Protein AF-0000000079972048 (afdb_homodimer)

InterPro domains:
  IPR002347 Short-chain dehydrogenase/reductase SDR [PF00106] (7-215)
  IPR036291 NAD(P)-binding domain superfamily [SSF51735] (1-260)

Secondary structure (DSSP, 8-state):
----TT-EEEEETTTSHHHHHHHHHHHHTT-EEEEEES-HHHHHHHHHHHHHH-SSTT--EEEEE--TT-HHHHHHHHHHSSS--SEEEE-----SS--B-TTTS-HHHHHHHHIIIIIHHHHHHHHHHHHHHHHHHTPPPPSSPEEEEEEEE--GGGS---TTBTTHHHHHHHHHHHHHHHHHHHHHH-SSSEEEEEEEEE----B-HHHHHHHHHS-HHHHHHHT--S-HHHHHHHS-BHHHHHHHHHHHHHTT-SEEE-SSHHHHHHHHTB-TTSPPSTTSHHHHHHHHHIIIIIHHHHHHHHHHHHHHHHHHHHHHHHHHHHHH-/----TT-EEEEETTTSHHHHHHHHHHHHTT-EEEEEES-HHHHHHHHHHHHHH-SSTT--EEEEE--TT-HHHHHHHHHHSSS--SEEEE-----SS--B-TTTS-HHHHHHHHIIIIIHHHHHHHHHHHHHHHHHHTPPPPSSPEEEEEEEE--GGGS---TTBTTHHHHHHHHHHHHHHHHHHHHHH-SSSEEEEEEEEE----B-HHHHHHHHHS-HHHHHHHT--S-HHHHHHHS-BHHHHHHHHHHHHHTT-SEEE-SSHHHHHHHHTB-TTSPPSTTSHHHHHHHHHIIIIIHHHHHHHHHHHHHHHHHHHHHHHHHHHHHH-

Structure (mmCIF, N/CA/C/O backbone):
data_AF-0000000079972048-model_v1
#
loop_
_entity.id
_entity.type
_entity.pdbx_description
1 polymer 'NAD(P)-binding protein'
#
loop_
_atom_site.group_PDB
_atom_site.id
_atom_site.type_symbol
_atom_site.label_atom_id
_atom_site.label_alt_id
_atom_site.label_comp_id
_atom_site.label_asym_id
_atom_site.label_entity_id
_atom_site.label_seq_id
_atom_site.pdbx_PDB_ins_code
_atom_site.Cartn_x
_atom_site.Cartn_y
_atom_site.Cartn_z
_atom_site.occupancy
_atom_site.B_iso_or_equiv
_atom_site.auth_seq_id
_atom_site.auth_comp_id
_atom_site.auth_asym_id
_atom_site.auth_atom_id
_atom_site.pdbx_PDB_model_num
ATOM 1 N N . MET A 1 1 ? -8.195 22.984 24.609 1 54.69 1 MET A N 1
ATOM 2 C CA . MET A 1 1 ? -8.078 22.984 23.156 1 54.69 1 MET A CA 1
ATOM 3 C C . MET A 1 1 ? -6.855 23.766 22.703 1 54.69 1 MET A C 1
ATOM 5 O O . MET A 1 1 ? -6.461 24.734 23.344 1 54.69 1 MET A O 1
ATOM 9 N N . LYS A 1 2 ? -6.113 23.078 21.766 1 75.62 2 LYS A N 1
ATOM 10 C CA . LYS A 1 2 ? -4.891 23.766 21.344 1 75.62 2 LYS A CA 1
ATOM 11 C C . LYS A 1 2 ? -5.215 25.078 20.656 1 75.62 2 LYS A C 1
ATOM 13 O O . LYS A 1 2 ? -6.223 25.188 19.953 1 75.62 2 LYS A O 1
ATOM 18 N N . ASP A 1 3 ? -4.629 26.156 21.078 1 89.06 3 ASP A N 1
ATOM 19 C CA . ASP A 1 3 ? -4.777 27.469 20.438 1 89.06 3 ASP A CA 1
ATOM 20 C C . ASP A 1 3 ? -4.016 27.516 19.125 1 89.06 3 ASP A C 1
ATOM 22 O O . ASP A 1 3 ? -2.787 27.453 19.094 1 89.06 3 ASP A O 1
ATOM 26 N N . LEU A 1 4 ? -4.805 27.641 18.031 1 95.62 4 LEU A N 1
ATOM 27 C CA . LEU A 1 4 ? -4.211 27.641 16.703 1 95.62 4 LEU A CA 1
ATOM 28 C C . LEU A 1 4 ? -4.316 29.031 16.062 1 95.62 4 LEU A C 1
ATOM 30 O O . LEU A 1 4 ? -4.352 29.156 14.844 1 95.62 4 LEU A O 1
ATOM 34 N N . SER A 1 5 ? -4.379 30 16.953 1 94.75 5 SER A N 1
ATOM 35 C CA . SER A 1 5 ? -4.426 31.375 16.438 1 94.75 5 SER A CA 1
ATOM 36 C C . SER A 1 5 ? -3.23 31.656 15.539 1 94.75 5 SER A C 1
ATOM 38 O O . SER A 1 5 ? -2.096 31.328 15.875 1 94.75 5 SER A O 1
ATOM 40 N N . ASP A 1 6 ? -3.492 32.25 14.352 1 93.12 6 ASP A N 1
ATOM 41 C CA . ASP A 1 6 ? -2.529 32.688 13.359 1 93.12 6 ASP A CA 1
ATOM 42 C C . ASP A 1 6 ? -1.915 31.516 12.609 1 93.12 6 ASP A C 1
ATOM 44 O O . ASP A 1 6 ? -0.981 31.688 11.82 1 93.12 6 ASP A O 1
ATOM 48 N N . LYS A 1 7 ? -2.35 30.312 12.953 1 97.44 7 LYS A N 1
ATOM 49 C CA . LYS A 1 7 ? -1.93 29.172 12.156 1 97.44 7 LYS A CA 1
ATOM 50 C C . LYS A 1 7 ? -2.82 29 10.93 1 97.44 7 LYS A C 1
ATOM 52 O O . LYS A 1 7 ? -4.008 29.312 10.969 1 97.44 7 LYS A O 1
ATOM 57 N N . THR A 1 8 ? -2.197 28.562 9.883 1 98.56 8 THR A N 1
ATOM 58 C CA . THR A 1 8 ? -2.922 28.266 8.656 1 98.56 8 THR A CA 1
ATOM 59 C C . THR A 1 8 ? -2.977 26.75 8.414 1 98.56 8 THR A C 1
ATOM 61 O O . THR A 1 8 ? -1.947 26.078 8.453 1 98.56 8 THR A O 1
ATOM 64 N N . VAL A 1 9 ? -4.195 26.234 8.148 1 98.81 9 VAL A N 1
ATOM 65 C CA . VAL A 1 9 ? -4.387 24.812 7.957 1 98.81 9 VAL A CA 1
ATOM 66 C C . VAL A 1 9 ? -5.008 24.547 6.586 1 98.81 9 VAL A C 1
ATOM 68 O O . VAL A 1 9 ? -6.004 25.172 6.219 1 98.81 9 VAL A O 1
ATOM 71 N N . TYR A 1 10 ? -4.367 23.703 5.801 1 98.94 10 TYR A N 1
ATOM 72 C CA . TYR A 1 10 ? -4.957 23.141 4.594 1 98.94 10 TYR A CA 1
ATOM 73 C C . TYR A 1 10 ? -5.668 21.828 4.898 1 98.94 10 TYR A C 1
ATOM 75 O O . TYR A 1 10 ? -5.133 20.969 5.613 1 98.94 10 TYR A O 1
ATOM 83 N N . VAL A 1 11 ? -6.871 21.656 4.418 1 98.94 11 VAL A N 1
ATOM 84 C CA . VAL A 1 11 ? -7.598 20.406 4.57 1 98.94 11 VAL A CA 1
ATOM 85 C C . VAL A 1 11 ? -7.988 19.859 3.197 1 98.94 11 VAL A C 1
ATOM 87 O O . VAL A 1 11 ? -8.898 20.391 2.551 1 98.94 11 VAL A O 1
ATOM 90 N N . ILE A 1 12 ? -7.297 18.828 2.771 1 98.88 12 ILE A N 1
ATOM 91 C CA . ILE A 1 12 ? -7.621 18.125 1.534 1 98.88 12 ILE A CA 1
ATOM 92 C C . ILE A 1 12 ? -8.82 17.203 1.762 1 98.88 12 ILE A C 1
ATOM 94 O O . ILE A 1 12 ? -8.805 16.359 2.664 1 98.88 12 ILE A O 1
ATOM 98 N N . GLY A 1 13 ? -9.781 17.312 0.894 1 98 13 GLY A N 1
ATOM 99 C CA . GLY A 1 13 ? -11.031 16.625 1.154 1 98 13 GLY A CA 1
ATOM 100 C C . GLY A 1 13 ? -11.914 17.328 2.16 1 98 13 GLY A C 1
ATOM 101 O O . GLY A 1 13 ? -12.594 16.688 2.967 1 98 13 GLY A O 1
ATOM 102 N N . GLY A 1 14 ? -11.852 18.625 2.166 1 98.06 14 GLY A N 1
ATOM 103 C CA . GLY A 1 14 ? -12.484 19.422 3.203 1 98.06 14 GLY A CA 1
ATOM 104 C C . GLY A 1 14 ? -13.992 19.516 3.053 1 98.06 14 GLY A C 1
ATOM 105 O O . GLY A 1 14 ? -14.695 19.938 3.979 1 98.06 14 GLY A O 1
ATOM 106 N N . SER A 1 15 ? -14.531 19.125 1.896 1 96.69 15 SER A N 1
ATOM 107 C CA . SER A 1 15 ? -15.969 19.188 1.688 1 96.69 15 SER A CA 1
ATOM 108 C C . SER A 1 15 ? -16.641 17.891 2.107 1 96.69 15 SER A C 1
ATOM 110 O O . SER A 1 15 ? -17.875 17.828 2.221 1 96.69 15 SER A O 1
ATOM 112 N N . GLY A 1 16 ? -15.859 16.812 2.281 1 95.25 16 GLY A N 1
ATOM 113 C CA . GLY A 1 16 ? -16.422 15.57 2.793 1 95.25 16 GLY A CA 1
ATOM 114 C C . GLY A 1 16 ? -16.812 15.656 4.254 1 95.25 16 GLY A C 1
ATOM 115 O O . GLY A 1 16 ? -16.422 16.578 4.961 1 95.25 16 GLY A O 1
ATOM 116 N N . ASP A 1 17 ? -17.516 14.672 4.777 1 95.38 17 ASP A N 1
ATOM 117 C CA . ASP A 1 17 ? -18.094 14.719 6.121 1 95.38 17 ASP A CA 1
ATOM 118 C C . ASP A 1 17 ? -17 14.867 7.176 1 95.38 17 ASP A C 1
ATOM 120 O O . ASP A 1 17 ? -17.062 15.75 8.031 1 95.38 17 ASP A O 1
ATOM 124 N N . LEU A 1 18 ? -16 14.016 7.145 1 97.31 18 LEU A N 1
ATOM 125 C CA . LEU A 1 18 ? -14.938 14.086 8.141 1 97.31 18 LEU A CA 1
ATOM 126 C C . LEU A 1 18 ? -14.094 15.344 7.953 1 97.31 18 LEU A C 1
ATOM 128 O O . LEU A 1 18 ? -13.727 15.992 8.93 1 97.31 18 LEU A O 1
ATOM 132 N N . GLY A 1 19 ? -13.758 15.664 6.691 1 98.31 19 GLY A N 1
ATOM 133 C CA . GLY A 1 19 ? -12.969 16.859 6.406 1 98.31 19 GLY A CA 1
ATOM 134 C C . GLY A 1 19 ? -13.625 18.141 6.883 1 98.31 19 GLY A C 1
ATOM 135 O O . GLY A 1 19 ? -12.961 19.016 7.418 1 98.31 19 GLY A O 1
ATOM 136 N N . LYS A 1 20 ? -14.875 18.188 6.648 1 98.44 20 LYS A N 1
ATOM 137 C CA . LYS A 1 20 ? -15.641 19.344 7.082 1 98.44 20 LYS A CA 1
ATOM 138 C C . LYS A 1 20 ? -15.625 19.484 8.602 1 98.44 20 LYS A C 1
ATOM 140 O O . LYS A 1 20 ? -15.414 20.562 9.133 1 98.44 20 LYS A O 1
ATOM 145 N N . GLU A 1 21 ? -15.852 18.375 9.305 1 98.56 21 GLU A N 1
ATOM 146 C CA . GLU A 1 21 ? -15.867 18.406 10.766 1 98.56 21 GLU A CA 1
ATOM 147 C C . GLU A 1 21 ? -14.5 18.781 11.328 1 98.56 21 GLU A C 1
ATOM 149 O O . GLU A 1 21 ? -14.406 19.531 12.289 1 98.56 21 GLU A O 1
ATOM 154 N N . ILE A 1 22 ? -13.461 18.266 10.75 1 98.62 22 ILE A N 1
ATOM 155 C CA . ILE A 1 22 ? -12.109 18.625 11.156 1 98.62 22 ILE A CA 1
ATOM 156 C C . ILE A 1 22 ? -11.891 20.125 10.945 1 98.62 22 ILE A C 1
ATOM 158 O O . ILE A 1 22 ? -11.383 20.812 11.836 1 98.62 22 ILE A O 1
ATOM 162 N N . SER A 1 23 ? -12.32 20.594 9.805 1 98.81 23 SER A N 1
ATOM 163 C CA . SER A 1 23 ? -12.141 22 9.461 1 98.81 23 SER A CA 1
ATOM 164 C C . SER A 1 23 ? -12.883 22.906 10.438 1 98.81 23 SER A C 1
ATOM 166 O O . SER A 1 23 ? -12.359 23.938 10.852 1 98.81 23 SER A O 1
ATOM 168 N N . LYS A 1 24 ? -14.102 22.531 10.766 1 98.69 24 LYS A N 1
ATOM 169 C CA . LYS A 1 24 ? -14.883 23.297 11.727 1 98.69 24 LYS A CA 1
ATOM 170 C C . LYS A 1 24 ? -14.172 23.375 13.07 1 98.69 24 LYS A C 1
ATOM 172 O O . LYS A 1 24 ? -14.109 24.453 13.688 1 98.69 24 LYS A O 1
ATOM 177 N N . LEU A 1 25 ? -13.672 22.266 13.531 1 98.19 25 LEU A N 1
ATOM 178 C CA . LEU A 1 25 ? -13 22.219 14.828 1 98.19 25 LEU A CA 1
ATOM 179 C C . LEU A 1 25 ? -11.727 23.047 14.82 1 98.19 25 LEU A C 1
ATOM 181 O O . LEU A 1 25 ? -11.422 23.734 15.797 1 98.19 25 LEU A O 1
ATOM 185 N N . LEU A 1 26 ? -11 23.016 13.719 1 98.38 26 LEU A N 1
ATOM 186 C CA . LEU A 1 26 ? -9.766 23.781 13.594 1 98.38 26 LEU A CA 1
ATOM 187 C C . LEU A 1 26 ? -10.062 25.281 13.539 1 98.38 26 LEU A C 1
ATOM 189 O O . LEU A 1 26 ? -9.344 26.078 14.141 1 98.38 26 LEU A O 1
ATOM 193 N N . ALA A 1 27 ? -11.086 25.672 12.82 1 98.31 27 ALA A N 1
ATOM 194 C CA . ALA A 1 27 ? -11.516 27.062 12.773 1 98.31 27 ALA A CA 1
ATOM 195 C C . ALA A 1 27 ? -11.93 27.547 14.164 1 98.31 27 ALA A C 1
ATOM 197 O O . ALA A 1 27 ? -11.609 28.672 14.555 1 98.31 27 ALA A O 1
ATOM 198 N N . ALA A 1 28 ? -12.617 26.688 14.859 1 97.88 28 ALA A N 1
ATOM 199 C CA . ALA A 1 28 ? -13.055 27.016 16.203 1 97.88 28 ALA A CA 1
ATOM 200 C C . ALA A 1 28 ? -11.867 27.219 17.141 1 97.88 28 ALA A C 1
ATOM 202 O O . ALA A 1 28 ? -11.984 27.891 18.172 1 97.88 28 ALA A O 1
ATOM 203 N N . GLN A 1 29 ? -10.781 26.656 16.781 1 97.5 29 GLN A N 1
ATOM 204 C CA . GLN A 1 29 ? -9.562 26.797 17.578 1 97.5 29 GLN A CA 1
ATOM 205 C C . GLN A 1 29 ? -8.758 28.016 17.125 1 97.5 29 GLN A C 1
ATOM 207 O O . GLN A 1 29 ? -7.676 28.281 17.656 1 97.5 29 GLN A O 1
ATOM 212 N N . GLY A 1 30 ? -9.234 28.719 16.109 1 97.94 30 GLY A N 1
ATOM 213 C CA . GLY A 1 30 ? -8.664 30.016 15.75 1 97.94 30 GLY A CA 1
ATOM 214 C C . GLY A 1 30 ? -7.848 29.969 14.477 1 97.94 30 GLY A C 1
ATOM 215 O O . GLY A 1 30 ? -7.305 30.984 14.047 1 97.94 30 GLY A O 1
ATOM 216 N N . ALA A 1 31 ? -7.801 28.859 13.812 1 98.31 31 ALA A N 1
ATOM 217 C CA . ALA A 1 31 ? -6.941 28.719 12.641 1 98.31 31 ALA A CA 1
ATOM 218 C C . ALA A 1 31 ? -7.57 29.359 11.414 1 98.31 31 ALA A C 1
ATOM 220 O O . ALA A 1 31 ? -8.797 29.438 11.305 1 98.31 31 ALA A O 1
ATOM 221 N N . HIS A 1 32 ? -6.711 29.906 10.539 1 98.62 32 HIS A N 1
ATOM 222 C CA . HIS A 1 32 ? -7.117 30.094 9.148 1 98.62 32 HIS A CA 1
ATOM 223 C C . HIS A 1 32 ? -7.234 28.75 8.422 1 98.62 32 HIS A C 1
ATOM 225 O O . HIS A 1 32 ? -6.375 27.875 8.586 1 98.62 32 HIS A O 1
ATOM 231 N N . VAL A 1 33 ? -8.336 28.578 7.652 1 98.75 33 VAL A N 1
ATOM 232 C CA . VAL A 1 33 ? -8.562 27.25 7.074 1 98.75 33 VAL A CA 1
ATOM 233 C C . VAL A 1 33 ? -8.805 27.391 5.57 1 98.75 33 VAL A C 1
ATOM 235 O O . VAL A 1 33 ? -9.617 28.203 5.133 1 98.75 33 VAL A O 1
ATOM 238 N N . THR A 1 34 ? -8.086 26.703 4.762 1 98.88 34 THR A N 1
ATOM 239 C CA . THR A 1 34 ? -8.383 26.516 3.348 1 98.88 34 THR A CA 1
ATOM 240 C C . THR A 1 34 ? -8.727 25.047 3.055 1 98.88 34 THR A C 1
ATOM 242 O O . THR A 1 34 ? -7.953 24.156 3.381 1 98.88 34 THR A O 1
ATOM 245 N N . ILE A 1 35 ? -9.891 24.812 2.459 1 98.88 35 ILE A N 1
ATOM 246 C CA . ILE A 1 35 ? -10.305 23.453 2.139 1 98.88 35 ILE A CA 1
ATOM 247 C C . ILE A 1 35 ? -10.195 23.219 0.634 1 98.88 35 ILE A C 1
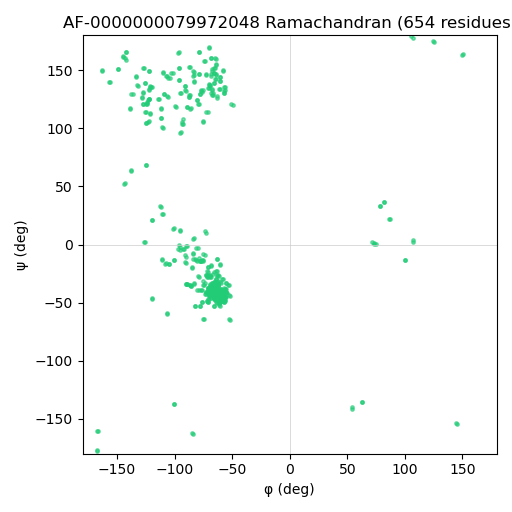ATOM 249 O O . ILE A 1 35 ? -10.414 24.141 -0.16 1 98.88 35 ILE A O 1
ATOM 253 N N . PHE A 1 36 ? -9.828 22 0.282 1 98.88 36 PHE A N 1
ATOM 254 C CA . PHE A 1 36 ? -9.633 21.609 -1.109 1 98.88 36 PHE A CA 1
ATOM 255 C C . PHE A 1 36 ? -10.469 20.375 -1.452 1 98.88 36 PHE A C 1
ATOM 257 O O . PHE A 1 36 ? -10.578 19.453 -0.645 1 98.88 36 PHE A O 1
ATOM 264 N N . ALA A 1 37 ? -11.047 20.328 -2.555 1 98.25 37 ALA A N 1
ATOM 265 C CA . ALA A 1 37 ? -11.758 19.188 -3.148 1 98.25 37 ALA A CA 1
ATOM 266 C C . ALA A 1 37 ? -12.055 19.438 -4.625 1 98.25 37 ALA A C 1
ATOM 268 O O . ALA A 1 37 ? -11.672 20.484 -5.172 1 98.25 37 ALA A O 1
ATOM 269 N N . ARG A 1 38 ? -12.711 18.578 -5.258 1 95.81 38 ARG A N 1
ATOM 270 C CA . ARG A 1 38 ? -12.867 18.641 -6.707 1 95.81 38 ARG A CA 1
ATOM 271 C C . ARG A 1 38 ? -14.055 19.516 -7.086 1 95.81 38 ARG A C 1
ATOM 273 O O . ARG A 1 38 ? -14.031 20.188 -8.125 1 95.81 38 ARG A O 1
ATOM 280 N N . ARG A 1 39 ? -15.148 19.516 -6.297 1 95.69 39 ARG A N 1
ATOM 281 C CA . ARG A 1 39 ? -16.391 20.156 -6.691 1 95.69 39 ARG A CA 1
ATOM 282 C C . ARG A 1 39 ? -16.609 21.453 -5.914 1 95.69 39 ARG A C 1
ATOM 284 O O . ARG A 1 39 ? -16.703 21.438 -4.688 1 95.69 39 ARG A O 1
ATOM 291 N N . GLN A 1 40 ? -16.844 22.453 -6.633 1 97.56 40 GLN A N 1
ATOM 292 C CA . GLN A 1 40 ? -16.938 23.766 -6.004 1 97.56 40 GLN A CA 1
ATOM 293 C C . GLN A 1 40 ? -18.203 23.891 -5.172 1 97.56 40 GLN A C 1
ATOM 295 O O . GLN A 1 40 ? -18.203 24.5 -4.102 1 97.56 40 GLN A O 1
ATOM 300 N N . GLY A 1 41 ? -19.312 23.359 -5.676 1 97.25 41 GLY A N 1
ATOM 301 C CA . GLY A 1 41 ? -20.562 23.438 -4.945 1 97.25 41 GLY A CA 1
ATOM 302 C C . GLY A 1 41 ? -20.453 22.938 -3.518 1 97.25 41 GLY A C 1
ATOM 303 O O . GLY A 1 41 ? -20.641 23.703 -2.57 1 97.25 41 GLY A O 1
ATOM 304 N N . PRO A 1 42 ? -20.188 21.672 -3.373 1 97 42 PRO A N 1
ATOM 305 C CA . PRO A 1 42 ? -19.984 21.125 -2.027 1 97 42 PRO A CA 1
ATOM 306 C C . PRO A 1 42 ? -18.938 21.906 -1.225 1 97 42 PRO A C 1
ATOM 308 O O . PRO A 1 42 ? -19.094 22.078 -0.012 1 97 42 PRO A O 1
ATOM 311 N N . LEU A 1 43 ? -17.953 22.391 -1.829 1 98.38 43 LEU A N 1
ATOM 312 C CA . LEU A 1 43 ? -16.922 23.188 -1.177 1 98.38 43 LEU A CA 1
ATOM 313 C C . LEU A 1 43 ? -17.5 24.469 -0.601 1 98.38 43 LEU A C 1
ATOM 315 O O . LEU A 1 43 ? -17.188 24.859 0.528 1 98.38 43 LEU A O 1
ATOM 319 N N . ASP A 1 44 ? -18.266 25.141 -1.388 1 98.44 44 ASP A N 1
ATOM 320 C CA . ASP A 1 44 ? -18.875 26.391 -0.932 1 98.44 44 ASP A CA 1
ATOM 321 C C . ASP A 1 44 ? -19.766 26.141 0.287 1 98.44 44 ASP A C 1
ATOM 323 O O . ASP A 1 44 ? -19.734 26.906 1.246 1 98.44 44 ASP A O 1
ATOM 327 N N . GLY A 1 45 ? -20.562 25.078 0.156 1 98.38 45 GLY A N 1
ATOM 328 C CA . GLY A 1 45 ? -21.375 24.719 1.301 1 98.38 45 GLY A CA 1
ATOM 329 C C . GLY A 1 45 ? -20.562 24.438 2.553 1 98.38 45 GLY A C 1
ATOM 330 O O . GLY A 1 45 ? -20.922 24.906 3.641 1 98.38 45 GLY A O 1
ATOM 331 N N . ALA A 1 46 ? -19.531 23.688 2.434 1 98.56 46 ALA A N 1
ATOM 332 C CA . ALA A 1 46 ? -18.641 23.391 3.557 1 98.56 46 ALA A CA 1
ATOM 333 C C . ALA A 1 46 ? -18.016 24.656 4.117 1 98.56 46 ALA A C 1
ATOM 335 O O . ALA A 1 46 ? -17.938 24.844 5.332 1 98.56 46 ALA A O 1
ATOM 336 N N . ARG A 1 47 ? -17.562 25.484 3.225 1 98.69 47 ARG A N 1
ATOM 337 C CA . ARG A 1 47 ? -16.938 26.75 3.637 1 98.69 47 ARG A CA 1
ATOM 338 C C . ARG A 1 47 ? -17.891 27.562 4.508 1 98.69 47 ARG A C 1
ATOM 340 O O . ARG A 1 47 ? -17.469 28.141 5.512 1 98.69 47 ARG A O 1
ATOM 347 N N . ASP A 1 48 ? -19.109 27.656 4.117 1 98.56 48 ASP A N 1
ATOM 348 C CA . ASP A 1 48 ? -20.094 28.406 4.875 1 98.56 48 ASP A CA 1
ATOM 349 C C . ASP A 1 48 ? -20.234 27.859 6.293 1 98.56 48 ASP A C 1
ATOM 351 O O . ASP A 1 48 ? -20.328 28.625 7.258 1 98.56 48 ASP A O 1
ATOM 355 N N . GLU A 1 49 ? -20.281 26.578 6.383 1 98.56 49 GLU A N 1
ATOM 356 C CA . GLU A 1 49 ? -20.391 25.953 7.699 1 98.56 49 GLU A CA 1
ATOM 357 C C . GLU A 1 49 ? -19.141 26.219 8.539 1 98.56 49 GLU A C 1
ATOM 359 O O . GLU A 1 49 ? -19.25 26.438 9.75 1 98.56 49 GLU A O 1
ATOM 364 N N . ILE A 1 50 ? -18 26.188 7.949 1 98.69 50 ILE A N 1
ATOM 365 C CA . ILE A 1 50 ? -16.734 26.422 8.641 1 98.69 50 ILE A CA 1
ATOM 366 C C . ILE A 1 50 ? -16.672 27.875 9.102 1 98.69 50 ILE A C 1
ATOM 368 O O . ILE A 1 50 ? -16.219 28.156 10.219 1 98.69 50 ILE A O 1
ATOM 372 N N . LEU A 1 51 ? -17.094 28.812 8.266 1 98.44 51 LEU A N 1
ATOM 373 C CA . LEU A 1 51 ? -17.141 30.234 8.609 1 98.44 51 LEU A CA 1
ATOM 374 C C . LEU A 1 51 ? -17.984 30.453 9.867 1 98.44 51 LEU A C 1
ATOM 376 O O . LEU A 1 51 ? -17.625 31.281 10.711 1 98.44 51 LEU A O 1
ATOM 380 N N . ALA A 1 52 ? -19.016 29.719 9.953 1 98.12 52 ALA A N 1
ATOM 381 C CA . ALA A 1 52 ? -19.922 29.859 11.086 1 98.12 52 ALA A CA 1
ATOM 382 C C . ALA A 1 52 ? -19.281 29.328 12.367 1 98.12 52 ALA A C 1
ATOM 384 O O . ALA A 1 52 ? -19.703 29.688 13.469 1 98.12 52 ALA A O 1
ATOM 385 N N . ALA A 1 53 ? -18.266 28.5 12.219 1 97.94 53 ALA A N 1
ATOM 386 C CA . ALA A 1 53 ? -17.641 27.859 13.375 1 97.94 53 ALA A CA 1
ATOM 387 C C . ALA A 1 53 ? -16.422 28.641 13.844 1 97.94 53 ALA A C 1
ATOM 389 O O . ALA A 1 53 ? -15.82 28.297 14.867 1 97.94 53 ALA A O 1
ATOM 390 N N . ARG A 1 54 ? -16.047 29.703 13.188 1 97.19 54 ARG A N 1
ATOM 391 C CA . ARG A 1 54 ? -14.82 30.438 13.5 1 97.19 54 ARG A CA 1
ATOM 392 C C . ARG A 1 54 ? -14.891 31.062 14.883 1 97.19 54 ARG A C 1
ATOM 394 O O . ARG A 1 54 ? -15.977 31.453 15.344 1 97.19 54 ARG A O 1
ATOM 401 N N . ARG A 1 55 ? -13.734 31.188 15.406 1 96.75 55 ARG A N 1
ATOM 402 C CA . ARG A 1 55 ? -13.609 31.844 16.703 1 96.75 55 ARG A CA 1
ATOM 403 C C . ARG A 1 55 ? -13.727 33.375 16.547 1 96.75 55 ARG A C 1
ATOM 405 O O . ARG A 1 55 ? -14.273 34.031 17.422 1 96.75 55 ARG A O 1
ATOM 412 N N . ASN A 1 56 ? -13.125 33.906 15.461 1 95.12 56 ASN A N 1
ATOM 413 C CA . ASN A 1 56 ? -13.141 35.344 15.195 1 95.12 56 ASN A CA 1
ATOM 414 C C . ASN A 1 56 ? -13.289 35.625 13.703 1 95.12 56 ASN A C 1
ATOM 416 O O . ASN A 1 56 ? -12.883 34.812 12.867 1 95.12 56 ASN A O 1
ATOM 420 N N . ASP A 1 57 ? -13.742 36.812 13.391 1 94.62 57 ASP A N 1
ATOM 421 C CA . ASP A 1 57 ? -14.094 37.188 12.023 1 94.62 57 ASP A CA 1
ATOM 422 C C . ASP A 1 57 ? -12.844 37.469 11.188 1 94.62 57 ASP A C 1
ATOM 424 O O . ASP A 1 57 ? -12.914 37.562 9.961 1 94.62 57 ASP A O 1
ATOM 428 N N . THR A 1 58 ? -11.781 37.594 11.828 1 95.94 58 THR A N 1
ATOM 429 C CA . THR A 1 58 ? -10.547 37.938 11.109 1 95.94 58 THR A CA 1
ATOM 430 C C . THR A 1 58 ? -9.945 36.688 10.477 1 95.94 58 THR A C 1
ATOM 432 O O . THR A 1 58 ? -9.07 36.781 9.617 1 95.94 58 THR A O 1
ATOM 435 N N . GLN A 1 59 ? -10.453 35.5 10.914 1 97.62 59 GLN A N 1
ATOM 436 C CA . GLN A 1 59 ? -9.953 34.25 10.367 1 97.62 59 GLN A CA 1
ATOM 437 C C . GLN A 1 59 ? -10.344 34.094 8.898 1 97.62 59 GLN A C 1
ATOM 439 O O . GLN A 1 59 ? -11.492 34.344 8.531 1 97.62 59 GLN A O 1
ATOM 444 N N . GLN A 1 60 ? -9.375 33.719 8.102 1 97.94 60 GLN A N 1
ATOM 445 C CA . GLN A 1 60 ? -9.641 33.438 6.699 1 97.94 60 GLN A CA 1
ATOM 446 C C . GLN A 1 60 ? -10.086 31.984 6.512 1 97.94 60 GLN A C 1
ATOM 448 O O . GLN A 1 60 ? -9.5 31.062 7.082 1 97.94 60 GLN A O 1
ATOM 453 N N . VAL A 1 61 ? -11.195 31.797 5.824 1 98.38 61 VAL A N 1
ATOM 454 C CA . VAL A 1 61 ? -11.695 30.484 5.43 1 98.38 61 VAL A CA 1
ATOM 455 C C . VAL A 1 61 ? -11.914 30.453 3.922 1 98.38 61 VAL A C 1
ATOM 457 O O . VAL A 1 61 ? -12.797 31.141 3.398 1 98.38 61 VAL A O 1
ATOM 460 N N . ASP A 1 62 ? -11.125 29.625 3.215 1 98.31 62 ASP A N 1
ATOM 461 C CA . ASP A 1 62 ? -11.172 29.594 1.758 1 98.31 62 ASP A CA 1
ATOM 462 C C . ASP A 1 62 ? -11.5 28.188 1.261 1 98.31 62 ASP A C 1
ATOM 464 O O . ASP A 1 62 ? -11.242 27.188 1.955 1 98.31 62 ASP A O 1
ATOM 468 N N . ALA A 1 63 ? -12.164 28.125 0.128 1 98.62 63 ALA A N 1
ATOM 469 C CA . ALA A 1 63 ? -12.492 26.891 -0.565 1 98.62 63 ALA A CA 1
ATOM 470 C C . ALA A 1 63 ? -11.961 26.906 -1.996 1 98.62 63 ALA A C 1
ATOM 472 O O . ALA A 1 63 ? -12.289 27.797 -2.779 1 98.62 63 ALA A O 1
ATOM 473 N N . VAL A 1 64 ? -11.156 25.938 -2.322 1 98.75 64 VAL A N 1
ATOM 474 C CA . VAL A 1 64 ? -10.484 25.922 -3.619 1 98.75 64 VAL A CA 1
ATOM 475 C C . VAL A 1 64 ? -10.734 24.594 -4.324 1 98.75 64 VAL A C 1
ATOM 477 O O . VAL A 1 64 ? -10.43 23.531 -3.779 1 98.75 64 VAL A O 1
ATOM 480 N N . SER A 1 65 ? -11.352 24.656 -5.547 1 98.69 65 SER A N 1
ATOM 481 C CA . SER A 1 65 ? -11.602 23.469 -6.348 1 98.69 65 SER A CA 1
ATOM 482 C C . SER A 1 65 ? -10.344 23.031 -7.086 1 98.69 65 SER A C 1
ATOM 484 O O . SER A 1 65 ? -9.766 23.797 -7.859 1 98.69 65 SER A O 1
ATOM 486 N N . VAL A 1 66 ? -9.898 21.812 -6.828 1 98.5 66 VAL A N 1
ATOM 487 C CA . VAL A 1 66 ? -8.695 21.25 -7.453 1 98.5 66 VAL A CA 1
ATOM 488 C C . VAL A 1 66 ? -8.758 19.734 -7.438 1 98.5 66 VAL A C 1
ATOM 490 O O . VAL A 1 66 ? -9.297 19.141 -6.5 1 98.5 66 VAL A O 1
ATOM 493 N N . ASP A 1 67 ? -8.336 19.094 -8.516 1 98.19 67 ASP A N 1
ATOM 494 C CA . ASP A 1 67 ? -8.125 17.641 -8.492 1 98.19 67 ASP A CA 1
ATOM 495 C C . ASP A 1 67 ? -6.848 17.281 -7.738 1 98.19 67 ASP A C 1
ATOM 497 O O . ASP A 1 67 ? -5.75 17.359 -8.297 1 98.19 67 ASP A O 1
ATOM 501 N N . MET A 1 68 ? -7.039 16.781 -6.562 1 98.12 68 MET A N 1
ATOM 502 C CA . MET A 1 68 ? -5.91 16.531 -5.668 1 98.12 68 MET A CA 1
ATOM 503 C C . MET A 1 68 ? -5.109 15.32 -6.121 1 98.12 68 MET A C 1
ATOM 505 O O . MET A 1 68 ? -4.047 15.031 -5.57 1 98.12 68 MET A O 1
ATOM 509 N N . ALA A 1 69 ? -5.598 14.586 -7.086 1 97.75 69 ALA A N 1
ATOM 510 C CA . ALA A 1 69 ? -4.859 13.461 -7.652 1 97.75 69 ALA A CA 1
ATOM 511 C C . ALA A 1 69 ? -4.09 13.883 -8.898 1 97.75 69 ALA A C 1
ATOM 513 O O . ALA A 1 69 ? -3.66 13.039 -9.688 1 97.75 69 ALA A O 1
ATOM 514 N N . ASN A 1 70 ? -4 15.125 -9.133 1 98.31 70 ASN A N 1
ATOM 515 C CA . ASN A 1 70 ? -3.162 15.719 -10.18 1 98.31 70 ASN A CA 1
ATOM 516 C C . ASN A 1 70 ? -2.002 16.516 -9.578 1 98.31 70 ASN A C 1
ATOM 518 O O . ASN A 1 70 ? -2.191 17.625 -9.109 1 98.31 70 ASN A O 1
ATOM 522 N N . ALA A 1 71 ? -0.815 15.969 -9.727 1 98.38 71 ALA A N 1
ATOM 523 C CA . ALA A 1 71 ? 0.357 16.5 -9.031 1 98.38 71 ALA A CA 1
ATOM 524 C C . ALA A 1 71 ? 0.614 17.953 -9.43 1 98.38 71 ALA A C 1
ATOM 526 O O . ALA A 1 71 ? 0.916 18.797 -8.586 1 98.38 71 ALA A O 1
ATOM 527 N N . VAL A 1 72 ? 0.547 18.234 -10.68 1 98.31 72 VAL A N 1
ATOM 528 C CA . VAL A 1 72 ? 0.832 19.578 -11.188 1 98.31 72 VAL A CA 1
ATOM 529 C C . VAL A 1 72 ? -0.2 20.562 -10.656 1 98.31 72 VAL A C 1
ATOM 531 O O . VAL A 1 72 ? 0.153 21.656 -10.211 1 98.31 72 VAL A O 1
ATOM 534 N N . GLU A 1 73 ? -1.432 20.203 -10.68 1 98.56 73 GLU A N 1
ATOM 535 C CA . GLU A 1 73 ? -2.492 21.062 -10.172 1 98.56 73 GLU A CA 1
ATOM 536 C C . GLU A 1 73 ? -2.322 21.312 -8.672 1 98.56 73 GLU A C 1
ATOM 538 O O . GLU A 1 73 ? -2.533 22.438 -8.203 1 98.56 73 GLU A O 1
ATOM 543 N N . VAL A 1 74 ? -1.98 20.312 -7.938 1 98.75 74 VAL A N 1
ATOM 544 C CA . VAL A 1 74 ? -1.799 20.438 -6.496 1 98.75 74 VAL A CA 1
ATOM 545 C C . VAL A 1 74 ? -0.685 21.438 -6.199 1 98.75 74 VAL A C 1
ATOM 547 O O . VAL A 1 74 ? -0.868 22.359 -5.402 1 98.75 74 VAL A O 1
ATOM 550 N N . GLU A 1 75 ? 0.431 21.25 -6.836 1 98.19 75 GLU A N 1
ATOM 551 C CA . GLU A 1 75 ? 1.576 22.125 -6.594 1 98.19 75 GLU A CA 1
ATOM 552 C C . GLU A 1 75 ? 1.251 23.578 -6.949 1 98.19 75 GLU A C 1
ATOM 554 O O . GLU A 1 75 ? 1.527 24.484 -6.168 1 98.19 75 GLU A O 1
ATOM 559 N N . THR A 1 76 ? 0.693 23.766 -8.141 1 98.5 76 THR A N 1
ATOM 560 C CA . THR A 1 76 ? 0.338 25.109 -8.594 1 98.5 76 THR A CA 1
ATOM 561 C C . THR A 1 76 ? -0.656 25.766 -7.633 1 98.5 76 THR A C 1
ATOM 563 O O . THR A 1 76 ? -0.521 26.938 -7.293 1 98.5 76 THR A O 1
ATOM 566 N N . THR A 1 77 ? -1.615 25.031 -7.234 1 98.81 77 THR A N 1
ATOM 567 C CA . THR A 1 77 ? -2.662 25.547 -6.355 1 98.81 77 THR A CA 1
ATOM 568 C C . THR A 1 77 ? -2.094 25.906 -4.988 1 98.81 77 THR A C 1
ATOM 570 O O . THR A 1 77 ? -2.406 26.969 -4.438 1 98.81 77 THR A O 1
ATOM 573 N N . PHE A 1 78 ? -1.259 25.016 -4.352 1 98.81 78 PHE A N 1
ATOM 574 C CA . PHE A 1 78 ? -0.67 25.281 -3.045 1 98.81 78 PHE A CA 1
ATOM 575 C C . PHE A 1 78 ? 0.188 26.547 -3.086 1 98.81 78 PHE A C 1
ATOM 577 O O . PHE A 1 78 ? 0.122 27.375 -2.18 1 98.81 78 PHE A O 1
ATOM 584 N N . ARG A 1 79 ? 0.959 26.734 -4.125 1 98.5 79 ARG A N 1
ATOM 585 C CA . ARG A 1 79 ? 1.855 27.875 -4.254 1 98.5 79 ARG A CA 1
ATOM 586 C C . ARG A 1 79 ? 1.07 29.172 -4.445 1 98.5 79 ARG A C 1
ATOM 588 O O . ARG A 1 79 ? 1.54 30.25 -4.082 1 98.5 79 ARG A O 1
ATOM 595 N N . ALA A 1 80 ? -0.087 29.031 -4.98 1 98.38 80 ALA A N 1
ATOM 596 C CA . ALA A 1 80 ? -0.894 30.219 -5.293 1 98.38 80 ALA A CA 1
ATOM 597 C C . ALA A 1 80 ? -1.671 30.688 -4.066 1 98.38 80 ALA A C 1
ATOM 599 O O . ALA A 1 80 ? -2.25 31.781 -4.074 1 98.38 80 ALA A O 1
ATOM 600 N N . GLN A 1 81 ? -1.759 29.922 -2.99 1 98.44 81 GLN A N 1
ATOM 601 C CA . GLN A 1 81 ? -2.533 30.312 -1.818 1 98.44 81 GLN A CA 1
ATOM 602 C C . GLN A 1 81 ? -1.947 31.562 -1.165 1 98.44 81 GLN A C 1
ATOM 604 O O . GLN A 1 81 ? -0.727 31.734 -1.111 1 98.44 81 GLN A O 1
ATOM 609 N N . PRO A 1 82 ? -2.756 32.406 -0.608 1 96.81 82 PRO A N 1
ATOM 610 C CA . PRO A 1 82 ? -2.266 33.625 0.003 1 96.81 82 PRO A CA 1
ATOM 611 C C . PRO A 1 82 ? -1.494 33.406 1.298 1 96.81 82 PRO A C 1
ATOM 613 O O . PRO A 1 82 ? -0.66 34.219 1.689 1 96.81 82 PRO A O 1
ATOM 616 N N . ARG A 1 83 ? -1.812 32.281 1.996 1 96.81 83 ARG A N 1
ATOM 617 C CA . ARG A 1 83 ? -1.108 31.922 3.219 1 96.81 83 ARG A CA 1
ATOM 618 C C . ARG A 1 83 ? -0.461 30.547 3.08 1 96.81 83 ARG A C 1
ATOM 620 O O . ARG A 1 83 ? -1.082 29.609 2.572 1 96.81 83 ARG A O 1
ATOM 627 N N . LEU A 1 84 ? 0.777 30.469 3.549 1 97.38 84 LEU A N 1
ATOM 628 C CA . LEU A 1 84 ? 1.444 29.172 3.596 1 97.38 84 LEU A CA 1
ATOM 629 C C . LEU A 1 84 ? 0.927 28.344 4.762 1 97.38 84 LEU A C 1
ATOM 631 O O . LEU A 1 84 ? 0.831 28.828 5.887 1 97.38 84 LEU A O 1
ATOM 635 N N . ALA A 1 85 ? 0.623 27.141 4.496 1 98.69 85 ALA A N 1
ATOM 636 C CA . ALA A 1 85 ? 0.076 26.266 5.531 1 98.69 85 ALA A CA 1
ATOM 637 C C . ALA A 1 85 ? 1.135 25.922 6.578 1 98.69 85 ALA A C 1
ATOM 639 O O . ALA A 1 85 ? 2.297 25.688 6.242 1 98.69 85 ALA A O 1
ATOM 640 N N . ASP A 1 86 ? 0.73 25.969 7.824 1 98.31 86 ASP A N 1
ATOM 641 C CA . ASP A 1 86 ? 1.52 25.391 8.906 1 98.31 86 ASP A CA 1
ATOM 642 C C . ASP A 1 86 ? 1.21 23.906 9.078 1 98.31 86 ASP A C 1
ATOM 644 O O . ASP A 1 86 ? 2.084 23.125 9.461 1 98.31 86 ASP A O 1
ATOM 648 N N . ILE A 1 87 ? -0.047 23.562 8.859 1 98.62 87 ILE A N 1
ATOM 649 C CA . ILE A 1 87 ? -0.573 22.219 9.07 1 98.62 87 ILE A CA 1
ATOM 650 C C . ILE A 1 87 ? -1.385 21.781 7.848 1 98.62 87 ILE A C 1
ATOM 652 O O . ILE A 1 87 ? -2.148 22.578 7.293 1 98.62 87 ILE A O 1
ATOM 656 N N . VAL A 1 88 ? -1.202 20.578 7.422 1 98.88 88 VAL A N 1
ATOM 657 C CA . VAL A 1 88 ? -1.963 20 6.312 1 98.88 88 VAL A CA 1
ATOM 658 C C . VAL A 1 88 ? -2.648 18.719 6.758 1 98.88 88 VAL A C 1
ATOM 660 O O . VAL A 1 88 ? -1.99 17.797 7.25 1 98.88 88 VAL A O 1
ATOM 663 N N . TYR A 1 89 ? -3.965 18.672 6.656 1 98.88 89 TYR A N 1
ATOM 664 C CA . TYR A 1 89 ? -4.738 17.453 6.867 1 98.88 89 TYR A CA 1
ATOM 665 C C . TYR A 1 89 ? -5.105 16.812 5.539 1 98.88 89 TYR A C 1
ATOM 667 O O . TYR A 1 89 ? -5.789 17.422 4.711 1 98.88 89 TYR A O 1
ATOM 675 N N . CYS A 1 90 ? -4.652 15.609 5.32 1 98.75 90 CYS A N 1
ATOM 676 C CA . CYS A 1 90 ? -5.008 14.836 4.133 1 98.75 90 CYS A CA 1
ATOM 677 C C . CYS A 1 90 ? -6.184 13.906 4.418 1 98.75 90 CYS A C 1
ATOM 679 O O . CYS A 1 90 ? -5.996 12.75 4.789 1 98.75 90 CYS A O 1
ATOM 681 N N . VAL A 1 91 ? -7.375 14.375 4.07 1 98.25 91 VAL A N 1
ATOM 682 C CA . VAL A 1 91 ? -8.586 13.672 4.465 1 98.25 91 VAL A CA 1
ATOM 683 C C . VAL A 1 91 ? -9.25 13.055 3.234 1 98.25 91 VAL A C 1
ATOM 685 O O . VAL A 1 91 ? -10.18 12.25 3.359 1 98.25 91 VAL A O 1
ATOM 688 N N . ALA A 1 92 ? -8.797 13.477 2.025 1 94.06 92 ALA A N 1
ATOM 689 C CA . ALA A 1 92 ? -9.383 12.93 0.803 1 94.06 92 ALA A CA 1
ATOM 690 C C . ALA A 1 92 ? -9.195 11.422 0.73 1 94.06 92 ALA A C 1
ATOM 692 O O . ALA A 1 92 ? -8.172 10.891 1.167 1 94.06 92 ALA A O 1
ATOM 693 N N . GLY A 1 93 ? -10.211 10.789 0.179 1 93.38 93 GLY A N 1
ATOM 694 C CA . GLY A 1 93 ? -10.109 9.344 -0.008 1 93.38 93 GLY A CA 1
ATOM 695 C C . GLY A 1 93 ? -11.438 8.633 0.181 1 93.38 93 GLY A C 1
ATOM 696 O O . GLY A 1 93 ? -12.5 9.195 -0.079 1 93.38 93 GLY A O 1
ATOM 697 N N . GLY A 1 94 ? -11.273 7.332 0.553 1 90.06 94 GLY A N 1
ATOM 698 C CA . GLY A 1 94 ? -12.438 6.477 0.729 1 90.06 94 GLY A CA 1
ATOM 699 C C . GLY A 1 94 ? -12.602 5.465 -0.386 1 90.06 94 GLY A C 1
ATOM 700 O O . GLY A 1 94 ? -11.727 5.324 -1.243 1 90.06 94 GLY A O 1
ATOM 701 N N . THR A 1 95 ? -13.602 4.648 -0.263 1 91.75 95 THR A N 1
ATOM 702 C CA . THR A 1 95 ? -13.938 3.602 -1.222 1 91.75 95 THR A CA 1
ATOM 703 C C . THR A 1 95 ? -15.445 3.539 -1.454 1 91.75 95 THR A C 1
ATOM 705 O O . THR A 1 95 ? -16.062 2.477 -1.314 1 91.75 95 THR A O 1
ATOM 708 N N . ALA A 1 96 ? -15.992 4.594 -1.983 1 86.12 96 ALA A N 1
ATOM 709 C CA . ALA A 1 96 ? -17.438 4.723 -2.086 1 86.12 96 ALA A CA 1
ATOM 710 C C . ALA A 1 96 ? -18.016 3.736 -3.102 1 86.12 96 ALA A C 1
ATOM 712 O O . ALA A 1 96 ? -19.031 3.092 -2.85 1 86.12 96 ALA A O 1
ATOM 713 N N . THR A 1 97 ? -17.328 3.553 -4.223 1 88 97 THR A N 1
ATOM 714 C CA . THR A 1 97 ? -17.906 2.729 -5.285 1 88 97 THR A CA 1
ATOM 715 C C . THR A 1 97 ? -16.938 1.617 -5.684 1 88 97 THR A C 1
ATOM 717 O O . THR A 1 97 ? -17.219 0.839 -6.594 1 88 97 THR A O 1
ATOM 720 N N . GLN A 1 98 ? -15.852 1.545 -5.031 1 94.75 98 GLN A N 1
ATOM 721 C CA . GLN A 1 98 ? -14.805 0.632 -5.484 1 94.75 98 GLN A CA 1
ATOM 722 C C . GLN A 1 98 ? -14.797 -0.649 -4.656 1 94.75 98 GLN A C 1
ATOM 724 O O . GLN A 1 98 ? -13.906 -1.485 -4.805 1 94.75 98 GLN A O 1
ATOM 729 N N . CYS A 1 99 ? -15.82 -0.875 -3.887 1 94.62 99 CYS A N 1
ATOM 730 C CA . CYS A 1 99 ? -15.898 -2.068 -3.051 1 94.62 99 CYS A CA 1
ATOM 731 C C . CYS A 1 99 ? -16.406 -3.262 -3.854 1 94.62 99 CYS A C 1
ATOM 733 O O . CYS A 1 99 ? -17.297 -3.123 -4.691 1 94.62 99 CYS A O 1
ATOM 735 N N . GLY A 1 100 ? -15.875 -4.441 -3.648 1 96.81 100 GLY A N 1
ATOM 736 C CA . GLY A 1 100 ? -16.219 -5.68 -4.324 1 96.81 100 GLY A CA 1
ATOM 737 C C . GLY A 1 100 ? -15.055 -6.645 -4.438 1 96.81 100 GLY A C 1
ATOM 738 O O . GLY A 1 100 ? -13.914 -6.277 -4.18 1 96.81 100 GLY A O 1
ATOM 739 N N . PHE A 1 101 ? -15.422 -7.922 -4.734 1 97.69 101 PHE A N 1
ATOM 740 C CA . PHE A 1 101 ? -14.359 -8.891 -4.977 1 97.69 101 PHE A CA 1
ATOM 741 C C . PHE A 1 101 ? -13.547 -8.508 -6.211 1 97.69 101 PHE A C 1
ATOM 743 O O . PHE A 1 101 ? -14.055 -7.832 -7.105 1 97.69 101 PHE A O 1
ATOM 750 N N . LEU A 1 102 ? -12.305 -8.945 -6.266 1 98.19 102 LEU A N 1
ATOM 751 C CA . LEU A 1 102 ? -11.383 -8.57 -7.332 1 98.19 102 LEU A CA 1
ATOM 752 C C . LEU A 1 102 ? -11.969 -8.906 -8.703 1 98.19 102 LEU A C 1
ATOM 754 O O . LEU A 1 102 ? -11.805 -8.148 -9.656 1 98.19 102 LEU A O 1
ATOM 758 N N . THR A 1 103 ? -12.648 -10 -8.82 1 97.44 103 THR A N 1
ATOM 759 C CA . THR A 1 103 ? -13.188 -10.453 -10.102 1 97.44 103 THR A CA 1
ATOM 760 C C . THR A 1 103 ? -14.453 -9.68 -10.461 1 97.44 103 THR A C 1
ATOM 762 O O . THR A 1 103 ? -14.922 -9.734 -11.602 1 97.44 103 THR A O 1
ATOM 765 N N . ASP A 1 104 ? -15.023 -8.984 -9.523 1 96.69 104 ASP A N 1
ATOM 766 C CA . ASP A 1 104 ? -16.344 -8.398 -9.734 1 96.69 104 ASP A CA 1
ATOM 767 C C . ASP A 1 104 ? -16.234 -6.891 -9.977 1 96.69 104 ASP A C 1
ATOM 769 O O . ASP A 1 104 ? -17.188 -6.262 -10.43 1 96.69 104 ASP A O 1
ATOM 773 N N . ILE A 1 105 ? -15.156 -6.32 -9.648 1 97.12 105 ILE A N 1
ATOM 774 C CA . ILE A 1 105 ? -14.984 -4.887 -9.875 1 97.12 105 ILE A CA 1
ATOM 775 C C . ILE A 1 105 ? -14.242 -4.664 -11.188 1 97.12 105 ILE A C 1
ATOM 777 O O . ILE A 1 105 ? -13.656 -5.594 -11.742 1 97.12 105 ILE A O 1
ATOM 781 N N . ASP A 1 106 ? -14.297 -3.395 -11.648 1 97.12 106 ASP A N 1
ATOM 782 C CA . ASP A 1 106 ? -13.57 -3.025 -12.859 1 97.12 106 ASP A CA 1
ATOM 783 C C . ASP A 1 106 ? -12.141 -2.609 -12.539 1 97.12 106 ASP A C 1
ATOM 785 O O . ASP A 1 106 ? -11.859 -2.137 -11.438 1 97.12 106 ASP A O 1
ATOM 789 N N . ALA A 1 107 ? -11.258 -2.809 -13.531 1 97.75 107 ALA A N 1
ATOM 790 C CA . ALA A 1 107 ? -9.875 -2.35 -13.359 1 97.75 107 ALA A CA 1
ATOM 791 C C . ALA A 1 107 ? -9.836 -0.861 -13.023 1 97.75 107 ALA A C 1
ATOM 793 O O . ALA A 1 107 ? -8.969 -0.414 -12.273 1 97.75 107 ALA A O 1
ATOM 794 N N . THR A 1 108 ? -10.781 -0.145 -13.578 1 97 108 THR A N 1
ATOM 795 C CA . THR A 1 108 ? -10.852 1.288 -13.312 1 97 108 THR A CA 1
ATOM 796 C C . THR A 1 108 ? -11.117 1.553 -11.836 1 97 108 THR A C 1
ATOM 798 O O . THR A 1 108 ? -10.75 2.607 -11.312 1 97 108 THR A O 1
ATOM 801 N N . ASP A 1 109 ? -11.766 0.63 -11.125 1 97.5 109 ASP A N 1
ATOM 802 C CA . ASP A 1 109 ? -12 0.771 -9.695 1 97.5 109 ASP A CA 1
ATOM 803 C C . ASP A 1 109 ? -10.695 0.683 -8.906 1 97.5 109 ASP A C 1
ATOM 805 O O . ASP A 1 109 ? -10.516 1.396 -7.918 1 97.5 109 ASP A O 1
ATOM 809 N N . LEU A 1 110 ? -9.781 -0.2 -9.328 1 98.06 110 LEU A N 1
ATOM 810 C CA . LEU A 1 110 ? -8.469 -0.287 -8.703 1 98.06 110 LEU A CA 1
ATOM 811 C C . LEU A 1 110 ? -7.707 1.023 -8.859 1 98.06 110 LEU A C 1
ATOM 813 O O . LEU A 1 110 ? -7.133 1.532 -7.895 1 98.06 110 LEU A O 1
ATOM 817 N N . ASP A 1 111 ? -7.77 1.565 -10.023 1 97 111 ASP A N 1
ATOM 818 C CA . ASP A 1 111 ? -7.074 2.807 -10.352 1 97 111 ASP A CA 1
ATOM 819 C C . ASP A 1 111 ? -7.645 3.98 -9.562 1 97 111 ASP A C 1
ATOM 821 O O . ASP A 1 111 ? -6.898 4.738 -8.938 1 97 111 ASP A O 1
ATOM 825 N N . SER A 1 112 ? -8.914 4.102 -9.68 1 97.06 112 SER A N 1
ATOM 826 C CA . SER A 1 112 ? -9.547 5.262 -9.055 1 97.06 112 SER A CA 1
ATOM 827 C C . SER A 1 112 ? -9.414 5.211 -7.539 1 97.06 112 SER A C 1
ATOM 829 O O . SER A 1 112 ? -9.273 6.25 -6.891 1 97.06 112 SER A O 1
ATOM 831 N N . CYS A 1 113 ? -9.484 4.047 -6.969 1 97.31 113 CYS A N 1
ATOM 832 C CA . CYS A 1 113 ? -9.312 3.922 -5.523 1 97.31 113 CYS A CA 1
ATOM 833 C C . CYS A 1 113 ? -7.914 4.348 -5.098 1 97.31 113 CYS A C 1
ATOM 835 O O . CYS A 1 113 ? -7.754 5.051 -4.098 1 97.31 113 CYS A O 1
ATOM 837 N N . MET A 1 114 ? -6.902 3.945 -5.816 1 98.31 114 MET A N 1
ATOM 838 C CA . MET A 1 114 ? -5.52 4.324 -5.539 1 98.31 114 MET A CA 1
ATOM 839 C C . MET A 1 114 ? -5.32 5.824 -5.727 1 98.31 114 MET A C 1
ATOM 841 O O . MET A 1 114 ? -4.652 6.469 -4.914 1 98.31 114 MET A O 1
ATOM 845 N N . ARG A 1 115 ? -5.887 6.34 -6.742 1 97.38 115 ARG A N 1
ATOM 846 C CA . ARG A 1 115 ? -5.797 7.766 -7.031 1 97.38 115 ARG A CA 1
ATOM 847 C C . ARG A 1 115 ? -6.434 8.594 -5.914 1 97.38 115 ARG A C 1
ATOM 849 O O . ARG A 1 115 ? -5.84 9.562 -5.441 1 97.38 115 ARG A O 1
ATOM 856 N N . ASN A 1 116 ? -7.551 8.188 -5.492 1 96.31 116 ASN A N 1
ATOM 857 C CA . ASN A 1 116 ? -8.336 8.953 -4.527 1 96.31 116 ASN A CA 1
ATOM 858 C C . ASN A 1 116 ? -7.727 8.891 -3.131 1 96.31 116 ASN A C 1
ATOM 860 O O . ASN A 1 116 ? -7.945 9.781 -2.311 1 96.31 116 ASN A O 1
ATOM 864 N N . ASN A 1 117 ? -7.043 7.883 -2.885 1 98 117 ASN A N 1
ATOM 865 C CA . ASN A 1 117 ? -6.551 7.695 -1.524 1 98 117 ASN A CA 1
ATOM 866 C C . ASN A 1 117 ? -5.051 7.961 -1.431 1 98 117 ASN A C 1
ATOM 868 O O . ASN A 1 117 ? -4.625 8.883 -0.735 1 98 117 ASN A O 1
ATOM 872 N N . TYR A 1 118 ? -4.246 7.242 -2.166 1 98.75 118 TYR A N 1
ATOM 873 C CA . TYR A 1 118 ? -2.793 7.328 -2.043 1 98.75 118 TYR A CA 1
ATOM 874 C C . TYR A 1 118 ? -2.258 8.57 -2.748 1 98.75 118 TYR A C 1
ATOM 876 O O . TYR A 1 118 ? -1.532 9.367 -2.15 1 98.75 118 TYR A O 1
ATOM 884 N N . PHE A 1 119 ? -2.607 8.773 -4.031 1 98.75 119 PHE A N 1
ATOM 885 C CA . PHE A 1 119 ? -1.977 9.836 -4.801 1 98.75 119 PHE A CA 1
ATOM 886 C C . PHE A 1 119 ? -2.408 11.211 -4.289 1 98.75 119 PHE A C 1
ATOM 888 O O . PHE A 1 119 ? -1.62 12.156 -4.297 1 98.75 119 PHE A O 1
ATOM 895 N N . THR A 1 120 ? -3.633 11.344 -3.859 1 98.56 120 THR A N 1
ATOM 896 C CA . THR A 1 120 ? -4.055 12.602 -3.256 1 98.56 120 THR A CA 1
ATOM 897 C C . THR A 1 120 ? -3.182 12.938 -2.049 1 98.56 120 THR A C 1
ATOM 899 O O . THR A 1 120 ? -2.768 14.086 -1.879 1 98.56 120 THR A O 1
ATOM 902 N N . SER A 1 121 ? -2.895 11.961 -1.208 1 98.69 121 SER A N 1
ATOM 903 C CA . SER A 1 121 ? -2.053 12.148 -0.03 1 98.69 121 SER A CA 1
ATOM 904 C C . SER A 1 121 ? -0.605 12.422 -0.424 1 98.69 121 SER A C 1
ATOM 906 O O . SER A 1 121 ? 0.03 13.336 0.109 1 98.69 121 SER A O 1
ATOM 908 N N . ALA A 1 122 ? -0.122 11.625 -1.349 1 98.81 122 ALA A N 1
ATOM 909 C CA . ALA A 1 122 ? 1.282 11.703 -1.745 1 98.81 122 ALA A CA 1
ATOM 910 C C . ALA A 1 122 ? 1.596 13.047 -2.402 1 98.81 122 ALA A C 1
ATOM 912 O O . ALA A 1 122 ? 2.617 13.664 -2.1 1 98.81 122 ALA A O 1
ATOM 913 N N . TYR A 1 123 ? 0.754 13.477 -3.299 1 98.81 123 TYR A N 1
ATOM 914 C CA . TYR A 1 123 ? 0.989 14.727 -4.012 1 98.81 123 TYR A CA 1
ATOM 915 C C . TYR A 1 123 ? 0.853 15.922 -3.08 1 98.81 123 TYR A C 1
ATOM 917 O O . TYR A 1 123 ? 1.6 16.906 -3.197 1 98.81 123 TYR A O 1
ATOM 925 N N . SER A 1 124 ? -0.106 15.867 -2.172 1 98.81 124 SER A N 1
ATOM 926 C CA . SER A 1 124 ? -0.224 16.922 -1.167 1 98.81 124 SER A CA 1
ATOM 927 C C . SER A 1 124 ? 1.033 17.016 -0.309 1 98.81 124 SER A C 1
ATOM 929 O O . SER A 1 124 ? 1.561 18.109 -0.085 1 98.81 124 SER A O 1
ATOM 931 N N . ALA A 1 125 ? 1.445 15.883 0.136 1 98.88 125 ALA A N 1
ATOM 932 C CA . ALA A 1 125 ? 2.639 15.82 0.977 1 98.88 125 ALA A CA 1
ATOM 933 C C . ALA A 1 125 ? 3.863 16.344 0.226 1 98.88 125 ALA A C 1
ATOM 935 O O . ALA A 1 125 ? 4.633 17.141 0.757 1 98.88 125 ALA A O 1
ATOM 936 N N . GLN A 1 126 ? 4.043 15.844 -0.993 1 98.81 126 GLN A N 1
ATOM 937 C CA . GLN A 1 126 ? 5.211 16.25 -1.767 1 98.81 126 GLN A CA 1
ATOM 938 C C . GLN A 1 126 ? 5.219 17.766 -2.004 1 98.81 126 GLN A C 1
ATOM 940 O O . GLN A 1 126 ? 6.234 18.422 -1.8 1 98.81 126 GLN A O 1
ATOM 945 N N . SER A 1 127 ? 4.109 18.25 -2.424 1 98.75 127 SER A N 1
ATOM 946 C CA . SER A 1 127 ? 4.008 19.672 -2.736 1 98.75 127 SER A CA 1
ATOM 947 C C . SER A 1 127 ? 4.285 20.531 -1.508 1 98.75 127 SER A C 1
ATOM 949 O O . SER A 1 127 ? 5.105 21.438 -1.558 1 98.75 127 SER A O 1
ATOM 951 N N . ILE A 1 128 ? 3.66 20.234 -0.365 1 98.88 128 ILE A N 1
ATOM 952 C CA . ILE A 1 128 ? 3.779 21.109 0.799 1 98.88 128 ILE A CA 1
ATOM 953 C C . ILE A 1 128 ? 5.188 21 1.381 1 98.88 128 ILE A C 1
ATOM 955 O O . ILE A 1 128 ? 5.742 21.984 1.867 1 98.88 128 ILE A O 1
ATOM 959 N N . PHE A 1 129 ? 5.785 19.812 1.389 1 98.62 129 PHE A N 1
ATOM 960 C CA . PHE A 1 129 ? 7.148 19.656 1.884 1 98.62 129 PHE A CA 1
ATOM 961 C C . PHE A 1 129 ? 8.125 20.453 1.028 1 98.62 129 PHE A C 1
ATOM 963 O O . PHE A 1 129 ? 9.055 21.078 1.552 1 98.62 129 PHE A O 1
ATOM 970 N N . LYS A 1 130 ? 7.934 20.391 -0.33 1 98.19 130 LYS A N 1
ATOM 971 C CA . LYS A 1 130 ? 8.781 21.203 -1.206 1 98.19 130 LYS A CA 1
ATOM 972 C C . LYS A 1 130 ? 8.648 22.688 -0.875 1 98.19 130 LYS A C 1
ATOM 974 O O . LYS A 1 130 ? 9.656 23.391 -0.756 1 98.19 130 LYS A O 1
ATOM 979 N N . ILE A 1 131 ? 7.48 23.125 -0.688 1 98.38 131 ILE A N 1
ATOM 980 C CA . ILE A 1 131 ? 7.227 24.531 -0.394 1 98.38 131 ILE A CA 1
ATOM 981 C C . ILE A 1 131 ? 7.82 24.891 0.967 1 98.38 131 ILE A C 1
ATOM 983 O O . ILE A 1 131 ? 8.461 25.938 1.117 1 98.38 131 ILE A O 1
ATOM 987 N N . TRP A 1 132 ? 7.59 24.031 1.99 1 98.19 132 TRP A N 1
ATOM 988 C CA . TRP A 1 132 ? 8.117 24.25 3.334 1 98.19 132 TRP A CA 1
ATOM 989 C C . TRP A 1 132 ? 9.641 24.344 3.318 1 98.19 132 TRP A C 1
ATOM 991 O O . TRP A 1 132 ? 10.219 25.234 3.938 1 98.19 132 TRP A O 1
ATOM 1001 N N . THR A 1 133 ? 10.281 23.375 2.641 1 96.06 133 THR A N 1
ATOM 1002 C CA . THR A 1 133 ? 11.742 23.344 2.621 1 96.06 133 THR A CA 1
ATOM 1003 C C . THR A 1 133 ? 12.297 24.562 1.895 1 96.06 133 THR A C 1
ATOM 1005 O O . THR A 1 133 ? 13.336 25.109 2.285 1 96.06 133 THR A O 1
ATOM 1008 N N . GLU A 1 134 ? 11.625 25 0.844 1 95.19 134 GLU A N 1
ATOM 1009 C CA . GLU A 1 134 ? 12.008 26.219 0.149 1 95.19 134 GLU A CA 1
ATOM 1010 C C . GLU A 1 134 ? 11.875 27.438 1.06 1 95.19 134 GLU A C 1
ATOM 1012 O O . GLU A 1 134 ? 12.75 28.297 1.089 1 95.19 134 GLU A O 1
ATOM 1017 N N . ASP A 1 135 ? 10.828 27.484 1.766 1 95.5 135 ASP A N 1
ATOM 1018 C CA . ASP A 1 135 ? 10.586 28.562 2.709 1 95.5 135 ASP A CA 1
ATOM 1019 C C . ASP A 1 135 ? 11.656 28.594 3.801 1 95.5 135 ASP A C 1
ATOM 1021 O O . ASP A 1 135 ? 12.094 29.672 4.219 1 95.5 135 ASP A O 1
ATOM 1025 N N . ASP A 1 136 ? 12.008 27.438 4.246 1 93.56 136 ASP A N 1
ATOM 1026 C CA . ASP A 1 136 ? 12.984 27.312 5.328 1 93.56 136 ASP A CA 1
ATOM 1027 C C . ASP A 1 136 ? 14.359 27.812 4.887 1 93.56 136 ASP A C 1
ATOM 1029 O O . ASP A 1 136 ? 15.148 28.281 5.711 1 93.56 136 ASP A O 1
ATOM 1033 N N . THR A 1 137 ? 14.711 27.656 3.648 1 87.81 137 THR A N 1
ATOM 1034 C CA . THR A 1 137 ? 16 28.109 3.146 1 87.81 137 THR A CA 1
ATOM 1035 C C . THR A 1 137 ? 16.109 29.625 3.193 1 87.81 137 THR A C 1
ATOM 1037 O O . THR A 1 137 ? 17.219 30.172 3.254 1 87.81 137 THR A O 1
ATOM 1040 N N . LYS A 1 138 ? 15.016 30.266 3.184 1 85.5 138 LYS A N 1
ATOM 1041 C CA . LYS A 1 138 ? 14.992 31.719 3.17 1 85.5 138 LYS A CA 1
ATOM 1042 C C . LYS A 1 138 ? 14.812 32.281 4.578 1 85.5 138 LYS A C 1
ATOM 1044 O O . LYS A 1 138 ? 14.852 33.5 4.777 1 85.5 138 LYS A O 1
ATOM 1049 N N . ALA A 1 139 ? 14.641 31.391 5.469 1 82.19 139 ALA A N 1
ATOM 1050 C CA . ALA A 1 139 ? 14.258 31.828 6.805 1 82.19 139 ALA A CA 1
ATOM 1051 C C . ALA A 1 139 ? 15.484 32.062 7.684 1 82.19 139 ALA A C 1
ATOM 1053 O O . ALA A 1 139 ? 16.469 31.297 7.59 1 82.19 139 ALA A O 1
ATOM 1054 N N . ALA A 1 140 ? 15.453 33.125 8.391 1 75.94 140 ALA A N 1
ATOM 1055 C CA . ALA A 1 140 ? 16.453 33.344 9.438 1 75.94 140 ALA A CA 1
ATOM 1056 C C . ALA A 1 140 ? 16.203 32.438 10.641 1 75.94 140 ALA A C 1
ATOM 1058 O O . ALA A 1 140 ? 15.078 31.984 10.844 1 75.94 140 ALA A O 1
ATOM 1059 N N . PRO A 1 141 ? 17.344 32.031 11.273 1 73.19 141 PRO A N 1
ATOM 1060 C CA . PRO A 1 141 ? 17.109 31.234 12.492 1 73.19 141 PRO A CA 1
ATOM 1061 C C . PRO A 1 141 ? 16.141 31.922 13.453 1 73.19 141 PRO A C 1
ATOM 1063 O O . PRO A 1 141 ? 16.172 33.156 13.602 1 73.19 141 PRO A O 1
ATOM 1066 N N . ALA A 1 142 ? 15.109 31.25 13.703 1 76.25 142 ALA A N 1
ATOM 1067 C CA . ALA A 1 142 ? 14.086 31.781 14.602 1 76.25 142 ALA A CA 1
ATOM 1068 C C . ALA A 1 142 ? 14.281 31.25 16.016 1 76.25 142 ALA A C 1
ATOM 1070 O O . ALA A 1 142 ? 14.93 30.219 16.219 1 76.25 142 ALA A O 1
ATOM 1071 N N . LYS A 1 143 ? 13.844 32.031 16.984 1 81.56 143 LYS A N 1
ATOM 1072 C CA . LYS A 1 143 ? 13.891 31.578 18.375 1 81.56 143 LYS A CA 1
ATOM 1073 C C . LYS A 1 143 ? 13.086 30.312 18.594 1 81.56 143 LYS A C 1
ATOM 1075 O O . LYS A 1 143 ? 13.523 29.391 19.297 1 81.56 143 LYS A O 1
ATOM 1080 N N . THR A 1 144 ? 11.93 30.203 17.969 1 90 144 THR A N 1
ATOM 1081 C CA . THR A 1 144 ? 11.094 29.016 18 1 90 144 THR A CA 1
ATOM 1082 C C . THR A 1 144 ? 10.828 28.5 16.594 1 90 144 THR A C 1
ATOM 1084 O O . THR A 1 144 ? 10.32 29.234 15.75 1 90 144 THR A O 1
ATOM 1087 N N . PRO A 1 145 ? 11.172 27.25 16.438 1 92.62 145 PRO A N 1
ATOM 1088 C CA . PRO A 1 145 ? 10.961 26.703 15.094 1 92.62 145 PRO A CA 1
ATOM 1089 C C . PRO A 1 145 ? 9.5 26.75 14.664 1 92.62 145 PRO A C 1
ATOM 1091 O O . PRO A 1 145 ? 8.609 26.5 15.484 1 92.62 145 PRO A O 1
ATOM 1094 N N . LYS A 1 146 ? 9.242 27.062 13.445 1 94.19 146 LYS A N 1
ATOM 1095 C CA . LYS A 1 146 ? 7.902 27.031 12.867 1 94.19 146 LYS A CA 1
ATOM 1096 C C . LYS A 1 146 ? 7.355 25.609 12.844 1 94.19 146 LYS A C 1
ATOM 1098 O O . LYS A 1 146 ? 8.094 24.656 12.578 1 94.19 146 LYS A O 1
ATOM 1103 N N . LEU A 1 147 ? 6.121 25.484 13.094 1 95.06 147 LEU A N 1
ATOM 1104 C CA . LEU A 1 147 ? 5.48 24.188 13.016 1 95.06 147 LEU A CA 1
ATOM 1105 C C . LEU A 1 147 ? 5.145 23.828 11.57 1 95.06 147 LEU A C 1
ATOM 1107 O O . LEU A 1 147 ? 4.504 24.625 10.867 1 95.06 147 LEU A O 1
ATOM 1111 N N . ARG A 1 148 ? 5.598 22.75 11.148 1 98 148 ARG A N 1
ATOM 1112 C CA . ARG A 1 148 ? 5.223 22.141 9.875 1 98 148 ARG A CA 1
ATOM 1113 C C . ARG A 1 148 ? 4.707 20.719 10.078 1 98 148 ARG A C 1
ATOM 1115 O O . ARG A 1 148 ? 5.488 19.797 10.297 1 98 148 ARG A O 1
ATOM 1122 N N . GLN A 1 149 ? 3.398 20.625 9.969 1 98.31 149 GLN A N 1
ATOM 1123 C CA . GLN A 1 149 ? 2.738 19.391 10.391 1 98.31 149 GLN A CA 1
ATOM 1124 C C . GLN A 1 149 ? 1.844 18.828 9.289 1 98.31 149 GLN A C 1
ATOM 1126 O O . GLN A 1 149 ? 1.095 19.578 8.656 1 98.31 149 GLN A O 1
ATOM 1131 N N . ILE A 1 150 ? 2.016 17.594 9.047 1 98.62 150 ILE A N 1
ATOM 1132 C CA . ILE A 1 150 ? 1.082 16.938 8.141 1 98.62 150 ILE A CA 1
ATOM 1133 C C . ILE A 1 150 ? 0.383 15.781 8.852 1 98.62 150 ILE A C 1
ATOM 1135 O O . ILE A 1 150 ? 1.009 15.047 9.617 1 98.62 150 ILE A O 1
ATOM 1139 N N . VAL A 1 151 ? -0.933 15.648 8.695 1 98.5 151 VAL A N 1
ATOM 1140 C CA . VAL A 1 151 ? -1.772 14.617 9.289 1 98.5 151 VAL A CA 1
ATOM 1141 C C . VAL A 1 151 ? -2.48 13.828 8.195 1 98.5 151 VAL A C 1
ATOM 1143 O O . VAL A 1 151 ? -3.334 14.367 7.484 1 98.5 151 VAL A O 1
ATOM 1146 N N . PHE A 1 152 ? -2.133 12.547 8.031 1 98.25 152 PHE A N 1
ATOM 1147 C CA . PHE A 1 152 ? -2.822 11.656 7.098 1 98.25 152 PHE A CA 1
ATOM 1148 C C . PHE A 1 152 ? -4.02 11 7.77 1 98.25 152 PHE A C 1
ATOM 1150 O O . PHE A 1 152 ? -3.895 10.422 8.852 1 98.25 152 PHE A O 1
ATOM 1157 N N . ILE A 1 153 ? -5.164 11.125 7.133 1 97.56 153 ILE A N 1
ATOM 1158 C CA . ILE A 1 153 ? -6.32 10.352 7.57 1 97.56 153 ILE A CA 1
ATOM 1159 C C . ILE A 1 153 ? -6.398 9.047 6.773 1 97.56 153 ILE A C 1
ATOM 1161 O O . ILE A 1 153 ? -6.816 9.047 5.613 1 97.56 153 ILE A O 1
ATOM 1165 N N . ASN A 1 154 ? -6.023 8.047 7.402 1 95.5 154 ASN A N 1
ATOM 1166 C CA . ASN A 1 154 ? -5.992 6.707 6.82 1 95.5 154 ASN A CA 1
ATOM 1167 C C . ASN A 1 154 ? -7.199 5.883 7.258 1 95.5 154 ASN A C 1
ATOM 1169 O O . ASN A 1 154 ? -8.336 6.34 7.168 1 95.5 154 ASN A O 1
ATOM 1173 N N . SER A 1 155 ? -7.016 4.625 7.605 1 92.69 155 SER A N 1
ATOM 1174 C CA . SER A 1 155 ? -8.094 3.725 7.992 1 92.69 155 SER A CA 1
ATOM 1175 C C . SER A 1 155 ? -7.555 2.496 8.719 1 92.69 155 SER A C 1
ATOM 1177 O O . SER A 1 155 ? -6.445 2.037 8.438 1 92.69 155 SER A O 1
ATOM 1179 N N . ALA A 1 156 ? -8.398 1.996 9.609 1 89.25 156 ALA A N 1
ATOM 1180 C CA . ALA A 1 156 ? -8.086 0.697 10.195 1 89.25 156 ALA A CA 1
ATOM 1181 C C . ALA A 1 156 ? -8.008 -0.387 9.125 1 89.25 156 ALA A C 1
ATOM 1183 O O . ALA A 1 156 ? -7.391 -1.435 9.336 1 89.25 156 ALA A O 1
ATOM 1184 N N . GLY A 1 157 ? -8.555 -0.083 7.977 1 88.94 157 GLY A N 1
ATOM 1185 C CA . GLY A 1 157 ? -8.492 -0.991 6.84 1 88.94 157 GLY A CA 1
ATOM 1186 C C . GLY A 1 157 ? -7.074 -1.237 6.355 1 88.94 157 GLY A C 1
ATOM 1187 O O . GLY A 1 157 ? -6.824 -2.186 5.605 1 88.94 157 GLY A O 1
ATOM 1188 N N . ALA A 1 158 ? -6.148 -0.448 6.816 1 90.62 158 ALA A N 1
ATOM 1189 C CA . ALA A 1 158 ? -4.754 -0.605 6.414 1 90.62 158 ALA A CA 1
ATOM 1190 C C . ALA A 1 158 ? -4.102 -1.774 7.145 1 90.62 158 ALA A C 1
ATOM 1192 O O . ALA A 1 158 ? -3.018 -2.225 6.766 1 90.62 158 ALA A O 1
ATOM 1193 N N . PHE A 1 159 ? -4.777 -2.25 8.211 1 85.31 159 PHE A N 1
ATOM 1194 C CA . PHE A 1 159 ? -4.168 -3.281 9.047 1 85.31 159 PHE A CA 1
ATOM 1195 C C . PHE A 1 159 ? -4.723 -4.656 8.703 1 85.31 159 PHE A C 1
ATOM 1197 O O . PHE A 1 159 ? -4.203 -5.676 9.156 1 85.31 159 PHE A O 1
ATOM 1204 N N . VAL A 1 160 ? -5.832 -4.602 7.922 1 81.44 160 VAL A N 1
ATOM 1205 C CA . VAL A 1 160 ? -6.523 -5.867 7.707 1 81.44 160 VAL A CA 1
ATOM 1206 C C . VAL A 1 160 ? -6.953 -5.98 6.246 1 81.44 160 VAL A C 1
ATOM 1208 O O . VAL A 1 160 ? -7.434 -5.008 5.656 1 81.44 160 VAL A O 1
ATOM 1211 N N . GLY A 1 161 ? -6.66 -7.023 5.621 1 83.19 161 GLY A N 1
ATOM 1212 C CA . GLY A 1 161 ? -7.172 -7.352 4.301 1 83.19 161 GLY A CA 1
ATOM 1213 C C . GLY A 1 161 ? -8.43 -8.203 4.34 1 83.19 161 GLY A C 1
ATOM 1214 O O . GLY A 1 161 ? -8.391 -9.344 4.793 1 83.19 161 GLY A O 1
ATOM 1215 N N . LEU A 1 162 ? -9.555 -7.547 3.98 1 90.88 162 LEU A N 1
ATOM 1216 C CA . LEU A 1 162 ? -10.836 -8.258 3.93 1 90.88 162 LEU A CA 1
ATOM 1217 C C . LEU A 1 162 ? -11.25 -8.516 2.486 1 90.88 162 LEU A C 1
ATOM 1219 O O . LEU A 1 162 ? -11.055 -7.668 1.614 1 90.88 162 LEU A O 1
ATOM 1223 N N . PRO A 1 163 ? -11.883 -9.734 2.316 1 95.06 163 PRO A N 1
ATOM 1224 C CA . PRO A 1 163 ? -12.484 -9.898 0.992 1 95.06 163 PRO A CA 1
ATOM 1225 C C . PRO A 1 163 ? -13.492 -8.797 0.661 1 95.06 163 PRO A C 1
ATOM 1227 O O . PRO A 1 163 ? -14.273 -8.398 1.522 1 95.06 163 PRO A O 1
ATOM 1230 N N . GLY A 1 164 ? -13.398 -8.297 -0.541 1 96.69 164 GLY A N 1
ATOM 1231 C CA . GLY A 1 164 ? -14.281 -7.215 -0.942 1 96.69 164 GLY A CA 1
ATOM 1232 C C . GLY A 1 164 ? -13.617 -5.852 -0.868 1 96.69 164 GLY A C 1
ATOM 1233 O O . GLY A 1 164 ? -14.133 -4.875 -1.417 1 96.69 164 GLY A O 1
ATOM 1234 N N . TYR A 1 165 ? -12.484 -5.746 -0.222 1 96.38 165 TYR A N 1
ATOM 1235 C CA . TYR A 1 165 ? -11.734 -4.5 -0.104 1 96.38 165 TYR A CA 1
ATOM 1236 C C . TYR A 1 165 ? -10.422 -4.574 -0.879 1 96.38 165 TYR A C 1
ATOM 1238 O O . TYR A 1 165 ? -9.422 -3.975 -0.481 1 96.38 165 TYR A O 1
ATOM 1246 N N . THR A 1 166 ? -10.422 -5.277 -1.938 1 96.31 166 THR A N 1
ATOM 1247 C CA . THR A 1 166 ? -9.195 -5.539 -2.682 1 96.31 166 THR A CA 1
ATOM 1248 C C . THR A 1 166 ? -8.68 -4.262 -3.338 1 96.31 166 THR A C 1
ATOM 1250 O O . THR A 1 166 ? -7.484 -4.145 -3.627 1 96.31 166 THR A O 1
ATOM 1253 N N . ALA A 1 167 ? -9.539 -3.314 -3.672 1 97.19 167 ALA A N 1
ATOM 1254 C CA . ALA A 1 167 ? -9.086 -2.018 -4.172 1 97.19 167 ALA A CA 1
ATOM 1255 C C . ALA A 1 167 ? -8.719 -1.086 -3.023 1 97.19 167 ALA A C 1
ATOM 1257 O O . ALA A 1 167 ? -7.742 -0.336 -3.115 1 97.19 167 ALA A O 1
ATOM 1258 N N . TYR A 1 168 ? -9.375 -1.176 -1.933 1 96.75 168 TYR A N 1
ATOM 1259 C CA . TYR A 1 168 ? -9.305 -0.21 -0.841 1 96.75 168 TYR A CA 1
ATOM 1260 C C . TYR A 1 168 ? -8.094 -0.476 0.049 1 96.75 168 TYR A C 1
ATOM 1262 O O . TYR A 1 168 ? -7.289 0.424 0.294 1 96.75 168 TYR A O 1
ATOM 1270 N N . THR A 1 169 ? -7.965 -1.699 0.521 1 96.12 169 THR A N 1
ATOM 1271 C CA . THR A 1 169 ? -6.938 -2.027 1.507 1 96.12 169 THR A CA 1
ATOM 1272 C C . THR A 1 169 ? -5.547 -1.703 0.968 1 96.12 169 THR A C 1
ATOM 1274 O O . THR A 1 169 ? -4.738 -1.078 1.658 1 96.12 169 THR A O 1
ATOM 1277 N N . PRO A 1 170 ? -5.246 -2.07 -0.283 1 97.56 170 PRO A N 1
ATOM 1278 C CA . PRO A 1 170 ? -3.928 -1.712 -0.811 1 97.56 170 PRO A CA 1
ATOM 1279 C C . PRO A 1 170 ? -3.68 -0.205 -0.809 1 97.56 170 PRO A C 1
ATOM 1281 O O . PRO A 1 170 ? -2.574 0.242 -0.491 1 97.56 170 PRO A O 1
ATOM 1284 N N . SER A 1 171 ? -4.637 0.586 -1.188 1 98.19 171 SER A N 1
ATOM 1285 C CA . SER A 1 171 ? -4.469 2.035 -1.236 1 98.19 171 SER A CA 1
ATOM 1286 C C . SER A 1 171 ? -4.188 2.605 0.149 1 98.19 171 SER A C 1
ATOM 1288 O O . SER A 1 171 ? -3.373 3.52 0.297 1 98.19 171 SER A O 1
ATOM 1290 N N . LYS A 1 172 ? -4.852 2.09 1.162 1 96.69 172 LYS A N 1
ATOM 1291 C CA . LYS A 1 172 ? -4.672 2.578 2.525 1 96.69 172 LYS A CA 1
ATOM 1292 C C . LYS A 1 172 ? -3.35 2.094 3.111 1 96.69 172 LYS A C 1
ATOM 1294 O O . LYS A 1 172 ? -2.719 2.799 3.902 1 96.69 172 LYS A O 1
ATOM 1299 N N . CYS A 1 173 ? -2.953 0.875 2.74 1 95.25 173 CYS A N 1
ATOM 1300 C CA . CYS A 1 173 ? -1.626 0.417 3.141 1 95.25 173 CYS A CA 1
ATOM 1301 C C . CYS A 1 173 ? -0.54 1.303 2.541 1 95.25 173 CYS A C 1
ATOM 1303 O O . CYS A 1 173 ? 0.48 1.561 3.182 1 95.25 173 CYS A O 1
ATOM 1305 N N . ALA A 1 174 ? -0.739 1.695 1.323 1 97.62 174 ALA A N 1
ATOM 1306 C CA . ALA A 1 174 ? 0.204 2.602 0.674 1 97.62 174 ALA A CA 1
ATOM 1307 C C . ALA A 1 174 ? 0.289 3.93 1.42 1 97.62 174 ALA A C 1
ATOM 1309 O O . ALA A 1 174 ? 1.381 4.473 1.614 1 97.62 174 ALA A O 1
ATOM 1310 N N . VAL A 1 175 ? -0.812 4.477 1.85 1 97.81 175 VAL A N 1
ATOM 1311 C CA . VAL A 1 175 ? -0.833 5.738 2.586 1 97.81 175 VAL A CA 1
ATOM 1312 C C . VAL A 1 175 ? -0.082 5.578 3.904 1 97.81 175 VAL A C 1
ATOM 1314 O O . VAL A 1 175 ? 0.68 6.461 4.305 1 97.81 175 VAL A O 1
ATOM 1317 N N . ARG A 1 176 ? -0.347 4.516 4.594 1 94.38 176 ARG A N 1
ATOM 1318 C CA . ARG A 1 176 ? 0.365 4.266 5.844 1 94.38 176 ARG A CA 1
ATOM 1319 C C . ARG A 1 176 ? 1.872 4.223 5.617 1 94.38 176 ARG A C 1
ATOM 1321 O O . ARG A 1 176 ? 2.639 4.793 6.395 1 94.38 176 ARG A O 1
ATOM 1328 N N . ALA A 1 177 ? 2.252 3.479 4.594 1 94.69 177 ALA A N 1
ATOM 1329 C CA . ALA A 1 177 ? 3.672 3.383 4.266 1 94.69 177 ALA A CA 1
ATOM 1330 C C . ALA A 1 177 ? 4.258 4.758 3.961 1 94.69 177 ALA A C 1
ATOM 1332 O O . ALA A 1 177 ? 5.395 5.055 4.344 1 94.69 177 ALA A O 1
ATOM 1333 N N . LEU A 1 178 ? 3.539 5.562 3.236 1 97.31 178 LEU A N 1
ATOM 1334 C CA . LEU A 1 178 ? 3.947 6.934 2.967 1 97.31 178 LEU A CA 1
ATOM 1335 C C . LEU A 1 178 ? 4.188 7.695 4.266 1 97.31 178 LEU A C 1
ATOM 1337 O O . LEU A 1 178 ? 5.211 8.359 4.422 1 97.31 178 LEU A O 1
ATOM 1341 N N . ALA A 1 179 ? 3.244 7.594 5.191 1 95.88 179 ALA A N 1
ATOM 1342 C CA . ALA A 1 179 ? 3.342 8.289 6.473 1 95.88 179 ALA A CA 1
ATOM 1343 C C . ALA A 1 179 ? 4.578 7.844 7.246 1 95.88 179 ALA A C 1
ATOM 1345 O O . ALA A 1 179 ? 5.336 8.68 7.754 1 95.88 179 ALA A O 1
ATOM 1346 N N . ASP A 1 180 ? 4.785 6.566 7.328 1 92.19 180 ASP A N 1
ATOM 1347 C CA . ASP A 1 180 ? 5.91 6.008 8.07 1 92.19 180 ASP A CA 1
ATOM 1348 C C . ASP A 1 180 ? 7.242 6.453 7.473 1 92.19 180 ASP A C 1
ATOM 1350 O O . ASP A 1 180 ? 8.164 6.816 8.203 1 92.19 180 ASP A O 1
ATOM 1354 N N . THR A 1 181 ? 7.344 6.359 6.16 1 94.56 181 THR A N 1
ATOM 1355 C CA . THR A 1 181 ? 8.578 6.73 5.477 1 94.56 181 THR A CA 1
ATOM 1356 C C . THR A 1 181 ? 8.828 8.234 5.594 1 94.56 181 THR A C 1
ATOM 1358 O O . THR A 1 181 ? 9.953 8.656 5.871 1 94.56 181 THR A O 1
ATOM 1361 N N . LEU A 1 182 ? 7.797 8.945 5.418 1 96.56 182 LEU A N 1
ATOM 1362 C CA . LEU A 1 182 ? 7.906 10.398 5.453 1 96.56 182 LEU A CA 1
ATOM 1363 C C . LEU A 1 182 ? 8.25 10.883 6.859 1 96.56 182 LEU A C 1
ATOM 1365 O O . LEU A 1 182 ? 8.914 11.906 7.02 1 96.56 182 LEU A O 1
ATOM 1369 N N . ARG A 1 183 ? 7.785 10.211 7.898 1 95 183 ARG A N 1
ATOM 1370 C CA . ARG A 1 183 ? 8.141 10.562 9.273 1 95 183 ARG A CA 1
ATOM 1371 C C . ARG A 1 183 ? 9.648 10.656 9.438 1 95 183 ARG A C 1
ATOM 1373 O O . ARG A 1 183 ? 10.148 11.594 10.062 1 95 183 ARG A O 1
ATOM 1380 N N . MET A 1 184 ? 10.328 9.734 8.898 1 94.19 184 MET A N 1
ATOM 1381 C CA . MET A 1 184 ? 11.781 9.742 9.016 1 94.19 184 MET A CA 1
ATOM 1382 C C . MET A 1 184 ? 12.383 10.875 8.188 1 94.19 184 MET A C 1
ATOM 1384 O O . MET A 1 184 ? 13.328 11.531 8.633 1 94.19 184 MET A O 1
ATOM 1388 N N . GLU A 1 185 ? 11.891 11.062 7.012 1 96.81 185 GLU A N 1
ATOM 1389 C CA . GLU A 1 185 ? 12.391 12.164 6.203 1 96.81 185 GLU A CA 1
ATOM 1390 C C . GLU A 1 185 ? 12.094 13.508 6.863 1 96.81 185 GLU A C 1
ATOM 1392 O O . GLU A 1 185 ? 12.875 14.461 6.73 1 96.81 185 GLU A O 1
ATOM 1397 N N . ALA A 1 186 ? 10.961 13.594 7.539 1 96.75 186 ALA A N 1
ATOM 1398 C CA . ALA A 1 186 ? 10.602 14.805 8.273 1 96.75 186 ALA A CA 1
ATOM 1399 C C . ALA A 1 186 ? 11.656 15.141 9.32 1 96.75 186 ALA A C 1
ATOM 1401 O O . ALA A 1 186 ? 11.977 16.312 9.547 1 96.75 186 ALA A O 1
ATOM 1402 N N . ILE A 1 187 ? 12.148 14.133 9.969 1 95.81 187 ILE A N 1
ATOM 1403 C CA . ILE A 1 187 ? 13.203 14.328 10.961 1 95.81 187 ILE A CA 1
ATOM 1404 C C . ILE A 1 187 ? 14.414 14.984 10.305 1 95.81 187 ILE A C 1
ATOM 1406 O O . ILE A 1 187 ? 15.031 15.875 10.891 1 95.81 187 ILE A O 1
ATOM 1410 N N . ARG A 1 188 ? 14.703 14.578 9.094 1 95.62 188 ARG A N 1
ATOM 1411 C CA . ARG A 1 188 ? 15.82 15.141 8.336 1 95.62 188 ARG A CA 1
ATOM 1412 C C . ARG A 1 188 ? 15.609 16.625 8.078 1 95.62 188 ARG A C 1
ATOM 1414 O O . ARG A 1 188 ? 16.562 17.406 8.078 1 95.62 188 ARG A O 1
ATOM 1421 N N . HIS A 1 189 ? 14.414 17.031 7.852 1 95.94 189 HIS A N 1
ATOM 1422 C CA . HIS A 1 189 ? 14.102 18.422 7.488 1 95.94 189 HIS A CA 1
ATOM 1423 C C . HIS A 1 189 ? 13.961 19.297 8.727 1 95.94 189 HIS A C 1
ATOM 1425 O O . HIS A 1 189 ? 14 20.516 8.633 1 95.94 189 HIS A O 1
ATOM 1431 N N . SER A 1 190 ? 13.734 18.656 9.906 1 95.12 190 SER A N 1
ATOM 1432 C CA . SER A 1 190 ? 13.555 19.422 11.133 1 95.12 190 SER A CA 1
ATOM 1433 C C . SER A 1 190 ? 14.859 20.078 11.578 1 95.12 190 SER A C 1
ATOM 1435 O O . SER A 1 190 ? 15.93 19.469 11.484 1 95.12 190 SER A O 1
ATOM 1437 N N . GLY A 1 191 ? 14.758 21.312 12 1 91.5 191 GLY A N 1
ATOM 1438 C CA . GLY A 1 191 ? 15.898 22.094 12.453 1 91.5 191 GLY A CA 1
ATOM 1439 C C . GLY A 1 191 ? 15.508 23.359 13.18 1 91.5 191 GLY A C 1
ATOM 1440 O O . GLY A 1 191 ? 14.414 23.438 13.742 1 91.5 191 GLY A O 1
ATOM 1441 N N . PRO A 1 192 ? 16.438 24.266 13.242 1 90.25 192 PRO A N 1
ATOM 1442 C CA . PRO A 1 192 ? 16.203 25.5 14 1 90.25 192 PRO A CA 1
ATOM 1443 C C . PRO A 1 192 ? 15.078 26.344 13.406 1 90.25 192 PRO A C 1
ATOM 1445 O O . PRO A 1 192 ? 14.375 27.047 14.141 1 90.25 192 PRO A O 1
ATOM 1448 N N . ALA A 1 193 ? 14.922 26.234 12.109 1 91.88 193 ALA A N 1
ATOM 1449 C CA . ALA A 1 193 ? 13.922 27.078 11.43 1 91.88 193 ALA A CA 1
ATOM 1450 C C . ALA A 1 193 ? 12.523 26.484 11.586 1 91.88 193 ALA A C 1
ATOM 1452 O O . ALA A 1 193 ? 11.547 27.219 11.75 1 91.88 193 ALA A O 1
ATOM 1453 N N . SER A 1 194 ? 12.453 25.219 11.508 1 95.44 194 SER A N 1
ATOM 1454 C CA . SER A 1 194 ? 11.148 24.562 11.5 1 95.44 194 SER A CA 1
ATOM 1455 C C . SER A 1 194 ? 11.219 23.188 12.141 1 95.44 194 SER A C 1
ATOM 1457 O O . SER A 1 194 ? 12.266 22.547 12.125 1 95.44 194 SER A O 1
ATOM 1459 N N . ARG A 1 195 ? 10.125 22.781 12.703 1 95.81 195 ARG A N 1
ATOM 1460 C CA . ARG A 1 195 ? 9.906 21.422 13.18 1 95.81 195 ARG A CA 1
ATOM 1461 C C . ARG A 1 195 ? 8.852 20.719 12.336 1 95.81 195 ARG A C 1
ATOM 1463 O O . ARG A 1 195 ? 7.691 21.125 12.305 1 95.81 195 ARG A O 1
ATOM 1470 N N . TYR A 1 196 ? 9.305 19.688 11.711 1 97.62 196 TYR A N 1
ATOM 1471 C CA . TYR A 1 196 ? 8.406 18.906 10.875 1 97.62 196 TYR A CA 1
ATOM 1472 C C . TYR A 1 196 ? 7.852 17.719 11.648 1 97.62 196 TYR A C 1
ATOM 1474 O O . TYR A 1 196 ? 8.602 16.984 12.305 1 97.62 196 TYR A O 1
ATOM 1482 N N . THR A 1 197 ? 6.543 17.5 11.633 1 96.19 197 THR A N 1
ATOM 1483 C CA . THR A 1 197 ? 5.93 16.344 12.273 1 96.19 197 THR A CA 1
ATOM 1484 C C . THR A 1 197 ? 4.918 15.688 11.336 1 96.19 197 THR A C 1
ATOM 1486 O O . THR A 1 197 ? 4.281 16.359 10.523 1 96.19 197 THR A O 1
ATOM 1489 N N . VAL A 1 198 ? 4.848 14.375 11.414 1 96.62 198 VAL A N 1
ATOM 1490 C CA . VAL A 1 198 ? 3.932 13.562 10.625 1 96.62 198 VAL A CA 1
ATOM 1491 C C . VAL A 1 198 ? 3.041 12.734 11.547 1 96.62 198 VAL A C 1
ATOM 1493 O O . VAL A 1 198 ? 3.516 12.172 12.539 1 96.62 198 VAL A O 1
ATOM 1496 N N . HIS A 1 199 ? 1.765 12.734 11.281 1 95.62 199 HIS A N 1
ATOM 1497 C CA . HIS A 1 199 ? 0.791 11.914 11.992 1 95.62 199 HIS A CA 1
ATOM 1498 C C . HIS A 1 199 ? -0.042 11.086 11.016 1 95.62 199 HIS A C 1
ATOM 1500 O O . HIS A 1 199 ? -0.208 11.469 9.852 1 95.62 199 HIS A O 1
ATOM 1506 N N . CYS A 1 200 ? -0.507 9.984 11.469 1 94.5 200 CYS A N 1
ATOM 1507 C CA . CYS A 1 200 ? -1.373 9.117 10.68 1 94.5 200 CYS A CA 1
ATOM 1508 C C . CYS A 1 200 ? -2.502 8.547 11.531 1 94.5 200 CYS A C 1
ATOM 1510 O O . CYS A 1 200 ? -2.254 7.824 12.492 1 94.5 200 CYS A O 1
ATOM 1512 N N . ALA A 1 201 ? -3.727 8.891 11.188 1 94.19 201 ALA A N 1
ATOM 1513 C CA . ALA A 1 201 ? -4.891 8.414 11.93 1 94.19 201 ALA A CA 1
ATOM 1514 C C . ALA A 1 201 ? -5.504 7.188 11.258 1 94.19 201 ALA A C 1
ATOM 1516 O O . ALA A 1 201 ? -5.574 7.109 10.031 1 94.19 201 ALA A O 1
ATOM 1517 N N . PHE A 1 202 ? -5.945 6.273 12.055 1 92.69 202 PHE A N 1
ATOM 1518 C CA . PHE A 1 202 ? -6.535 5.031 11.57 1 92.69 202 PHE A CA 1
ATOM 1519 C C . PHE A 1 202 ? -7.93 4.828 12.141 1 92.69 202 PHE A C 1
ATOM 1521 O O . PHE A 1 202 ? -8.172 3.867 12.875 1 92.69 202 PHE A O 1
ATOM 1528 N N . PRO A 1 203 ? -8.82 5.656 11.719 1 92.56 203 PRO A N 1
ATOM 1529 C CA . PRO A 1 203 ? -10.188 5.461 12.219 1 92.56 203 PRO A CA 1
ATOM 1530 C C . PRO A 1 203 ? -10.805 4.148 11.742 1 92.56 203 PRO A C 1
ATOM 1532 O O . PRO A 1 203 ? -10.477 3.664 10.656 1 92.56 203 PRO A O 1
ATOM 1535 N N . SER A 1 204 ? -11.633 3.607 12.609 1 90.5 204 SER A N 1
ATOM 1536 C CA . SER A 1 204 ? -12.5 2.504 12.203 1 90.5 204 SER A CA 1
ATOM 1537 C C . SER A 1 204 ? -13.766 3.014 11.531 1 90.5 204 SER A C 1
ATOM 1539 O O . SER A 1 204 ? -13.805 4.145 11.047 1 90.5 204 SER A O 1
ATOM 1541 N N . ASN A 1 205 ? -14.734 2.148 11.461 1 90.94 205 ASN A N 1
ATOM 1542 C CA . ASN A 1 205 ? -15.984 2.559 10.82 1 90.94 205 ASN A CA 1
ATOM 1543 C C . ASN A 1 205 ? -16.625 3.729 11.555 1 90.94 205 ASN A C 1
ATOM 1545 O O . ASN A 1 205 ? -16.625 3.779 12.789 1 90.94 205 ASN A O 1
ATOM 1549 N N . PHE A 1 206 ? -17.031 4.672 10.867 1 92.94 206 PHE A N 1
ATOM 1550 C CA . PHE A 1 206 ? -17.844 5.77 11.375 1 92.94 206 PHE A CA 1
ATOM 1551 C C . PHE A 1 206 ? -18.844 6.234 10.328 1 92.94 206 PHE A C 1
ATOM 1553 O O . PHE A 1 206 ? -18.703 5.926 9.141 1 92.94 206 PHE A O 1
ATOM 1560 N N . ILE A 1 207 ? -19.828 6.934 10.75 1 93.75 207 ILE A N 1
ATOM 1561 C CA . ILE A 1 207 ? -21 7.199 9.898 1 93.75 207 ILE A CA 1
ATOM 1562 C C . ILE A 1 207 ? -20.734 8.43 9.039 1 93.75 207 ILE A C 1
ATOM 1564 O O . ILE A 1 207 ? -20.484 9.523 9.562 1 93.75 207 ILE A O 1
ATOM 1568 N N . THR A 1 208 ? -20.703 8.25 7.727 1 93.62 208 THR A N 1
ATOM 1569 C CA . THR A 1 208 ? -20.625 9.297 6.715 1 93.62 208 THR A CA 1
ATOM 1570 C C . THR A 1 208 ? -21.484 8.953 5.504 1 93.62 208 THR A C 1
ATOM 1572 O O . THR A 1 208 ? -22 7.84 5.398 1 93.62 208 THR A O 1
ATOM 1575 N N . GLY A 1 209 ? -21.703 9.992 4.684 1 88.56 209 GLY A N 1
ATOM 1576 C CA . GLY A 1 209 ? -22.359 9.703 3.414 1 88.56 209 GLY A CA 1
ATOM 1577 C C . GLY A 1 209 ? -21.641 8.656 2.594 1 88.56 209 GLY A C 1
ATOM 1578 O O . GLY A 1 209 ? -22.281 7.77 2.018 1 88.56 209 GLY A O 1
ATOM 1579 N N . ALA A 1 210 ? -20.328 8.719 2.559 1 86.88 210 ALA A N 1
ATOM 1580 C CA . ALA A 1 210 ? -19.516 7.754 1.817 1 86.88 210 ALA A CA 1
ATOM 1581 C C . ALA A 1 210 ? -19.688 6.348 2.385 1 86.88 210 ALA A C 1
ATOM 1583 O O . ALA A 1 210 ? -19.734 5.371 1.633 1 86.88 210 ALA A O 1
ATOM 1584 N N . PHE A 1 211 ? -19.719 6.238 3.684 1 90.56 211 PHE A N 1
ATOM 1585 C CA . PHE A 1 211 ? -19.938 4.957 4.348 1 90.56 211 PHE A CA 1
ATOM 1586 C C . PHE A 1 211 ? -21.266 4.332 3.904 1 90.56 211 PHE A C 1
ATOM 1588 O O . PHE A 1 211 ? -21.328 3.137 3.613 1 90.56 211 PHE A O 1
ATOM 1595 N N . MET A 1 212 ? -22.203 5.172 3.789 1 89.06 212 MET A N 1
ATOM 1596 C CA . MET A 1 212 ? -23.516 4.684 3.404 1 89.06 212 MET A CA 1
ATOM 1597 C C . MET A 1 212 ? -23.531 4.23 1.948 1 89.06 212 MET A C 1
ATOM 1599 O O . MET A 1 212 ? -24.156 3.227 1.61 1 89.06 212 MET A O 1
ATOM 1603 N N . GLU A 1 213 ? -22.922 4.98 1.13 1 89.44 213 GLU A N 1
ATOM 1604 C CA . GLU A 1 213 ? -22.812 4.602 -0.276 1 89.44 213 GLU A CA 1
ATOM 1605 C C . GLU A 1 213 ? -22.062 3.279 -0.438 1 89.44 213 GLU A C 1
ATOM 1607 O O . GLU A 1 213 ? -22.453 2.436 -1.249 1 89.44 213 GLU A O 1
ATOM 1612 N N . GLU A 1 214 ? -21 3.135 0.281 1 91.06 214 GLU A N 1
ATOM 1613 C CA . GLU A 1 214 ? -20.203 1.913 0.278 1 91.06 214 GLU A CA 1
ATOM 1614 C C . GLU A 1 214 ? -21.047 0.707 0.7 1 91.06 214 GLU A C 1
ATOM 1616 O O . GLU A 1 214 ? -20.922 -0.374 0.12 1 91.06 214 GLU A O 1
ATOM 1621 N N . GLN A 1 215 ? -21.875 0.922 1.689 1 92.06 215 GLN A N 1
ATOM 1622 C CA . GLN A 1 215 ? -22.672 -0.162 2.242 1 92.06 215 GLN A CA 1
ATOM 1623 C C . GLN A 1 215 ? -23.625 -0.732 1.192 1 92.06 215 GLN A C 1
ATOM 1625 O O . GLN A 1 215 ? -23.969 -1.915 1.238 1 92.06 215 GLN A O 1
ATOM 1630 N N . LYS A 1 216 ? -23.984 0.088 0.215 1 90.5 216 LYS A N 1
ATOM 1631 C CA . LYS A 1 216 ? -24.906 -0.346 -0.836 1 90.5 216 LYS A CA 1
ATOM 1632 C C . LYS A 1 216 ? -24.219 -1.328 -1.787 1 90.5 216 LYS A C 1
ATOM 1634 O O . LYS A 1 216 ? -24.891 -2.186 -2.379 1 90.5 216 LYS A O 1
ATOM 1639 N N . LYS A 1 217 ? -22.953 -1.246 -1.937 1 91 217 LYS A N 1
ATOM 1640 C CA . LYS A 1 217 ? -22.219 -2.025 -2.932 1 91 217 LYS A CA 1
ATOM 1641 C C . LYS A 1 217 ? -21.406 -3.129 -2.27 1 91 217 LYS A C 1
ATOM 1643 O O . LYS A 1 217 ? -20.984 -4.082 -2.932 1 91 217 LYS A O 1
ATOM 1648 N N . LYS A 1 218 ? -21.234 -3.012 -1.044 1 94.12 218 LYS A N 1
ATOM 1649 C CA . LYS A 1 218 ? -20.359 -3.912 -0.292 1 94.12 218 LYS A CA 1
ATOM 1650 C C . LYS A 1 218 ? -20.938 -5.328 -0.263 1 94.12 218 LYS A C 1
ATOM 1652 O O . LYS A 1 218 ? -22.109 -5.527 0.07 1 94.12 218 LYS A O 1
ATOM 1657 N N . PRO A 1 219 ? -20.062 -6.359 -0.65 1 95.69 219 PRO A N 1
ATOM 1658 C CA . PRO A 1 219 ? -20.547 -7.742 -0.582 1 95.69 219 PRO A CA 1
ATOM 1659 C C . PRO A 1 219 ? -21 -8.141 0.822 1 95.69 219 PRO A C 1
ATOM 1661 O O . PRO A 1 219 ? -20.406 -7.695 1.812 1 95.69 219 PRO A O 1
ATOM 1664 N N . GLU A 1 220 ? -21.953 -9.031 0.872 1 95.75 220 GLU A N 1
ATOM 1665 C CA . GLU A 1 220 ? -22.484 -9.484 2.158 1 95.75 220 GLU A CA 1
ATOM 1666 C C . GLU A 1 220 ? -21.391 -10.125 3.004 1 95.75 220 GLU A C 1
ATOM 1668 O O . GLU A 1 220 ? -21.328 -9.922 4.219 1 95.75 220 GLU A O 1
ATOM 1673 N N . LEU A 1 221 ? -20.547 -10.914 2.395 1 96.94 221 LEU A N 1
ATOM 1674 C CA . LEU A 1 221 ? -19.438 -11.539 3.105 1 96.94 221 LEU A CA 1
ATOM 1675 C C . LEU A 1 221 ? -18.562 -10.484 3.787 1 96.94 221 LEU A C 1
ATOM 1677 O O . LEU A 1 221 ? -18.141 -10.672 4.93 1 96.94 221 LEU A O 1
ATOM 1681 N N . THR A 1 222 ? -18.25 -9.414 3.076 1 95.94 222 THR A N 1
ATOM 1682 C CA . THR A 1 222 ? -17.453 -8.32 3.621 1 95.94 222 THR A CA 1
ATOM 1683 C C . THR A 1 222 ? -18.125 -7.711 4.84 1 95.94 222 THR A C 1
ATOM 1685 O O . THR A 1 222 ? -17.484 -7.469 5.863 1 95.94 222 THR A O 1
ATOM 1688 N N . LYS A 1 223 ? -19.438 -7.418 4.715 1 95.5 223 LYS A N 1
ATOM 1689 C CA . LYS A 1 223 ? -20.203 -6.852 5.82 1 95.5 223 LYS A CA 1
ATOM 1690 C C . LYS A 1 223 ? -20.156 -7.758 7.047 1 95.5 223 LYS A C 1
ATOM 1692 O O . LYS A 1 223 ? -20.031 -7.277 8.18 1 95.5 223 LYS A O 1
ATOM 1697 N N . GLN A 1 224 ? -20.234 -9.047 6.844 1 94.69 224 GLN A N 1
ATOM 1698 C CA . GLN A 1 224 ? -20.234 -10.016 7.934 1 94.69 224 GLN A CA 1
ATOM 1699 C C . GLN A 1 224 ? -18.891 -10.008 8.664 1 94.69 224 GLN A C 1
ATOM 1701 O O . GLN A 1 224 ? -18.844 -10.016 9.898 1 94.69 224 GLN A O 1
ATOM 1706 N N . ILE A 1 225 ? -17.844 -10.016 7.922 1 93 225 ILE A N 1
ATOM 1707 C CA . ILE A 1 225 ? -16.516 -10.086 8.523 1 93 225 ILE A CA 1
ATOM 1708 C C . ILE A 1 225 ? -16.188 -8.75 9.18 1 93 225 ILE A C 1
ATOM 1710 O O . ILE A 1 225 ? -15.617 -8.719 10.273 1 93 225 ILE A O 1
ATOM 1714 N N . GLU A 1 226 ? -16.531 -7.645 8.523 1 89.81 226 GLU A N 1
ATOM 1715 C CA . GLU A 1 226 ? -16.266 -6.301 9.016 1 89.81 226 GLU A CA 1
ATOM 1716 C C . GLU A 1 226 ? -17.156 -5.957 10.203 1 89.81 226 GLU A C 1
ATOM 1718 O O . GLU A 1 226 ? -16.828 -5.082 11.008 1 89.81 226 GLU A O 1
ATOM 1723 N N . GLY A 1 227 ? -18.25 -6.594 10.328 1 90.44 227 GLY A N 1
ATOM 1724 C CA . GLY A 1 227 ? -19.219 -6.309 11.383 1 90.44 227 GLY A CA 1
ATOM 1725 C C . GLY A 1 227 ? -20.125 -5.141 11.062 1 90.44 227 GLY A C 1
ATOM 1726 O O . GLY A 1 227 ? -20.422 -4.32 11.93 1 90.44 227 GLY A O 1
ATOM 1727 N N . THR A 1 228 ? -20.484 -5.035 9.828 1 92.81 228 THR A N 1
ATOM 1728 C CA . THR A 1 228 ? -21.312 -3.908 9.438 1 92.81 228 THR A CA 1
ATOM 1729 C C . THR A 1 228 ? -22.656 -4.395 8.867 1 92.81 228 THR A C 1
ATOM 1731 O O . THR A 1 228 ? -23.25 -3.729 8.023 1 92.81 228 THR A O 1
ATOM 1734 N N . THR A 1 229 ? -22.938 -5.566 9.227 1 93.38 229 THR A N 1
ATOM 1735 C CA . THR A 1 229 ? -24.281 -6.035 8.875 1 93.38 229 THR A CA 1
ATOM 1736 C C . THR A 1 229 ? -25.344 -5.266 9.656 1 93.38 229 THR A C 1
ATOM 1738 O O . THR A 1 229 ? -25.078 -4.742 10.734 1 93.38 229 THR A O 1
ATOM 1741 N N . GLY A 1 230 ? -26.547 -5.105 9.094 1 90.31 230 GLY A N 1
ATOM 1742 C CA . GLY A 1 230 ? -27.641 -4.449 9.789 1 90.31 230 GLY A CA 1
ATOM 1743 C C . GLY A 1 230 ? -28.219 -3.275 9.016 1 90.31 230 GLY A C 1
ATOM 1744 O O . GLY A 1 230 ? -27.672 -2.887 7.977 1 90.31 230 GLY A O 1
ATOM 1745 N N . SER A 1 231 ? -29.297 -2.727 9.594 1 90.81 231 SER A N 1
ATOM 1746 C CA . SER A 1 231 ? -29.938 -1.568 8.977 1 90.81 231 SER A CA 1
ATOM 1747 C C . SER A 1 231 ? -29.109 -0.302 9.195 1 90.81 231 SER A C 1
ATOM 1749 O O . SER A 1 231 ? -28.266 -0.257 10.078 1 90.81 231 SER A O 1
ATOM 1751 N N . LEU A 1 232 ? -29.312 0.642 8.383 1 87.12 232 LEU A N 1
ATOM 1752 C CA . LEU A 1 232 ? -28.625 1.917 8.516 1 87.12 232 LEU A CA 1
ATOM 1753 C C . LEU A 1 232 ? -28.828 2.504 9.906 1 87.12 232 LEU A C 1
ATOM 1755 O O . LEU A 1 232 ? -27.891 3.066 10.492 1 87.12 232 LEU A O 1
ATOM 1759 N N . GLU A 1 233 ? -30.016 2.395 10.367 1 90.81 233 GLU A N 1
ATOM 1760 C CA . GLU A 1 233 ? -30.344 2.896 11.703 1 90.81 233 GLU A CA 1
ATOM 1761 C C . GLU A 1 233 ? -29.516 2.195 12.773 1 90.81 233 GLU A C 1
ATOM 1763 O O . GLU A 1 233 ? -29.047 2.834 13.719 1 90.81 233 GLU A O 1
ATOM 1768 N N . GLU A 1 234 ? -29.375 0.927 12.594 1 93.12 234 GLU A N 1
ATOM 1769 C CA . GLU A 1 234 ? -28.594 0.149 13.547 1 93.12 234 GLU A CA 1
ATOM 1770 C C . GLU A 1 234 ? -27.109 0.542 13.5 1 93.12 234 GLU A C 1
ATOM 1772 O O . GLU A 1 234 ? -26.469 0.657 14.539 1 93.12 234 GLU A O 1
ATOM 1777 N N . LEU A 1 235 ? -26.656 0.72 12.328 1 93 235 LEU A N 1
ATOM 1778 C CA . LEU A 1 235 ? -25.25 1.085 12.141 1 93 235 LEU A CA 1
ATOM 1779 C C . LEU A 1 235 ? -24.984 2.479 12.703 1 93 235 LEU A C 1
ATOM 1781 O O . LEU A 1 235 ? -23.922 2.721 13.281 1 93 235 LEU A O 1
ATOM 1785 N N . GLN A 1 236 ? -25.922 3.387 12.547 1 91.94 236 GLN A N 1
ATOM 1786 C CA . GLN A 1 236 ? -25.781 4.742 13.07 1 91.94 236 GLN A CA 1
ATOM 1787 C C . GLN A 1 236 ? -25.672 4.742 14.594 1 91.94 236 GLN A C 1
ATOM 1789 O O . GLN A 1 236 ? -24.984 5.582 15.172 1 91.94 236 GLN A O 1
ATOM 1794 N N . LYS A 1 237 ? -26.312 3.795 15.227 1 92.44 237 LYS A N 1
ATOM 1795 C CA . LYS A 1 237 ? -26.281 3.678 16.672 1 92.44 237 LYS A CA 1
ATOM 1796 C C . LYS A 1 237 ? -24.984 3.025 17.141 1 92.44 237 LYS A C 1
ATOM 1798 O O . LYS A 1 237 ? -24.5 3.312 18.234 1 92.44 237 LYS A O 1
ATOM 1803 N N . ARG A 1 238 ? -24.453 2.246 16.312 1 91.25 238 ARG A N 1
ATOM 1804 C CA . ARG A 1 238 ? -23.312 1.425 16.703 1 91.25 238 ARG A CA 1
ATOM 1805 C C . ARG A 1 238 ? -22 2.16 16.438 1 91.25 238 ARG A C 1
ATOM 1807 O O . ARG A 1 238 ? -21.031 1.971 17.172 1 91.25 238 ARG A O 1
ATOM 1814 N N . PHE A 1 239 ? -21.922 2.947 15.43 1 93.06 239 PHE A N 1
ATOM 1815 C CA . PHE A 1 239 ? -20.656 3.574 15.023 1 93.06 239 PHE A CA 1
ATOM 1816 C C . PHE A 1 239 ? -20.688 5.074 15.305 1 93.06 239 PHE A C 1
ATOM 1818 O O . PHE A 1 239 ? -21.75 5.695 15.258 1 93.06 239 PHE A O 1
ATOM 1825 N N . PRO A 1 240 ? -19.531 5.672 15.633 1 94.38 240 PRO A N 1
ATOM 1826 C CA . PRO A 1 240 ? -19.469 7.105 15.93 1 94.38 240 PRO A CA 1
ATOM 1827 C C . PRO A 1 240 ? -19.734 7.977 14.703 1 94.38 240 PRO A C 1
ATOM 1829 O O . PRO A 1 240 ? -19.625 7.508 13.57 1 94.38 240 PRO A O 1
ATOM 1832 N N . SER A 1 241 ? -20.094 9.219 14.992 1 95.25 241 SER A N 1
ATOM 1833 C CA . SER A 1 241 ? -20.281 10.203 13.938 1 95.25 241 SER A CA 1
ATOM 1834 C C . SER A 1 241 ? -18.938 10.75 13.445 1 95.25 241 SER A C 1
ATOM 1836 O O . SER A 1 241 ? -17.906 10.57 14.109 1 95.25 241 SER A O 1
ATOM 1838 N N . ALA A 1 242 ? -18.953 11.422 12.32 1 96.44 242 ALA A N 1
ATOM 1839 C CA . ALA A 1 242 ? -17.766 12.078 11.797 1 96.44 242 ALA A CA 1
ATOM 1840 C C . ALA A 1 242 ? -17.234 13.117 12.781 1 96.44 242 ALA A C 1
ATOM 1842 O O . ALA A 1 242 ? -16.016 13.281 12.922 1 96.44 242 ALA A O 1
ATOM 1843 N N . GLU A 1 243 ? -18.094 13.82 13.438 1 97.12 243 GLU A N 1
ATOM 1844 C CA . GLU A 1 243 ? -17.703 14.828 14.414 1 97.12 243 GLU A CA 1
ATOM 1845 C C . GLU A 1 243 ? -16.938 14.211 15.578 1 97.12 243 GLU A C 1
ATOM 1847 O O . GLU A 1 243 ? -15.914 14.742 16.016 1 97.12 243 GLU A O 1
ATOM 1852 N N . GLU A 1 244 ? -17.438 13.086 16.062 1 96.12 244 GLU A N 1
ATOM 1853 C CA . GLU A 1 244 ? -16.781 12.398 17.172 1 96.12 244 GLU A CA 1
ATOM 1854 C C . GLU A 1 244 ? -15.383 11.938 16.766 1 96.12 244 GLU A C 1
ATOM 1856 O O . GLU A 1 244 ? -14.43 12.07 17.547 1 96.12 244 GLU A O 1
ATOM 1861 N N . VAL A 1 245 ? -15.281 11.391 15.602 1 95.94 245 VAL A N 1
ATOM 1862 C CA . VAL A 1 245 ? -14 10.922 15.094 1 95.94 245 VAL A CA 1
ATOM 1863 C C . VAL A 1 245 ? -13.047 12.109 14.922 1 95.94 245 VAL A C 1
ATOM 1865 O O . VAL A 1 245 ? -11.875 12.023 15.289 1 95.94 245 VAL A O 1
ATOM 1868 N N . ALA A 1 246 ? -13.547 13.211 14.367 1 97.56 246 ALA A N 1
ATOM 1869 C CA . ALA A 1 246 ? -12.742 14.422 14.172 1 97.56 246 ALA A CA 1
ATOM 1870 C C . ALA A 1 246 ? -12.172 14.914 15.5 1 97.56 246 ALA A C 1
ATOM 1872 O O . ALA A 1 246 ? -10.992 15.273 15.578 1 97.56 246 ALA A O 1
ATOM 1873 N N . CYS A 1 247 ? -12.977 14.945 16.531 1 96.69 247 CYS A N 1
ATOM 1874 C CA . CYS A 1 247 ? -12.555 15.398 17.859 1 96.69 247 CYS A CA 1
ATOM 1875 C C . CYS A 1 247 ? -11.398 14.547 18.375 1 96.69 247 CYS A C 1
ATOM 1877 O O . CYS A 1 247 ? -10.414 15.078 18.891 1 96.69 247 CYS A O 1
ATOM 1879 N N . LYS A 1 248 ? -11.578 13.266 18.219 1 94.62 248 LYS A N 1
ATOM 1880 C CA . LYS A 1 248 ? -10.555 12.352 18.703 1 94.62 248 LYS A CA 1
ATOM 1881 C C . LYS A 1 248 ? -9.242 12.531 17.953 1 94.62 248 LYS A C 1
ATOM 1883 O O . LYS A 1 248 ? -8.164 12.516 18.547 1 94.62 248 LYS A O 1
ATOM 1888 N N . ILE A 1 249 ? -9.336 12.688 16.688 1 95.62 249 ILE A N 1
ATOM 1889 C CA . ILE A 1 249 ? -8.141 12.844 15.852 1 95.62 249 ILE A CA 1
ATOM 1890 C C . ILE A 1 249 ? -7.41 14.125 16.234 1 95.62 249 ILE A C 1
ATOM 1892 O O . ILE A 1 249 ? -6.203 14.109 16.484 1 95.62 249 ILE A O 1
ATOM 1896 N N . ILE A 1 250 ? -8.125 15.234 16.312 1 96.81 250 ILE A N 1
ATOM 1897 C CA . ILE A 1 250 ? -7.52 16.531 16.609 1 96.81 250 ILE A CA 1
ATOM 1898 C C . ILE A 1 250 ? -6.871 16.5 18 1 96.81 250 ILE A C 1
ATOM 1900 O O . ILE A 1 250 ? -5.77 17.016 18.188 1 96.81 250 ILE A O 1
ATOM 1904 N N . ALA A 1 251 ? -7.543 15.898 18.938 1 94.38 251 ALA A N 1
ATOM 1905 C CA . ALA A 1 251 ? -6.996 15.773 20.297 1 94.38 251 ALA A CA 1
ATOM 1906 C C . ALA A 1 251 ? -5.691 14.984 20.281 1 94.38 251 ALA A C 1
ATOM 1908 O O . ALA A 1 251 ? -4.723 15.367 20.953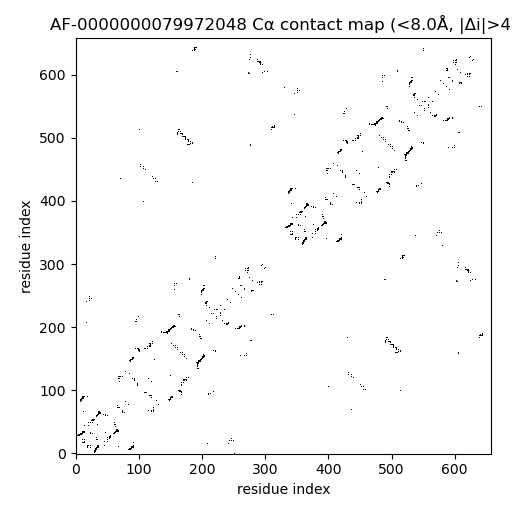 1 94.38 251 ALA A O 1
ATOM 1909 N N . ALA A 1 252 ? -5.711 13.875 19.578 1 92.56 252 ALA A N 1
ATOM 1910 C CA . ALA A 1 252 ? -4.531 13.008 19.516 1 92.56 252 ALA A CA 1
ATOM 1911 C C . ALA A 1 252 ? -3.373 13.719 18.828 1 92.56 252 ALA A C 1
ATOM 1913 O O . ALA A 1 252 ? -2.215 13.562 19.219 1 92.56 252 ALA A O 1
ATOM 1914 N N . VAL A 1 253 ? -3.654 14.43 17.766 1 94.19 253 VAL A N 1
ATOM 1915 C CA . VAL A 1 253 ? -2.635 15.211 17.078 1 94.19 253 VAL A CA 1
ATOM 1916 C C . VAL A 1 253 ? -2.02 16.219 18.047 1 94.19 253 VAL A C 1
ATOM 1918 O O . VAL A 1 253 ? -0.8 16.406 18.062 1 94.19 253 VAL A O 1
ATOM 1921 N N . GLY A 1 254 ? -2.836 16.891 18.828 1 92.62 254 GLY A N 1
ATOM 1922 C CA . GLY A 1 254 ? -2.371 17.844 19.828 1 92.62 254 GLY A CA 1
ATOM 1923 C C . GLY A 1 254 ? -1.427 17.234 20.844 1 92.62 254 GLY A C 1
ATOM 1924 O O . GLY A 1 254 ? -0.549 17.922 21.375 1 92.62 254 GLY A O 1
ATOM 1925 N N . LYS A 1 255 ? -1.617 15.969 21.078 1 89.88 255 LYS A N 1
ATOM 1926 C CA . LYS A 1 255 ? -0.775 15.273 22.047 1 89.88 255 LYS A CA 1
ATOM 1927 C C . LYS A 1 255 ? 0.526 14.805 21.406 1 89.88 255 LYS A C 1
ATOM 1929 O O . LYS A 1 255 ? 1.41 14.281 22.078 1 89.88 255 LYS A O 1
ATOM 1934 N N . GLY A 1 256 ? 0.659 14.922 20.109 1 90.31 256 GLY A N 1
ATOM 1935 C CA . GLY A 1 256 ? 1.883 14.586 19.391 1 90.31 256 GLY A CA 1
ATOM 1936 C C . GLY A 1 256 ? 1.967 13.125 19 1 90.31 256 GLY A C 1
ATOM 1937 O O . GLY A 1 256 ? 3.045 12.625 18.672 1 90.31 256 GLY A O 1
ATOM 1938 N N . GLU A 1 257 ? 0.907 12.43 18.906 1 87.44 257 GLU A N 1
ATOM 1939 C CA . GLU A 1 257 ? 0.887 11.016 18.562 1 87.44 257 GLU A CA 1
ATOM 1940 C C . GLU A 1 257 ? 1.109 10.805 17.062 1 87.44 257 GLU A C 1
ATOM 1942 O O . GLU A 1 257 ? 0.516 11.508 16.234 1 87.44 257 GLU A O 1
ATOM 1947 N N . PHE A 1 258 ? 2.045 9.859 16.812 1 89.44 258 PHE A N 1
ATOM 1948 C CA . PHE A 1 258 ? 2.234 9.547 15.398 1 89.44 258 PHE A CA 1
ATOM 1949 C C . PHE A 1 258 ? 1.085 8.695 14.867 1 89.44 258 PHE A C 1
ATOM 1951 O O . PHE A 1 258 ? 0.349 9.125 13.977 1 89.44 258 PHE A O 1
ATOM 1958 N N . ALA A 1 259 ? 0.969 7.512 15.391 1 87.44 259 ALA A N 1
ATOM 1959 C CA . ALA A 1 259 ? -0.129 6.617 15.039 1 87.44 259 ALA A CA 1
ATOM 1960 C C . ALA A 1 259 ? -1.335 6.84 15.945 1 87.44 259 ALA A C 1
ATOM 1962 O O . ALA A 1 259 ? -1.256 6.629 17.156 1 87.44 259 ALA A O 1
ATOM 1963 N N . ILE A 1 260 ? -2.469 7.254 15.305 1 87.31 260 ILE A N 1
ATOM 1964 C CA . ILE A 1 260 ? -3.682 7.594 16.047 1 87.31 260 ILE A CA 1
ATOM 1965 C C . ILE A 1 260 ? -4.754 6.535 15.781 1 87.31 260 ILE A C 1
ATOM 1967 O O . ILE A 1 260 ? -5.344 6.492 14.703 1 87.31 260 ILE A O 1
ATOM 1971 N N . CYS A 1 261 ? -4.887 5.648 16.734 1 80.62 261 CYS A N 1
ATOM 1972 C CA . CYS A 1 261 ? -5.898 4.598 16.641 1 80.62 261 CYS A CA 1
ATOM 1973 C C . CYS A 1 261 ? -7.109 4.926 17.5 1 80.62 261 CYS A C 1
ATOM 1975 O O . CYS A 1 261 ? -7.008 5.695 18.453 1 80.62 261 CYS A O 1
ATOM 1977 N N . ASP A 1 262 ? -8.227 4.465 16.984 1 75.31 262 ASP A N 1
ATOM 1978 C CA . ASP A 1 262 ? -9.406 4.711 17.812 1 75.31 262 ASP A CA 1
ATOM 1979 C C . ASP A 1 262 ? -9.32 3.955 19.125 1 75.31 262 ASP A C 1
ATOM 1981 O O . ASP A 1 262 ? -8.406 3.148 19.328 1 75.31 262 ASP A O 1
ATOM 1985 N N . ASP A 1 263 ? -10.047 4.395 19.984 1 64.25 263 ASP A N 1
ATOM 1986 C CA . ASP A 1 263 ? -9.977 3.877 21.359 1 64.25 263 ASP A CA 1
ATOM 1987 C C . ASP A 1 263 ? -10.586 2.48 21.438 1 64.25 263 ASP A C 1
ATOM 1989 O O . ASP A 1 263 ? -10.695 1.916 22.531 1 64.25 263 ASP A O 1
ATOM 1993 N N . SER A 1 264 ? -10.828 1.982 20.281 1 65.31 264 SER A N 1
ATOM 1994 C CA . SER A 1 264 ? -11.445 0.662 20.328 1 65.31 264 SER A CA 1
ATOM 1995 C C . SER A 1 264 ? -10.398 -0.433 20.5 1 65.31 264 SER A C 1
ATOM 1997 O O . SER A 1 264 ? -9.258 -0.283 20.078 1 65.31 264 SER A O 1
ATOM 1999 N N . PHE A 1 265 ? -10.852 -1.44 21.172 1 63.47 265 PHE A N 1
ATOM 2000 C CA . PHE A 1 265 ? -10.008 -2.617 21.359 1 63.47 265 PHE A CA 1
ATOM 2001 C C . PHE A 1 265 ? -9.617 -3.225 20.031 1 63.47 265 PHE A C 1
ATOM 2003 O O . PHE A 1 265 ? -8.477 -3.654 19.844 1 63.47 265 PHE A O 1
ATOM 2010 N N . GLU A 1 266 ? -10.469 -3.125 19.141 1 67.75 266 GLU A N 1
ATOM 2011 C CA . GLU A 1 266 ? -10.234 -3.701 17.812 1 67.75 266 GLU A CA 1
ATOM 2012 C C . GLU A 1 266 ? -9.102 -2.98 17.094 1 67.75 266 GLU A C 1
ATOM 2014 O O . GLU A 1 266 ? -8.219 -3.621 16.531 1 67.75 266 GLU A O 1
ATOM 2019 N N . SER A 1 267 ? -9.195 -1.754 17.203 1 65.19 267 SER A N 1
ATOM 2020 C CA . SER A 1 267 ? -8.172 -0.977 16.516 1 65.19 267 SER A CA 1
ATOM 2021 C C . SER A 1 267 ? -6.801 -1.177 17.156 1 65.19 267 SER A C 1
ATOM 2023 O O . SER A 1 267 ? -5.789 -1.254 16.453 1 65.19 267 SER A O 1
ATOM 2025 N N . ALA A 1 268 ? -6.812 -1.267 18.391 1 64.38 268 ALA A N 1
ATOM 2026 C CA . ALA A 1 268 ? -5.566 -1.494 19.125 1 64.38 268 ALA A CA 1
ATOM 2027 C C . ALA A 1 268 ? -4.973 -2.857 18.781 1 64.38 268 ALA A C 1
ATOM 2029 O O . ALA A 1 268 ? -3.756 -2.984 18.609 1 64.38 268 ALA A O 1
ATOM 2030 N N . LEU A 1 269 ? -5.879 -3.756 18.625 1 66.94 269 LEU A N 1
ATOM 2031 C CA . LEU A 1 269 ? -5.434 -5.109 18.328 1 66.94 269 LEU A CA 1
ATOM 2032 C C . LEU A 1 269 ? -4.871 -5.191 16.906 1 66.94 269 LEU A C 1
ATOM 2034 O O . LEU A 1 269 ? -3.832 -5.816 16.688 1 66.94 269 LEU A O 1
ATOM 2038 N N . LEU A 1 270 ? -5.516 -4.473 16.125 1 67.19 270 LEU A N 1
ATOM 2039 C CA . LEU A 1 270 ? -5.105 -4.504 14.719 1 67.19 270 LEU A CA 1
ATOM 2040 C C . LEU A 1 270 ? -3.766 -3.799 14.531 1 67.19 270 LEU A C 1
ATOM 2042 O O . LEU A 1 270 ? -2.873 -4.324 13.867 1 67.19 270 LEU A O 1
ATOM 2046 N N . PHE A 1 271 ? -3.648 -2.742 15.211 1 68.5 271 PHE A N 1
ATOM 2047 C CA . PHE A 1 271 ? -2.418 -1.969 15.102 1 68.5 271 PHE A CA 1
ATOM 2048 C C . PHE A 1 271 ? -1.253 -2.713 15.742 1 68.5 271 PHE A C 1
ATOM 2050 O O . PHE A 1 271 ? -0.151 -2.748 15.188 1 68.5 271 PHE A O 1
ATOM 2057 N N . SER A 1 272 ? -1.521 -3.348 16.812 1 63.19 272 SER A N 1
ATOM 2058 C CA . SER A 1 272 ? -0.45 -4.004 17.547 1 63.19 272 SER A CA 1
ATOM 2059 C C . SER A 1 272 ? 0.118 -5.188 16.781 1 63.19 272 SER A C 1
ATOM 2061 O O . SER A 1 272 ? 1.25 -5.609 17.016 1 63.19 272 SER A O 1
ATOM 2063 N N . ASN A 1 273 ? -0.615 -5.613 15.867 1 63.53 273 ASN A N 1
ATOM 2064 C CA . ASN A 1 273 ? -0.171 -6.758 15.078 1 63.53 273 ASN A CA 1
ATOM 2065 C C . ASN A 1 273 ? 0.581 -6.316 13.828 1 63.53 273 ASN A C 1
ATOM 2067 O O . ASN A 1 273 ? 1.104 -7.148 13.086 1 63.53 273 ASN A O 1
ATOM 2071 N N . MET A 1 274 ? 0.6 -5.02 13.68 1 67.94 274 MET A N 1
ATOM 2072 C CA . MET A 1 274 ? 1.258 -4.469 12.492 1 67.94 274 MET A CA 1
ATOM 2073 C C . MET A 1 274 ? 1.974 -3.162 12.828 1 67.94 274 MET A C 1
ATOM 2075 O O . MET A 1 274 ? 1.775 -2.15 12.156 1 67.94 274 MET A O 1
ATOM 2079 N N . ILE A 1 275 ? 2.74 -3.23 13.781 1 62.12 275 ILE A N 1
ATOM 2080 C CA . ILE A 1 275 ? 3.377 -2.008 14.258 1 62.12 275 ILE A CA 1
ATOM 2081 C C . ILE A 1 275 ? 4.414 -1.536 13.234 1 62.12 275 ILE A C 1
ATOM 2083 O O . ILE A 1 275 ? 4.422 -0.365 12.852 1 62.12 275 ILE A O 1
ATOM 2087 N N . GLY A 1 276 ? 5.133 -2.494 12.734 1 53.03 276 GLY A N 1
ATOM 2088 C CA . GLY A 1 276 ? 6.176 -2.117 11.797 1 53.03 276 GLY A CA 1
ATOM 2089 C C . GLY A 1 276 ? 7.133 -1.077 12.352 1 53.03 276 GLY A C 1
ATOM 2090 O O . GLY A 1 276 ? 7.555 -1.171 13.5 1 53.03 276 GLY A O 1
ATOM 2091 N N . PRO A 1 277 ? 7.539 -0.139 11.57 1 46.66 277 PRO A N 1
ATOM 2092 C CA . PRO A 1 277 ? 8.5 0.888 11.977 1 46.66 277 PRO A CA 1
ATOM 2093 C C . PRO A 1 277 ? 7.855 2.021 12.766 1 46.66 277 PRO A C 1
ATOM 2095 O O . PRO A 1 277 ? 8.547 2.945 13.203 1 46.66 277 PRO A O 1
ATOM 2098 N N . SER A 1 278 ? 6.59 1.947 12.906 1 54.78 278 SER A N 1
ATOM 2099 C CA . SER A 1 278 ? 5.883 3.047 13.562 1 54.78 278 SER A CA 1
ATOM 2100 C C . SER A 1 278 ? 6.281 3.168 15.031 1 54.78 278 SER A C 1
ATOM 2102 O O . SER A 1 278 ? 6.5 2.158 15.703 1 54.78 278 SER A O 1
ATOM 2104 N N . PRO A 1 279 ? 6.449 4.441 15.445 1 59.81 279 PRO A N 1
ATOM 2105 C CA . PRO A 1 279 ? 6.648 4.59 16.891 1 59.81 279 PRO A CA 1
ATOM 2106 C C . PRO A 1 279 ? 5.504 3.996 17.703 1 59.81 279 PRO A C 1
ATOM 2108 O O . PRO A 1 279 ? 4.348 4.047 17.281 1 59.81 279 PRO A O 1
ATOM 2111 N N . LYS A 1 280 ? 5.906 3.215 18.656 1 59.66 280 LYS A N 1
ATOM 2112 C CA . LYS A 1 280 ? 4.895 2.617 19.516 1 59.66 280 LYS A CA 1
ATOM 2113 C C . LYS A 1 280 ? 4.223 3.672 20.391 1 59.66 280 LYS A C 1
ATOM 2115 O O . LYS A 1 280 ? 4.781 4.746 20.609 1 59.66 280 LYS A O 1
ATOM 2120 N N . ARG A 1 281 ? 3.031 3.391 20.594 1 56.16 281 ARG A N 1
ATOM 2121 C CA . ARG A 1 281 ? 2.277 4.281 21.469 1 56.16 281 ARG A CA 1
ATOM 2122 C C . ARG A 1 281 ? 2.77 4.18 22.906 1 56.16 281 ARG A C 1
ATOM 2124 O O . ARG A 1 281 ? 2.936 3.076 23.438 1 56.16 281 ARG A O 1
ATOM 2131 N N . GLY A 1 282 ? 2.992 5.281 23.391 1 50.75 282 GLY A N 1
ATOM 2132 C CA . GLY A 1 282 ? 3.506 5.32 24.75 1 50.75 282 GLY A CA 1
ATOM 2133 C C . GLY A 1 282 ? 4.863 4.66 24.906 1 50.75 282 GLY A C 1
ATOM 2134 O O . GLY A 1 282 ? 5.777 4.93 24.109 1 50.75 282 GLY A O 1
ATOM 2135 N N . LEU A 1 283 ? 5.047 3.82 25.984 1 48.56 283 LEU A N 1
ATOM 2136 C CA . LEU A 1 283 ? 6.309 3.123 26.203 1 48.56 283 LEU A CA 1
ATOM 2137 C C . LEU A 1 283 ? 6.371 1.839 25.391 1 48.56 283 LEU A C 1
ATOM 2139 O O . LEU A 1 283 ? 7.379 1.133 25.406 1 48.56 283 LEU A O 1
ATOM 2143 N N . GLY A 1 284 ? 5.406 1.662 24.625 1 56.69 284 GLY A N 1
ATOM 2144 C CA . GLY A 1 284 ? 5.363 0.529 23.703 1 56.69 284 GLY A CA 1
ATOM 2145 C C . GLY A 1 284 ? 5.109 -0.792 24.406 1 56.69 284 GLY A C 1
ATOM 2146 O O . GLY A 1 284 ? 5.043 -1.841 23.766 1 56.69 284 GLY A O 1
ATOM 2147 N N . ILE A 1 285 ? 4.938 -0.745 25.688 1 55.44 285 ILE A N 1
ATOM 2148 C CA . ILE A 1 285 ? 4.789 -1.972 26.469 1 55.44 285 ILE A CA 1
ATOM 2149 C C . ILE A 1 285 ? 3.438 -2.613 26.172 1 55.44 285 ILE A C 1
ATOM 2151 O O . ILE A 1 285 ? 3.361 -3.812 25.891 1 55.44 285 ILE A O 1
ATOM 2155 N N . VAL A 1 286 ? 2.418 -1.825 26.234 1 59.09 286 VAL A N 1
ATOM 2156 C CA . VAL A 1 286 ? 1.073 -2.34 26 1 59.09 286 VAL A CA 1
ATOM 2157 C C . VAL A 1 286 ? 0.96 -2.861 24.578 1 59.09 286 VAL A C 1
ATOM 2159 O O . VAL A 1 286 ? 0.442 -3.957 24.344 1 59.09 286 VAL A O 1
ATOM 2162 N N . ASP A 1 287 ? 1.523 -2.092 23.703 1 63 287 ASP A N 1
ATOM 2163 C CA . ASP A 1 287 ? 1.475 -2.504 22.297 1 63 287 ASP A CA 1
ATOM 2164 C C . ASP A 1 287 ? 2.238 -3.809 22.078 1 63 287 ASP A C 1
ATOM 2166 O O . ASP A 1 287 ? 1.803 -4.672 21.312 1 63 287 ASP A O 1
ATOM 2170 N N . SER A 1 288 ? 3.275 -3.939 22.797 1 64.19 288 SER A N 1
ATOM 2171 C CA . SER A 1 288 ? 4.102 -5.133 22.641 1 64.19 288 SER A CA 1
ATOM 2172 C C . SER A 1 288 ? 3.418 -6.359 23.234 1 64.19 288 SER A C 1
ATOM 2174 O O . SER A 1 288 ? 3.441 -7.441 22.641 1 64.19 288 SER A O 1
ATOM 2176 N N . LEU A 1 289 ? 2.83 -6.176 24.391 1 66.12 289 LEU A N 1
ATOM 2177 C CA . LEU A 1 289 ? 2.139 -7.289 25.031 1 66.12 289 LEU A CA 1
ATOM 2178 C C . LEU A 1 289 ? 0.897 -7.684 24.234 1 66.12 289 LEU A C 1
ATOM 2180 O O . LEU A 1 289 ? 0.616 -8.875 24.062 1 66.12 289 LEU A O 1
ATOM 2184 N N . LEU A 1 290 ? 0.22 -6.699 23.812 1 67.25 290 LEU A N 1
ATOM 2185 C CA . LEU A 1 290 ? -0.968 -6.961 23.016 1 67.25 290 LEU A CA 1
ATOM 2186 C C . LEU A 1 290 ? -0.6 -7.668 21.703 1 67.25 290 LEU A C 1
ATOM 2188 O O . LEU A 1 290 ? -1.329 -8.547 21.25 1 67.25 290 LEU A O 1
ATOM 2192 N N . ALA A 1 291 ? 0.527 -7.297 21.234 1 66.44 291 ALA A N 1
ATOM 2193 C CA . ALA A 1 291 ? 0.981 -7.914 19.984 1 66.44 291 ALA A CA 1
ATOM 2194 C C . ALA A 1 291 ? 1.166 -9.422 20.156 1 66.44 291 ALA A C 1
ATOM 2196 O O . ALA A 1 291 ? 0.817 -10.195 19.266 1 66.44 291 ALA A O 1
ATOM 2197 N N . VAL A 1 292 ? 1.597 -9.773 21.312 1 65.94 292 VAL A N 1
ATOM 2198 C CA . VAL A 1 292 ? 1.828 -11.188 21.594 1 65.94 292 VAL A CA 1
ATOM 2199 C C . VAL A 1 292 ? 0.492 -11.914 21.703 1 65.94 292 VAL A C 1
ATOM 2201 O O . VAL A 1 292 ? 0.302 -12.969 21.078 1 65.94 292 VAL A O 1
ATOM 2204 N N . ILE A 1 293 ? -0.355 -11.367 22.453 1 68.69 293 ILE A N 1
ATOM 2205 C CA . ILE A 1 293 ? -1.656 -11.984 22.672 1 68.69 293 ILE A CA 1
ATOM 2206 C C . ILE A 1 293 ? -2.426 -12.055 21.359 1 68.69 293 ILE A C 1
ATOM 2208 O O . ILE A 1 293 ? -3 -13.094 21.031 1 68.69 293 ILE A O 1
ATOM 2212 N N . VAL A 1 294 ? -2.326 -11.008 20.672 1 68.75 294 VAL A N 1
ATOM 2213 C CA . VAL A 1 294 ? -3.064 -10.938 19.422 1 68.75 294 VAL A CA 1
ATOM 2214 C C . VAL A 1 294 ? -2.445 -11.891 18.406 1 68.75 294 VAL A C 1
ATOM 2216 O O . VAL A 1 294 ? -3.16 -12.625 17.719 1 68.75 294 VAL A O 1
ATOM 2219 N N . GLY A 1 295 ? -1.188 -11.875 18.359 1 68.62 295 GLY A N 1
ATOM 2220 C CA . GLY A 1 295 ? -0.502 -12.711 17.391 1 68.62 295 GLY A CA 1
ATOM 2221 C C . GLY A 1 295 ? -0.655 -14.195 17.656 1 68.62 295 GLY A C 1
ATOM 2222 O O . GLY A 1 295 ? -0.809 -14.992 16.734 1 68.62 295 GLY A O 1
ATOM 2223 N N . LEU A 1 296 ? -0.686 -14.531 18.922 1 68.25 296 LEU A N 1
ATOM 2224 C CA . LEU A 1 296 ? -0.682 -15.938 19.281 1 68.25 296 LEU A CA 1
ATOM 2225 C C . LEU A 1 296 ? -2.105 -16.484 19.375 1 68.25 296 LEU A C 1
ATOM 2227 O O . LEU A 1 296 ? -2.355 -17.641 19.047 1 68.25 296 LEU A O 1
ATOM 2231 N N . PHE A 1 297 ? -2.951 -15.633 19.797 1 73.44 297 PHE A N 1
ATOM 2232 C CA . PHE A 1 297 ? -4.246 -16.219 20.125 1 73.44 297 PHE A CA 1
ATOM 2233 C C . PHE A 1 297 ? -5.352 -15.602 19.281 1 73.44 297 PHE A C 1
ATOM 2235 O O . PHE A 1 297 ? -6.141 -16.312 18.656 1 73.44 297 PHE A O 1
ATOM 2242 N N . VAL A 1 298 ? -5.344 -14.367 19.188 1 74.94 298 VAL A N 1
ATOM 2243 C CA . VAL A 1 298 ? -6.504 -13.70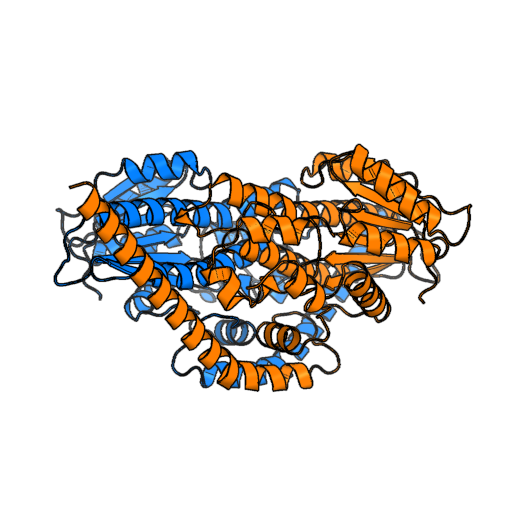3 18.594 1 74.94 298 VAL A CA 1
ATOM 2244 C C . VAL A 1 298 ? -6.484 -13.867 17.078 1 74.94 298 VAL A C 1
ATOM 2246 O O . VAL A 1 298 ? -7.453 -14.352 16.484 1 74.94 298 VAL A O 1
ATOM 2249 N N . TRP A 1 299 ? -5.41 -13.594 16.469 1 76.81 299 TRP A N 1
ATOM 2250 C CA . TRP A 1 299 ? -5.348 -13.562 15.016 1 76.81 299 TRP A CA 1
ATOM 2251 C C . TRP A 1 299 ? -5.535 -14.961 14.43 1 76.81 299 TRP A C 1
ATOM 2253 O O . TRP A 1 299 ? -6.262 -15.133 13.445 1 76.81 299 TRP A O 1
ATOM 2263 N N . PRO A 1 300 ? -4.922 -15.969 15.055 1 76.75 300 PRO A N 1
ATOM 2264 C CA . PRO A 1 300 ? -5.156 -17.297 14.484 1 76.75 300 PRO A CA 1
ATOM 2265 C C . PRO A 1 300 ? -6.625 -17.703 14.539 1 76.75 300 PRO A C 1
ATOM 2267 O O . PRO A 1 300 ? -7.121 -18.359 13.609 1 76.75 300 PRO A O 1
ATOM 2270 N N . ILE A 1 301 ? -7.281 -17.328 15.539 1 80.81 301 ILE A N 1
ATOM 2271 C CA . ILE A 1 301 ? -8.695 -17.672 15.672 1 80.81 301 ILE A CA 1
ATOM 2272 C C . ILE A 1 301 ? -9.508 -16.875 14.656 1 80.81 301 ILE A C 1
ATOM 2274 O O . ILE A 1 301 ? -10.359 -17.438 13.961 1 80.81 301 ILE A O 1
ATOM 2278 N N . LEU A 1 302 ? -9.234 -15.602 14.578 1 82.06 302 LEU A N 1
ATOM 2279 C CA . LEU A 1 302 ? -9.945 -14.766 13.625 1 82.06 302 LEU A CA 1
ATOM 2280 C C . LEU A 1 302 ? -9.711 -15.242 12.195 1 82.06 302 LEU A C 1
ATOM 2282 O O . LEU A 1 302 ? -10.633 -15.273 11.383 1 82.06 302 LEU A O 1
ATOM 2286 N N . ARG A 1 303 ? -8.523 -15.539 11.906 1 83.81 303 ARG A N 1
ATOM 2287 C CA . ARG A 1 303 ? -8.188 -16.016 10.562 1 83.81 303 ARG A CA 1
ATOM 2288 C C . ARG A 1 303 ? -8.969 -17.281 10.219 1 83.81 303 ARG A C 1
ATOM 2290 O O . ARG A 1 303 ? -9.492 -17.406 9.109 1 83.81 303 ARG A O 1
ATOM 2297 N N . ARG A 1 304 ? -8.969 -18.234 11.117 1 86.75 304 ARG A N 1
ATOM 2298 C CA . ARG A 1 304 ? -9.703 -19.469 10.883 1 86.75 304 ARG A CA 1
ATOM 2299 C C . ARG A 1 304 ? -11.188 -19.188 10.648 1 86.75 304 ARG A C 1
ATOM 2301 O O . ARG A 1 304 ? -11.805 -19.797 9.773 1 86.75 304 ARG A O 1
ATOM 2308 N N . GLN A 1 305 ? -11.68 -18.328 11.484 1 89.88 305 GLN A N 1
ATOM 2309 C CA . GLN A 1 305 ? -13.094 -17.984 11.352 1 89.88 305 GLN A CA 1
ATOM 2310 C C . GLN A 1 305 ? -13.375 -17.312 10.008 1 89.88 305 GLN A C 1
ATOM 2312 O O . GLN A 1 305 ? -14.359 -17.641 9.344 1 89.88 305 GLN A O 1
ATOM 2317 N N . TRP A 1 306 ? -12.555 -16.375 9.648 1 91.25 306 TRP A N 1
ATOM 2318 C CA . TRP A 1 306 ? -12.75 -15.641 8.406 1 91.25 306 TRP A CA 1
ATOM 2319 C C . TRP A 1 306 ? -12.539 -16.547 7.199 1 91.25 306 TRP A C 1
ATOM 2321 O O . TRP A 1 306 ? -13.281 -16.469 6.215 1 91.25 306 TRP A O 1
ATOM 2331 N N . ASP A 1 307 ? -11.516 -17.422 7.258 1 92.56 307 ASP A N 1
ATOM 2332 C CA . ASP A 1 307 ? -11.305 -18.391 6.191 1 92.56 307 ASP A CA 1
ATOM 2333 C C . ASP A 1 307 ? -12.523 -19.297 6.02 1 92.56 307 ASP A C 1
ATOM 2335 O O . ASP A 1 307 ? -12.914 -19.625 4.898 1 92.56 307 ASP A O 1
ATOM 2339 N N . ALA A 1 308 ? -13.055 -19.719 7.141 1 94.44 308 ALA A N 1
ATOM 2340 C CA . ALA A 1 308 ? -14.242 -20.562 7.098 1 94.44 308 ALA A CA 1
ATOM 2341 C C . ALA A 1 308 ? -15.414 -19.828 6.457 1 94.44 308 ALA A C 1
ATOM 2343 O O . ALA A 1 308 ? -16.188 -20.422 5.703 1 94.44 308 ALA A O 1
ATOM 2344 N N . LYS A 1 309 ? -15.562 -18.609 6.812 1 95.38 309 LYS A N 1
ATOM 2345 C CA . LYS A 1 309 ? -16.641 -17.812 6.215 1 95.38 309 LYS A CA 1
ATOM 2346 C C . LYS A 1 309 ? -16.438 -17.688 4.703 1 95.38 309 LYS A C 1
ATOM 2348 O O . LYS A 1 309 ? -17.422 -17.734 3.945 1 95.38 309 LYS A O 1
ATOM 2353 N N . CYS A 1 310 ? -15.258 -17.469 4.262 1 95.94 310 CYS A N 1
ATOM 2354 C CA . CYS A 1 310 ? -14.953 -17.375 2.838 1 95.94 310 CYS A CA 1
ATOM 2355 C C . CYS A 1 310 ? -15.297 -18.672 2.127 1 95.94 310 CYS A C 1
ATOM 2357 O O . CYS A 1 310 ? -15.883 -18.656 1.043 1 95.94 310 CYS A O 1
ATOM 2359 N N . LYS A 1 311 ? -14.867 -19.766 2.723 1 96.12 311 LYS A N 1
ATOM 2360 C CA . LYS A 1 311 ? -15.164 -21.078 2.15 1 96.12 311 LYS A CA 1
ATOM 2361 C C . LYS A 1 311 ? -16.672 -21.281 2.004 1 96.12 311 LYS A C 1
ATOM 2363 O O . LYS A 1 311 ? -17.141 -21.719 0.954 1 96.12 311 LYS A O 1
ATOM 2368 N N . LYS A 1 312 ? -17.375 -21.016 3.072 1 96.62 312 LYS A N 1
ATOM 2369 C CA . LYS A 1 312 ? -18.828 -21.172 3.066 1 96.62 312 LYS A CA 1
ATOM 2370 C C . LYS A 1 312 ? -19.469 -20.281 2.006 1 96.62 312 LYS A C 1
ATOM 2372 O O . LYS A 1 312 ? -20.359 -20.734 1.278 1 96.62 312 LYS A O 1
ATOM 2377 N N . ASP A 1 313 ? -19.078 -19.062 1.94 1 96.5 313 ASP A N 1
ATOM 2378 C CA . ASP A 1 313 ? -19.609 -18.125 0.952 1 96.5 313 ASP A CA 1
ATOM 2379 C C . ASP A 1 313 ? -19.375 -18.641 -0.468 1 96.5 313 ASP A C 1
ATOM 2381 O O . ASP A 1 313 ? -20.25 -18.531 -1.325 1 96.5 313 ASP A O 1
ATOM 2385 N N . GLY A 1 314 ? -18.156 -19.125 -0.727 1 95.06 314 GLY A N 1
ATOM 2386 C CA . GLY A 1 314 ? -17.828 -19.703 -2.027 1 95.06 314 GLY A CA 1
ATOM 2387 C C . GLY A 1 314 ? -18.703 -20.891 -2.383 1 95.06 314 GLY A C 1
ATOM 2388 O O . GLY A 1 314 ? -19.141 -21.031 -3.527 1 95.06 314 GLY A O 1
ATOM 2389 N N . GLU A 1 315 ? -18.922 -21.719 -1.435 1 94.75 315 GLU A N 1
ATOM 2390 C CA . GLU A 1 315 ? -19.766 -22.891 -1.646 1 94.75 315 GLU A CA 1
ATOM 2391 C C . GLU A 1 315 ? -21.203 -22.484 -1.979 1 94.75 315 GLU A C 1
ATOM 2393 O O . GLU A 1 315 ? -21.812 -23.047 -2.895 1 94.75 315 GLU A O 1
ATOM 2398 N N . GLU A 1 316 ? -21.688 -21.547 -1.214 1 94.5 316 GLU A N 1
ATOM 2399 C CA . GLU A 1 316 ? -23.047 -21.078 -1.446 1 94.5 316 GLU A CA 1
ATOM 2400 C C . GLU A 1 316 ? -23.172 -20.422 -2.82 1 94.5 316 GLU A C 1
ATOM 2402 O O . GLU A 1 316 ? -24.188 -20.594 -3.498 1 94.5 316 GLU A O 1
ATOM 2407 N N . TYR A 1 317 ? -22.219 -19.703 -3.23 1 91.81 317 TYR A N 1
ATOM 2408 C CA . TYR A 1 317 ? -22.219 -19.062 -4.543 1 91.81 317 TYR A CA 1
ATOM 2409 C C . TYR A 1 317 ? -22.25 -20.109 -5.656 1 91.81 317 TYR A C 1
ATOM 2411 O O . TYR A 1 317 ? -23.016 -19.969 -6.613 1 91.81 317 TYR A O 1
ATOM 2419 N N . ARG A 1 318 ? -21.438 -21.109 -5.551 1 89.19 318 ARG A N 1
ATOM 2420 C CA . ARG A 1 318 ? -21.375 -22.156 -6.562 1 89.19 318 ARG A CA 1
ATOM 2421 C C . ARG A 1 318 ? -22.672 -22.938 -6.629 1 89.19 318 ARG A C 1
ATOM 2423 O O . ARG A 1 318 ? -23.125 -23.312 -7.711 1 89.19 318 ARG A O 1
ATOM 2430 N N . GLN A 1 319 ? -23.203 -23.156 -5.473 1 90.38 319 GLN A N 1
ATOM 2431 C CA . GLN A 1 319 ? -24.484 -23.859 -5.43 1 90.38 319 GLN A CA 1
ATOM 2432 C C . GLN A 1 319 ? -25.578 -23.031 -6.102 1 90.38 319 GLN A C 1
ATOM 2434 O O . GLN A 1 319 ? -26.422 -23.578 -6.816 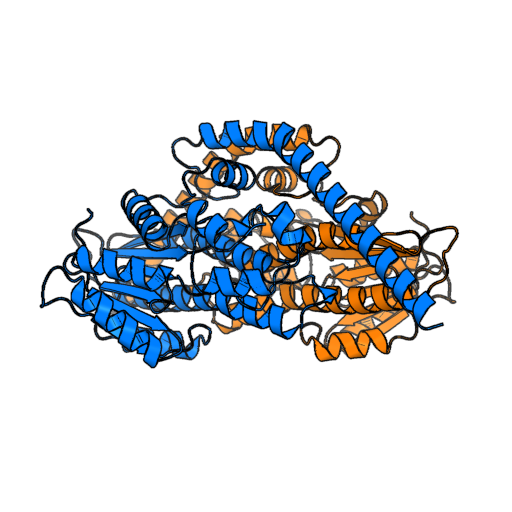1 90.38 319 GLN A O 1
ATOM 2439 N N . ALA A 1 320 ? -25.531 -21.781 -5.848 1 89.12 320 ALA A N 1
ATOM 2440 C CA . ALA A 1 320 ? -26.531 -20.891 -6.449 1 89.12 320 ALA A CA 1
ATOM 2441 C C . ALA A 1 320 ? -26.375 -20.844 -7.965 1 89.12 320 ALA A C 1
ATOM 2443 O O . ALA A 1 320 ? -27.359 -20.766 -8.695 1 89.12 320 ALA A O 1
ATOM 2444 N N . GLN A 1 321 ? -25.172 -20.844 -8.453 1 84.12 321 GLN A N 1
ATOM 2445 C CA . GLN A 1 321 ? -24.906 -20.828 -9.891 1 84.12 321 GLN A CA 1
ATOM 2446 C C . GLN A 1 321 ? -25.375 -22.125 -10.547 1 84.12 321 GLN A C 1
ATOM 2448 O O . GLN A 1 321 ? -25.906 -22.094 -11.664 1 84.12 321 GLN A O 1
ATOM 2453 N N . HIS A 1 322 ? -25.188 -23.188 -9.875 1 82.44 322 HIS A N 1
ATOM 2454 C CA . HIS A 1 322 ? -25.625 -24.484 -10.391 1 82.44 322 HIS A CA 1
ATOM 2455 C C . HIS A 1 322 ? -27.141 -24.578 -10.453 1 82.44 322 HIS A C 1
ATOM 2457 O O . HIS A 1 322 ? -27.703 -25.125 -11.406 1 82.44 322 HIS A O 1
ATOM 2463 N N . ALA A 1 323 ? -27.703 -24.078 -9.414 1 84.44 323 ALA A N 1
ATOM 2464 C CA . ALA A 1 323 ? -29.172 -24.094 -9.367 1 84.44 323 ALA A CA 1
ATOM 2465 C C . ALA A 1 323 ? -29.766 -23.25 -10.492 1 84.44 323 ALA A C 1
ATOM 2467 O O . ALA A 1 323 ? -30.75 -23.641 -11.117 1 84.44 323 ALA A O 1
ATOM 2468 N N . LYS A 1 324 ? -29.219 -22.203 -10.773 1 81.38 324 LYS A N 1
ATOM 2469 C CA . LYS A 1 324 ? -29.688 -21.312 -11.828 1 81.38 324 LYS A CA 1
ATOM 2470 C C . LYS A 1 324 ? -29.516 -21.953 -13.203 1 81.38 324 LYS A C 1
ATOM 2472 O O . LYS A 1 324 ? -30.375 -21.812 -14.078 1 81.38 324 LYS A O 1
ATOM 2477 N N . ALA A 1 325 ? -28.375 -22.578 -13.375 1 77.31 325 ALA A N 1
ATOM 2478 C CA . ALA A 1 325 ? -28.078 -23.25 -14.641 1 77.31 325 ALA A CA 1
ATOM 2479 C C . ALA A 1 325 ? -29.047 -24.406 -14.891 1 77.31 325 ALA A C 1
ATOM 2481 O O . ALA A 1 325 ? -29.453 -24.656 -16.031 1 77.31 325 ALA A O 1
ATOM 2482 N N . ALA A 1 326 ? -29.453 -25 -13.883 1 81.81 326 ALA A N 1
ATOM 2483 C CA . ALA A 1 326 ? -30.391 -26.109 -13.992 1 81.81 326 ALA A CA 1
ATOM 2484 C C . ALA A 1 326 ? -31.781 -25.625 -14.344 1 81.81 326 ALA A C 1
ATOM 2486 O O . ALA A 1 326 ? -32.562 -26.344 -15 1 81.81 326 ALA A O 1
ATOM 2487 N N . GLU A 1 327 ? -32 -24.484 -13.836 1 77.06 327 GLU A N 1
ATOM 2488 C CA . GLU A 1 327 ? -33.312 -23.922 -14.141 1 77.06 327 GLU A CA 1
ATOM 2489 C C . GLU A 1 327 ? -33.406 -23.531 -15.617 1 77.06 327 GLU A C 1
ATOM 2491 O O . GLU A 1 327 ? -34.5 -23.578 -16.203 1 77.06 327 GLU A O 1
ATOM 2496 N N . TYR A 1 328 ? -32.312 -23.094 -16.172 1 73.94 328 TYR A N 1
ATOM 2497 C CA . TYR A 1 328 ? -32.312 -22.656 -17.562 1 73.94 328 TYR A CA 1
ATOM 2498 C C . TYR A 1 328 ? -32 -23.797 -18.5 1 73.94 328 TYR A C 1
ATOM 2500 O O . TYR A 1 328 ? -32.094 -23.656 -19.734 1 73.94 328 TYR A O 1
ATOM 2508 N N . SER A 1 329 ? -31.578 -24.922 -18.062 1 60.53 329 SER A N 1
ATOM 2509 C CA . SER A 1 329 ? -31.422 -26.109 -18.906 1 60.53 329 SER A CA 1
ATOM 2510 C C . SER A 1 329 ? -32.719 -26.906 -18.969 1 60.53 329 SER A C 1
ATOM 2512 O O . SER A 1 329 ? -33.469 -26.984 -17.984 1 60.53 329 SER A O 1
ATOM 2514 N N . MET B 1 1 ? 12.492 -31.766 -6.637 1 54.75 1 MET B N 1
ATOM 2515 C CA . MET B 1 1 ? 11.922 -30.672 -7.422 1 54.75 1 MET B CA 1
ATOM 2516 C C . MET B 1 1 ? 10.508 -31.016 -7.883 1 54.75 1 MET B C 1
ATOM 2518 O O . MET B 1 1 ? 10.195 -32.188 -8.125 1 54.75 1 MET B O 1
ATOM 2522 N N . LYS B 1 2 ? 9.625 -30.016 -7.645 1 75.81 2 LYS B N 1
ATOM 2523 C CA . LYS B 1 2 ? 8.242 -30.312 -8.008 1 75.81 2 LYS B CA 1
ATOM 2524 C C . LYS B 1 2 ? 8.109 -30.547 -9.516 1 75.81 2 LYS B C 1
ATOM 2526 O O . LYS B 1 2 ? 8.805 -29.922 -10.312 1 75.81 2 LYS B O 1
ATOM 2531 N N . ASP B 1 3 ? 7.559 -31.656 -9.906 1 89.25 3 ASP B N 1
ATOM 2532 C CA . ASP B 1 3 ? 7.285 -31.953 -11.305 1 89.25 3 ASP B CA 1
ATOM 2533 C C . ASP B 1 3 ? 6.137 -31.094 -11.836 1 89.25 3 ASP B C 1
ATOM 2535 O O . ASP B 1 3 ? 4.992 -31.25 -11.406 1 89.25 3 ASP B O 1
ATOM 2539 N N . LEU B 1 4 ? 6.504 -30.219 -12.789 1 95.69 4 LEU B N 1
ATOM 2540 C CA . LEU B 1 4 ? 5.516 -29.297 -13.344 1 95.69 4 LEU B CA 1
ATOM 2541 C C . LEU B 1 4 ? 5.184 -29.656 -14.789 1 95.69 4 LEU B C 1
ATOM 2543 O O . LEU B 1 4 ? 4.805 -28.797 -15.578 1 95.69 4 LEU B O 1
ATOM 2547 N N . SER B 1 5 ? 5.375 -30.938 -15.062 1 94.88 5 SER B N 1
ATOM 2548 C CA . SER B 1 5 ? 5.035 -31.375 -16.406 1 94.88 5 SER B CA 1
ATOM 2549 C C . SER B 1 5 ? 3.58 -31.062 -16.75 1 94.88 5 SER B C 1
ATOM 2551 O O . SER B 1 5 ? 2.686 -31.297 -15.93 1 94.88 5 SER B O 1
ATOM 2553 N N . ASP B 1 6 ? 3.359 -30.469 -17.922 1 93.25 6 ASP B N 1
ATOM 2554 C CA . ASP B 1 6 ? 2.064 -30.141 -18.516 1 93.25 6 ASP B CA 1
ATOM 2555 C C . ASP B 1 6 ? 1.435 -28.938 -17.844 1 93.25 6 ASP B C 1
ATOM 2557 O O . ASP B 1 6 ? 0.285 -28.594 -18.109 1 93.25 6 ASP B O 1
ATOM 2561 N N . LYS B 1 7 ? 2.139 -28.391 -16.859 1 97.44 7 LYS B N 1
ATOM 2562 C CA . LYS B 1 7 ? 1.667 -27.141 -16.297 1 97.44 7 LYS B CA 1
ATOM 2563 C C . LYS B 1 7 ? 2.121 -25.953 -17.125 1 97.44 7 LYS B C 1
ATOM 2565 O O . LYS B 1 7 ? 3.191 -25.984 -17.734 1 97.44 7 LYS B O 1
ATOM 2570 N N . THR B 1 8 ? 1.269 -24.969 -17.172 1 98.56 8 THR B N 1
ATOM 2571 C CA . THR B 1 8 ? 1.588 -23.734 -17.859 1 98.56 8 THR B CA 1
ATOM 2572 C C . THR B 1 8 ? 1.8 -22.594 -16.859 1 98.56 8 THR B C 1
ATOM 2574 O O . THR B 1 8 ? 0.962 -22.375 -15.992 1 98.56 8 THR B O 1
ATOM 2577 N N . VAL B 1 9 ? 2.934 -21.891 -17.016 1 98.81 9 VAL B N 1
ATOM 2578 C CA . VAL B 1 9 ? 3.275 -20.812 -16.078 1 98.81 9 VAL B CA 1
ATOM 2579 C C . VAL B 1 9 ? 3.445 -19.5 -16.844 1 98.81 9 VAL B C 1
ATOM 2581 O O . VAL B 1 9 ? 4.156 -19.453 -17.859 1 98.81 9 VAL B O 1
ATOM 2584 N N . TYR B 1 10 ? 2.721 -18.484 -16.438 1 98.94 10 TYR B N 1
ATOM 2585 C CA . TYR B 1 10 ? 2.963 -17.109 -16.859 1 98.94 10 TYR B CA 1
ATOM 2586 C C . TYR B 1 10 ? 3.934 -16.406 -15.922 1 98.94 10 TYR B C 1
ATOM 2588 O O . TYR B 1 10 ? 3.807 -16.5 -14.695 1 98.94 10 TYR B O 1
ATOM 2596 N N . VAL B 1 11 ? 4.93 -15.742 -16.453 1 98.94 11 VAL B N 1
ATOM 2597 C CA . VAL B 1 11 ? 5.855 -14.961 -15.648 1 98.94 11 VAL B CA 1
ATOM 2598 C C . VAL B 1 11 ? 5.855 -13.508 -16.125 1 98.94 11 VAL B C 1
ATOM 2600 O O . VAL B 1 11 ? 6.402 -13.195 -17.172 1 98.94 11 VAL B O 1
ATOM 2603 N N . ILE B 1 12 ? 5.234 -12.641 -15.336 1 98.88 12 ILE B N 1
ATOM 2604 C CA . ILE B 1 12 ? 5.242 -11.211 -15.594 1 98.88 12 ILE B CA 1
ATOM 2605 C C . ILE B 1 12 ? 6.574 -10.609 -15.156 1 98.88 12 ILE B C 1
ATOM 2607 O O . ILE B 1 12 ? 6.988 -10.773 -14.008 1 98.88 12 ILE B O 1
ATOM 2611 N N . GLY B 1 13 ? 7.176 -9.867 -16.031 1 97.94 13 GLY B N 1
ATOM 2612 C CA . GLY B 1 13 ? 8.539 -9.438 -15.773 1 97.94 13 GLY B CA 1
ATOM 2613 C C . GLY B 1 13 ? 9.57 -10.508 -16.047 1 97.94 13 GLY B C 1
ATOM 2614 O O . GLY B 1 13 ? 10.562 -10.617 -15.328 1 97.94 13 GLY B O 1
ATOM 2615 N N . GLY B 1 14 ? 9.312 -11.32 -17.016 1 98 14 GLY B N 1
ATOM 2616 C CA . GLY B 1 14 ? 10.109 -12.516 -17.266 1 98 14 GLY B CA 1
ATOM 2617 C C . GLY B 1 14 ? 11.453 -12.211 -17.906 1 98 14 GLY B C 1
ATOM 2618 O O . GLY B 1 14 ? 12.344 -13.07 -17.922 1 98 14 GLY B O 1
ATOM 2619 N N . SER B 1 15 ? 11.633 -10.992 -18.422 1 96.62 15 SER B N 1
ATOM 2620 C CA . SER B 1 15 ? 12.906 -10.648 -19.047 1 96.62 15 SER B CA 1
ATOM 2621 C C . SER B 1 15 ? 13.875 -10.039 -18.047 1 96.62 15 SER B C 1
ATOM 2623 O O . SER B 1 15 ? 15.07 -9.898 -18.328 1 96.62 15 SER B O 1
ATOM 2625 N N . GLY B 1 16 ? 13.367 -9.625 -16.875 1 95.19 16 GLY B N 1
ATOM 2626 C CA . GLY B 1 16 ? 14.258 -9.156 -15.82 1 95.19 16 GLY B CA 1
ATOM 2627 C C . GLY B 1 16 ? 15.086 -10.258 -15.203 1 95.19 16 GLY B C 1
ATOM 2628 O O . GLY B 1 16 ? 14.797 -11.438 -15.383 1 95.19 16 GLY B O 1
ATOM 2629 N N . ASP B 1 17 ? 16.078 -9.922 -14.398 1 95.31 17 ASP B N 1
ATOM 2630 C CA . ASP B 1 17 ? 17.047 -10.891 -13.875 1 95.31 17 ASP B CA 1
ATOM 2631 C C . ASP B 1 17 ? 16.344 -11.961 -13.039 1 95.31 17 ASP B C 1
ATOM 2633 O O . ASP B 1 17 ? 16.547 -13.156 -13.266 1 95.31 17 ASP B O 1
ATOM 2637 N N . LEU B 1 18 ? 15.562 -11.578 -12.086 1 97.25 18 LEU B N 1
ATOM 2638 C CA . LEU B 1 18 ? 14.883 -12.555 -11.234 1 97.25 18 LEU B CA 1
ATOM 2639 C C . LEU B 1 18 ? 13.836 -13.328 -12.023 1 97.25 18 LEU B C 1
ATOM 2641 O O . LEU B 1 18 ? 13.703 -14.547 -11.859 1 97.25 18 LEU B O 1
ATOM 2645 N N . GLY B 1 19 ? 13.047 -12.617 -12.852 1 98.31 19 GLY B N 1
ATOM 2646 C CA . GLY B 1 19 ? 12.031 -13.266 -13.664 1 98.31 19 GLY B CA 1
ATOM 2647 C C . GLY B 1 19 ? 12.594 -14.32 -14.594 1 98.31 19 GLY B C 1
ATOM 2648 O O . GLY B 1 19 ? 12.008 -15.391 -14.758 1 98.31 19 GLY B O 1
ATOM 2649 N N . LYS B 1 20 ? 13.672 -13.977 -15.18 1 98.38 20 LYS B N 1
ATOM 2650 C CA . LYS B 1 20 ? 14.344 -14.914 -16.078 1 98.38 20 LYS B CA 1
ATOM 2651 C C . LYS B 1 20 ? 14.805 -16.156 -15.328 1 98.38 20 LYS B C 1
ATOM 2653 O O . LYS B 1 20 ? 14.609 -17.281 -15.797 1 98.38 20 LYS B O 1
ATOM 2658 N N . GLU B 1 21 ? 15.414 -15.969 -14.164 1 98.56 21 GLU B N 1
ATOM 2659 C CA . GLU B 1 21 ? 15.906 -17.094 -13.383 1 98.56 21 GLU B CA 1
ATOM 2660 C C . GLU B 1 21 ? 14.758 -17.984 -12.914 1 98.56 21 GLU B C 1
ATOM 2662 O O . GLU B 1 21 ? 14.859 -19.219 -12.93 1 98.56 21 GLU B O 1
ATOM 2667 N N . ILE B 1 22 ? 13.688 -17.391 -12.492 1 98.62 22 ILE B N 1
ATOM 2668 C CA . ILE B 1 22 ? 12.5 -18.141 -12.102 1 98.62 22 ILE B CA 1
ATOM 2669 C C . ILE B 1 22 ? 11.992 -18.953 -13.289 1 98.62 22 ILE B C 1
ATOM 2671 O O . ILE B 1 22 ? 11.695 -20.141 -13.156 1 98.62 22 ILE B O 1
ATOM 2675 N N . SER B 1 23 ? 11.945 -18.312 -14.43 1 98.81 23 SER B N 1
ATOM 2676 C CA . SER B 1 23 ? 11.438 -18.953 -15.633 1 98.81 23 SER B CA 1
ATOM 2677 C C . SER B 1 23 ? 12.305 -20.141 -16.031 1 98.81 23 SER B C 1
ATOM 2679 O O . SER B 1 23 ? 11.789 -21.188 -16.422 1 98.81 23 SER B O 1
ATOM 2681 N N . LYS B 1 24 ? 13.602 -19.969 -15.961 1 98.69 24 LYS B N 1
ATOM 2682 C CA . LYS B 1 24 ? 14.516 -21.047 -16.281 1 98.69 24 LYS B CA 1
ATOM 2683 C C . LYS B 1 24 ? 14.289 -22.25 -15.359 1 98.69 24 LYS B C 1
ATOM 2685 O O . LYS B 1 24 ? 14.258 -23.391 -15.812 1 98.69 24 LYS B O 1
ATOM 2690 N N . LEU B 1 25 ? 14.148 -21.984 -14.086 1 98.19 25 LEU B N 1
ATOM 2691 C CA . LEU B 1 25 ? 13.961 -23.047 -13.102 1 98.19 25 LEU B CA 1
ATOM 2692 C C . LEU B 1 25 ? 12.633 -23.766 -13.328 1 98.19 25 LEU B C 1
ATOM 2694 O O . LEU B 1 25 ? 12.555 -25 -13.203 1 98.19 25 LEU B O 1
ATOM 2698 N N . LEU B 1 26 ? 11.609 -23.016 -13.68 1 98.38 26 LEU B N 1
ATOM 2699 C CA . LEU B 1 26 ? 10.297 -23.609 -13.93 1 98.38 26 LEU B CA 1
ATOM 2700 C C . LEU B 1 26 ? 10.312 -24.453 -15.203 1 98.38 26 LEU B C 1
ATOM 2702 O O . LEU B 1 26 ? 9.711 -25.531 -15.242 1 98.38 26 LEU B O 1
ATOM 2706 N N . ALA B 1 27 ? 10.961 -23.969 -16.234 1 98.31 27 ALA B N 1
ATOM 2707 C CA . ALA B 1 27 ? 11.125 -24.75 -17.453 1 98.31 27 ALA B CA 1
ATOM 2708 C C . ALA B 1 27 ? 11.883 -26.047 -17.203 1 98.31 27 ALA B C 1
ATOM 2710 O O . ALA B 1 27 ? 11.531 -27.094 -17.734 1 98.31 27 ALA B O 1
ATOM 2711 N N . ALA B 1 28 ? 12.898 -25.922 -16.375 1 97.88 28 ALA B N 1
ATOM 2712 C CA . ALA B 1 28 ? 13.695 -27.094 -16.016 1 97.88 28 ALA B CA 1
ATOM 2713 C C . ALA B 1 28 ? 12.859 -28.125 -15.266 1 97.88 28 ALA B C 1
ATOM 2715 O O . ALA B 1 28 ? 13.195 -29.312 -15.242 1 97.88 28 ALA B O 1
ATOM 2716 N N . GLN B 1 29 ? 11.82 -27.672 -14.68 1 97.5 29 GLN B N 1
ATOM 2717 C CA . GLN B 1 29 ? 10.922 -28.562 -13.953 1 97.5 29 GLN B CA 1
ATOM 2718 C C . GLN B 1 29 ? 9.836 -29.109 -14.867 1 97.5 29 GLN B C 1
ATOM 2720 O O . GLN B 1 29 ? 8.961 -29.859 -14.422 1 97.5 29 GLN B O 1
ATOM 2725 N N . GLY B 1 30 ? 9.836 -28.703 -16.141 1 98 30 GLY B N 1
ATOM 2726 C CA . GLY B 1 30 ? 8.977 -29.328 -17.125 1 98 30 GLY B CA 1
ATOM 2727 C C . GLY B 1 30 ? 7.809 -28.453 -17.547 1 98 30 GLY B C 1
ATOM 2728 O O . GLY B 1 30 ? 7 -28.844 -18.391 1 98 30 GLY B O 1
ATOM 2729 N N . ALA B 1 31 ? 7.73 -27.266 -17.047 1 98.38 31 ALA B N 1
ATOM 2730 C CA . ALA B 1 31 ? 6.57 -26.422 -17.312 1 98.38 31 ALA B CA 1
ATOM 2731 C C . ALA B 1 31 ? 6.648 -25.781 -18.703 1 98.38 31 ALA B C 1
ATOM 2733 O O . ALA B 1 31 ? 7.742 -25.547 -19.219 1 98.38 31 ALA B O 1
ATOM 2734 N N . HIS B 1 32 ? 5.477 -25.594 -19.312 1 98.62 32 HIS B N 1
ATOM 2735 C CA . HIS B 1 32 ? 5.371 -24.578 -20.359 1 98.62 32 HIS B CA 1
ATOM 2736 C C . HIS B 1 32 ? 5.449 -23.172 -19.781 1 98.62 32 HIS B C 1
ATOM 2738 O O . HIS B 1 32 ? 4.844 -22.891 -18.734 1 98.62 32 HIS B O 1
ATOM 2744 N N . VAL B 1 33 ? 6.246 -22.297 -20.422 1 98.75 33 VAL B N 1
ATOM 2745 C CA . VAL B 1 33 ? 6.477 -20.984 -19.812 1 98.75 33 VAL B CA 1
ATOM 2746 C C . VAL B 1 33 ? 6.188 -19.891 -20.828 1 98.75 33 VAL B C 1
ATOM 2748 O O . VAL B 1 33 ? 6.672 -19.922 -21.953 1 98.75 33 VAL B O 1
ATOM 2751 N N . THR B 1 34 ? 5.367 -18.953 -20.5 1 98.88 34 THR B N 1
ATOM 2752 C CA . THR B 1 34 ? 5.207 -17.703 -21.25 1 98.88 34 THR B CA 1
ATOM 2753 C C . THR B 1 34 ? 5.664 -16.516 -20.406 1 98.88 34 THR B C 1
ATOM 2755 O O . THR B 1 34 ? 5.195 -16.328 -19.281 1 98.88 34 THR B O 1
ATOM 2758 N N . ILE B 1 35 ? 6.59 -15.727 -20.953 1 98.88 35 ILE B N 1
ATOM 2759 C CA . ILE B 1 35 ? 7.094 -14.562 -20.219 1 98.88 35 ILE B CA 1
ATOM 2760 C C . ILE B 1 35 ? 6.535 -13.289 -20.844 1 98.88 35 ILE B C 1
ATOM 2762 O O . ILE B 1 35 ? 6.324 -13.219 -22.047 1 98.88 35 ILE B O 1
ATOM 2766 N N . PHE B 1 36 ? 6.27 -12.312 -19.984 1 98.88 36 PHE B N 1
ATOM 2767 C CA . PHE B 1 36 ? 5.695 -11.039 -20.391 1 98.88 36 PHE B CA 1
ATOM 2768 C C . PHE B 1 36 ? 6.555 -9.875 -19.906 1 98.88 36 PHE B C 1
ATOM 2770 O O . PHE B 1 36 ? 7.078 -9.898 -18.797 1 98.88 36 PHE B O 1
ATOM 2777 N N . ALA B 1 37 ? 6.746 -8.898 -20.672 1 98.25 37 ALA B N 1
ATOM 2778 C CA . ALA B 1 37 ? 7.395 -7.629 -20.359 1 98.25 37 ALA B CA 1
ATOM 2779 C C . ALA B 1 37 ? 7.145 -6.609 -21.469 1 98.25 37 ALA B C 1
ATOM 2781 O O . ALA B 1 37 ? 6.449 -6.898 -22.453 1 98.25 37 ALA B O 1
ATOM 2782 N N . ARG B 1 38 ? 7.672 -5.477 -21.375 1 95.62 38 ARG B N 1
ATOM 2783 C CA . ARG B 1 38 ? 7.34 -4.387 -22.281 1 95.62 38 ARG B CA 1
ATOM 2784 C C . ARG B 1 38 ? 8.18 -4.453 -23.547 1 95.62 38 ARG B C 1
ATOM 2786 O O . ARG B 1 38 ? 7.715 -4.09 -24.625 1 95.62 38 ARG B O 1
ATOM 2793 N N . ARG B 1 39 ? 9.461 -4.871 -23.453 1 95.56 39 ARG B N 1
ATOM 2794 C CA . ARG B 1 39 ? 10.398 -4.773 -24.578 1 95.56 39 ARG B CA 1
ATOM 2795 C C . ARG B 1 39 ? 10.641 -6.141 -25.203 1 95.56 39 ARG B C 1
ATOM 2797 O O . ARG B 1 39 ? 11.148 -7.051 -24.547 1 95.56 39 ARG B O 1
ATOM 2804 N N . GLN B 1 40 ? 10.453 -6.176 -26.453 1 97.56 40 GLN B N 1
ATOM 2805 C CA . GLN B 1 40 ? 10.539 -7.461 -27.125 1 97.56 40 GLN B CA 1
ATOM 2806 C C . GLN B 1 40 ? 11.977 -7.969 -27.188 1 97.56 40 GLN B C 1
ATOM 2808 O O . GLN B 1 40 ? 12.219 -9.172 -27.062 1 97.56 40 GLN B O 1
ATOM 2813 N N . GLY B 1 41 ? 12.922 -7.07 -27.422 1 97.25 41 GLY B N 1
ATOM 2814 C CA . GLY B 1 41 ? 14.32 -7.48 -27.5 1 97.25 41 GLY B CA 1
ATOM 2815 C C . GLY B 1 41 ? 14.766 -8.281 -26.281 1 97.25 41 GLY B C 1
ATOM 2816 O O . GLY B 1 41 ? 15.117 -9.453 -26.406 1 97.25 41 GLY B O 1
ATOM 2817 N N . PRO B 1 42 ? 14.758 -7.641 -25.141 1 97 42 PRO B N 1
ATOM 2818 C CA . PRO B 1 42 ? 15.102 -8.367 -23.922 1 97 42 PRO B CA 1
ATOM 2819 C C . PRO B 1 42 ? 14.273 -9.633 -23.734 1 97 42 PRO B C 1
ATOM 2821 O O . PRO B 1 42 ? 14.781 -10.641 -23.234 1 97 42 PRO B O 1
ATOM 2824 N N . LEU B 1 43 ? 13.078 -9.633 -24.109 1 98.38 43 LEU B N 1
ATOM 2825 C CA . LEU B 1 43 ? 12.195 -10.797 -24.016 1 98.38 43 LEU B CA 1
ATOM 2826 C C . LEU B 1 43 ? 12.719 -11.945 -24.875 1 98.38 43 LEU B C 1
ATOM 2828 O O . LEU B 1 43 ? 12.734 -13.094 -24.438 1 98.38 43 LEU B O 1
ATOM 2832 N N . ASP B 1 44 ? 13.062 -11.633 -26.078 1 98.44 44 ASP B N 1
ATOM 2833 C CA . ASP B 1 44 ? 13.594 -12.656 -26.969 1 98.44 44 ASP B CA 1
ATOM 2834 C C . ASP B 1 44 ? 14.852 -13.289 -26.391 1 98.44 44 ASP B C 1
ATOM 2836 O O . ASP B 1 44 ? 15.016 -14.516 -26.438 1 98.44 44 ASP B O 1
ATOM 2840 N N . GLY B 1 45 ? 15.727 -12.398 -25.922 1 98.31 45 GLY B N 1
ATOM 2841 C CA . GLY B 1 45 ? 16.922 -12.922 -25.281 1 98.31 45 GLY B CA 1
ATOM 2842 C C . GLY B 1 45 ? 16.609 -13.836 -24.109 1 98.31 45 GLY B C 1
ATOM 2843 O O . GLY B 1 45 ? 17.219 -14.906 -23.969 1 98.31 45 GLY B O 1
ATOM 2844 N N . ALA B 1 46 ? 15.727 -13.445 -23.25 1 98.56 46 ALA B N 1
ATOM 2845 C CA . ALA B 1 46 ? 15.32 -14.258 -22.109 1 98.56 46 ALA B CA 1
ATOM 2846 C C . ALA B 1 46 ? 14.711 -15.578 -22.578 1 98.56 46 ALA B C 1
ATOM 2848 O O . ALA B 1 46 ? 15.008 -16.641 -22 1 98.56 46 ALA B O 1
ATOM 2849 N N . ARG B 1 47 ? 13.859 -15.492 -23.547 1 98.69 47 ARG B N 1
ATOM 2850 C CA . ARG B 1 47 ? 13.219 -16.688 -24.078 1 98.69 47 ARG B CA 1
ATOM 2851 C C . ARG B 1 47 ? 14.258 -17.719 -24.531 1 98.69 47 ARG B C 1
ATOM 2853 O O . ARG B 1 47 ? 14.102 -18.906 -24.281 1 98.69 47 ARG B O 1
ATOM 2860 N N . ASP B 1 48 ? 15.242 -17.281 -25.219 1 98.5 48 ASP B N 1
ATOM 2861 C CA . ASP B 1 48 ? 16.297 -18.172 -25.703 1 98.5 48 ASP B CA 1
ATOM 2862 C C . ASP B 1 48 ? 16.984 -18.875 -24.531 1 98.5 48 ASP B C 1
ATOM 2864 O O . ASP B 1 48 ? 17.25 -20.078 -24.609 1 98.5 48 ASP B O 1
ATOM 2868 N N . GLU B 1 49 ? 17.266 -18.141 -23.516 1 98.56 49 GLU B N 1
ATOM 2869 C CA . GLU B 1 49 ? 17.906 -18.734 -22.344 1 98.56 49 GLU B CA 1
ATOM 2870 C C . GLU B 1 49 ? 16.969 -19.75 -21.688 1 98.56 49 GLU B C 1
ATOM 2872 O O . GLU B 1 49 ? 17.422 -20.797 -21.219 1 98.56 49 GLU B O 1
ATOM 2877 N N . ILE B 1 50 ? 15.719 -19.453 -21.609 1 98.69 50 ILE B N 1
ATOM 2878 C CA . ILE B 1 50 ? 14.734 -20.344 -20.984 1 98.69 50 ILE B CA 1
ATOM 2879 C C . ILE B 1 50 ? 14.586 -21.609 -21.812 1 98.69 50 ILE B C 1
ATOM 2881 O O . ILE B 1 50 ? 14.484 -22.719 -21.266 1 98.69 50 ILE B O 1
ATOM 2885 N N . LEU B 1 51 ? 14.562 -21.484 -23.141 1 98.44 51 LEU B N 1
ATOM 2886 C CA . LEU B 1 51 ? 14.484 -22.625 -24.047 1 98.44 51 LEU B CA 1
ATOM 2887 C C . LEU B 1 51 ? 15.641 -23.594 -23.797 1 98.44 51 LEU B C 1
ATOM 2889 O O . LEU B 1 51 ? 15.453 -24.812 -23.844 1 98.44 51 LEU B O 1
ATOM 2893 N N . ALA B 1 52 ? 16.75 -23.031 -23.516 1 98.12 52 ALA B N 1
ATOM 2894 C CA . ALA B 1 52 ? 17.938 -23.844 -23.297 1 98.12 52 ALA B CA 1
ATOM 2895 C C . ALA B 1 52 ? 17.844 -24.594 -21.984 1 98.12 52 ALA B C 1
ATOM 2897 O O . ALA B 1 52 ? 18.547 -25.594 -21.781 1 98.12 52 ALA B O 1
ATOM 2898 N N . ALA B 1 53 ? 16.984 -24.141 -21.094 1 97.94 53 ALA B N 1
ATOM 2899 C CA . ALA B 1 53 ? 16.891 -24.719 -19.766 1 97.94 53 ALA B CA 1
ATOM 2900 C C . ALA B 1 53 ? 15.773 -25.75 -19.688 1 97.94 53 ALA B C 1
ATOM 2902 O O . ALA B 1 53 ? 15.609 -26.438 -18.672 1 97.94 53 ALA B O 1
ATOM 2903 N N . ARG B 1 54 ? 15.047 -25.984 -20.75 1 97.12 54 ARG B N 1
ATOM 2904 C CA . ARG B 1 54 ? 13.891 -26.875 -20.734 1 97.12 54 ARG B CA 1
ATOM 2905 C C . ARG B 1 54 ? 14.312 -28.312 -20.469 1 97.12 54 ARG B C 1
ATOM 2907 O O . ARG B 1 54 ? 15.406 -28.734 -20.859 1 97.12 54 ARG B O 1
ATOM 2914 N N . ARG B 1 55 ? 13.383 -28.969 -19.891 1 96.81 55 ARG B N 1
ATOM 2915 C CA . ARG B 1 55 ? 13.578 -30.391 -19.641 1 96.81 55 ARG B CA 1
ATOM 2916 C C . ARG B 1 55 ? 13.398 -31.203 -20.922 1 96.81 55 ARG B C 1
ATOM 2918 O O . ARG B 1 55 ? 14.086 -32.219 -21.125 1 96.81 55 ARG B O 1
ATOM 2925 N N . ASN B 1 56 ? 12.398 -30.812 -21.75 1 95.12 56 ASN B N 1
ATOM 2926 C CA . ASN B 1 56 ? 12.117 -31.5 -23 1 95.12 56 ASN B CA 1
ATOM 2927 C C . ASN B 1 56 ? 11.703 -30.531 -24.094 1 95.12 56 ASN B C 1
ATOM 2929 O O . ASN B 1 56 ? 11.188 -29.453 -23.812 1 95.12 56 ASN B O 1
ATOM 2933 N N . ASP B 1 57 ? 11.812 -30.953 -25.328 1 94.69 57 ASP B N 1
ATOM 2934 C CA . ASP B 1 57 ? 11.633 -30.078 -26.484 1 94.69 57 ASP B CA 1
ATOM 2935 C C . ASP B 1 57 ? 10.148 -29.828 -26.766 1 94.69 57 ASP B C 1
ATOM 2937 O O . ASP B 1 57 ? 9.797 -28.938 -27.531 1 94.69 57 ASP B O 1
ATOM 2941 N N . THR B 1 58 ? 9.344 -30.562 -26.141 1 95.94 58 THR B N 1
ATOM 2942 C CA . THR B 1 58 ? 7.91 -30.406 -26.375 1 95.94 58 THR B CA 1
ATOM 2943 C C . THR B 1 58 ? 7.352 -29.234 -25.578 1 95.94 58 THR B C 1
ATOM 2945 O O . THR B 1 58 ? 6.238 -28.766 -25.844 1 95.94 58 THR B O 1
ATOM 2948 N N . GLN B 1 59 ? 8.148 -28.766 -24.609 1 97.69 59 GLN B N 1
ATOM 2949 C CA . GLN B 1 59 ? 7.715 -27.641 -23.797 1 97.69 59 GLN B CA 1
ATOM 2950 C C . GLN B 1 59 ? 7.633 -26.359 -24.625 1 97.69 59 GLN B C 1
ATOM 2952 O O . GLN B 1 59 ? 8.539 -26.062 -25.406 1 97.69 59 GLN B O 1
ATOM 2957 N N . GLN B 1 60 ? 6.527 -25.656 -24.453 1 97.94 60 GLN B N 1
ATOM 2958 C CA . GLN B 1 60 ? 6.363 -24.359 -25.109 1 97.94 60 GLN B CA 1
ATOM 2959 C C . GLN B 1 60 ? 6.949 -23.25 -24.25 1 97.94 60 GLN B C 1
ATOM 2961 O O . GLN B 1 60 ? 6.727 -23.203 -23.031 1 97.94 60 GLN B O 1
ATOM 2966 N N . VAL B 1 61 ? 7.785 -22.438 -24.844 1 98.38 61 VAL B N 1
ATOM 2967 C CA . VAL B 1 61 ? 8.328 -21.234 -24.219 1 98.38 61 VAL B CA 1
ATOM 2968 C C . VAL B 1 61 ? 8.039 -20.016 -25.094 1 98.38 61 VAL B C 1
ATOM 2970 O O . VAL B 1 61 ? 8.57 -19.906 -26.203 1 98.38 61 VAL B O 1
ATOM 2973 N N . ASP B 1 62 ? 7.203 -19.094 -24.609 1 98.31 62 ASP B N 1
ATOM 2974 C CA . ASP B 1 62 ? 6.777 -17.953 -25.406 1 98.31 62 ASP B CA 1
ATOM 2975 C C . ASP B 1 62 ? 7.145 -16.641 -24.703 1 98.31 62 ASP B C 1
ATOM 2977 O O . ASP B 1 62 ? 7.293 -16.594 -23.484 1 98.31 62 ASP B O 1
ATOM 2981 N N . ALA B 1 63 ? 7.398 -15.641 -25.516 1 98.62 63 ALA B N 1
ATOM 2982 C CA . ALA B 1 63 ? 7.684 -14.289 -25.062 1 98.62 63 ALA B CA 1
ATOM 2983 C C . ALA B 1 63 ? 6.719 -13.281 -25.688 1 98.62 63 ALA B C 1
ATOM 2985 O O . ALA B 1 63 ? 6.629 -13.188 -26.922 1 98.62 63 ALA B O 1
ATOM 2986 N N . VAL B 1 64 ? 6.016 -12.562 -24.859 1 98.75 64 VAL B N 1
ATOM 2987 C CA . VAL B 1 64 ? 4.969 -11.68 -25.359 1 98.75 64 VAL B CA 1
ATOM 2988 C C . VAL B 1 64 ? 5.184 -10.266 -24.812 1 98.75 64 VAL B C 1
ATOM 2990 O O . VAL B 1 64 ? 5.25 -10.07 -23.594 1 98.75 64 VAL B O 1
ATOM 2993 N N . SER B 1 65 ? 5.344 -9.281 -25.734 1 98.69 65 SER B N 1
ATOM 2994 C CA . SER B 1 65 ? 5.504 -7.879 -25.359 1 98.69 65 SER B CA 1
ATOM 2995 C C . SER B 1 65 ? 4.16 -7.246 -25.016 1 98.69 65 SER B C 1
ATOM 2997 O O . SER B 1 65 ? 3.246 -7.23 -25.844 1 98.69 65 SER B O 1
ATOM 2999 N N . VAL B 1 66 ? 4.02 -6.746 -23.797 1 98.5 66 VAL B N 1
ATOM 3000 C CA . VAL B 1 66 ? 2.789 -6.121 -23.328 1 98.5 66 VAL B CA 1
ATOM 3001 C C . VAL B 1 66 ? 3.098 -5.172 -22.172 1 98.5 66 VAL B C 1
ATOM 3003 O O . VAL B 1 66 ? 4 -5.43 -21.375 1 98.5 66 VAL B O 1
ATOM 3006 N N . ASP B 1 67 ? 2.455 -4.023 -22.141 1 98.19 67 ASP B N 1
ATOM 3007 C CA . ASP B 1 67 ? 2.5 -3.172 -20.953 1 98.19 67 ASP B CA 1
ATOM 3008 C C . ASP B 1 67 ? 1.612 -3.73 -19.844 1 98.19 67 ASP B C 1
ATOM 3010 O O . ASP B 1 67 ? 0.396 -3.527 -19.859 1 98.19 67 ASP B O 1
ATOM 3014 N N . MET B 1 68 ? 2.254 -4.277 -18.859 1 98.12 68 MET B N 1
ATOM 3015 C CA . MET B 1 68 ? 1.531 -4.992 -17.812 1 98.12 68 MET B CA 1
ATOM 3016 C C . MET B 1 68 ? 0.834 -4.012 -16.875 1 98.12 68 MET B C 1
ATOM 3018 O O . MET B 1 68 ? 0.062 -4.422 -16 1 98.12 68 MET B O 1
ATOM 3022 N N . ALA B 1 69 ? 1.096 -2.74 -17.016 1 97.75 69 ALA B N 1
ATOM 3023 C CA . ALA B 1 69 ? 0.403 -1.722 -16.219 1 97.75 69 ALA B CA 1
ATOM 3024 C C . ALA B 1 69 ? -0.786 -1.151 -17 1 97.75 69 ALA B C 1
ATOM 3026 O O . ALA B 1 69 ? -1.308 -0.09 -16.641 1 97.75 69 ALA B O 1
ATOM 3027 N N . ASN B 1 70 ? -1.146 -1.761 -18.047 1 98.31 70 ASN B N 1
ATOM 3028 C CA . ASN B 1 70 ? -2.359 -1.468 -18.797 1 98.31 70 ASN B CA 1
ATOM 3029 C C . ASN B 1 70 ? -3.371 -2.605 -18.703 1 98.31 70 ASN B C 1
ATOM 3031 O O . ASN B 1 70 ? -3.223 -3.635 -19.359 1 98.31 70 ASN B O 1
ATOM 3035 N N . ALA B 1 71 ? -4.438 -2.354 -17.969 1 98.38 71 ALA B N 1
ATOM 3036 C CA . ALA B 1 71 ? -5.387 -3.402 -17.625 1 98.38 71 ALA B CA 1
ATOM 3037 C C . ALA B 1 71 ? -5.988 -4.043 -18.859 1 98.38 71 ALA B C 1
ATOM 3039 O O . ALA B 1 71 ? -6.129 -5.27 -18.938 1 98.38 71 ALA B O 1
ATOM 3040 N N . VAL B 1 72 ? -6.379 -3.264 -19.797 1 98.31 72 VAL B N 1
ATOM 3041 C CA . VAL B 1 72 ? -7.027 -3.75 -21 1 98.31 72 VAL B CA 1
ATOM 3042 C C . VAL B 1 72 ? -6.051 -4.609 -21.797 1 98.31 72 VAL B C 1
ATOM 3044 O O . VAL B 1 72 ? -6.41 -5.688 -22.281 1 98.31 72 VAL B O 1
ATOM 3047 N N . GLU B 1 73 ? -4.859 -4.16 -21.953 1 98.56 73 GLU B N 1
ATOM 3048 C CA . GLU B 1 73 ? -3.842 -4.922 -22.672 1 98.56 73 GLU B CA 1
ATOM 3049 C C . GLU B 1 73 ? -3.551 -6.25 -21.984 1 98.56 73 GLU B C 1
ATOM 3051 O O . GLU B 1 73 ? -3.375 -7.273 -22.641 1 98.56 73 GLU B O 1
ATOM 3056 N N . VAL B 1 74 ? -3.465 -6.242 -20.688 1 98.75 74 VAL B N 1
ATOM 3057 C CA . VAL B 1 74 ? -3.182 -7.453 -19.922 1 98.75 74 VAL B CA 1
ATOM 3058 C C . VAL B 1 74 ? -4.281 -8.484 -20.156 1 98.75 74 VAL B C 1
ATOM 3060 O O . VAL B 1 74 ? -4 -9.641 -20.484 1 98.75 74 VAL B O 1
ATOM 3063 N N . GLU B 1 75 ? -5.504 -8.062 -20 1 98.19 75 GLU B N 1
ATOM 3064 C CA . GLU B 1 75 ? -6.629 -8.977 -20.172 1 98.19 75 GLU B CA 1
ATOM 3065 C C . GLU B 1 75 ? -6.672 -9.562 -21.578 1 98.19 75 GLU B C 1
ATOM 3067 O O . GLU B 1 75 ? -6.82 -10.773 -21.75 1 98.19 75 GLU B O 1
ATOM 3072 N N . THR B 1 76 ? -6.574 -8.68 -22.578 1 98.5 76 THR B N 1
ATOM 3073 C CA . THR B 1 76 ? -6.602 -9.109 -23.969 1 98.5 76 THR B CA 1
ATOM 3074 C C . THR B 1 76 ? -5.465 -10.094 -24.25 1 98.5 76 THR B C 1
ATOM 3076 O O . THR B 1 76 ? -5.668 -11.109 -24.922 1 98.5 76 THR B O 1
ATOM 3079 N N . THR B 1 77 ? -4.328 -9.789 -23.797 1 98.81 77 THR B N 1
ATOM 3080 C CA . THR B 1 77 ? -3.145 -10.609 -24.031 1 98.81 77 THR B CA 1
ATOM 3081 C C . THR B 1 77 ? -3.287 -11.977 -23.359 1 98.81 77 THR B C 1
ATOM 3083 O O . THR B 1 77 ? -2.986 -13.008 -23.969 1 98.81 77 THR B O 1
ATOM 3086 N N . PHE B 1 78 ? -3.711 -12.039 -22.062 1 98.81 78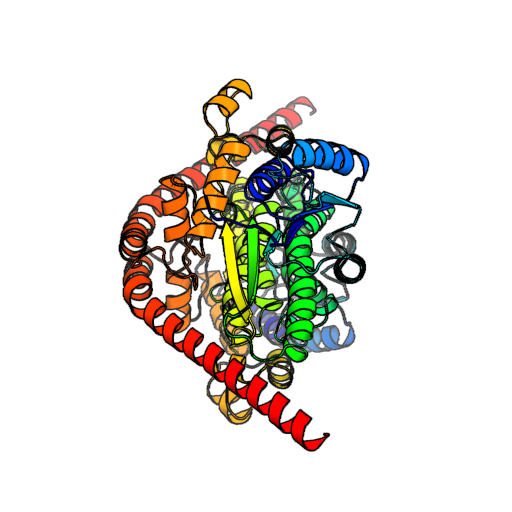 PHE B N 1
ATOM 3087 C CA . PHE B 1 78 ? -3.875 -13.297 -21.344 1 98.81 78 PHE B CA 1
ATOM 3088 C C . PHE B 1 78 ? -4.891 -14.188 -22.047 1 98.81 78 PHE B C 1
ATOM 3090 O O . PHE B 1 78 ? -4.664 -15.391 -22.203 1 98.81 78 PHE B O 1
ATOM 3097 N N . ARG B 1 79 ? -5.973 -13.641 -22.516 1 98.44 79 ARG B N 1
ATOM 3098 C CA . ARG B 1 79 ? -7.031 -14.406 -23.172 1 98.44 79 ARG B CA 1
ATOM 3099 C C . ARG B 1 79 ? -6.566 -14.938 -24.531 1 98.44 79 ARG B C 1
ATOM 3101 O O . ARG B 1 79 ? -7.055 -15.969 -24.984 1 98.44 79 ARG B O 1
ATOM 3108 N N . ALA B 1 80 ? -5.66 -14.25 -25.109 1 98.38 80 ALA B N 1
ATOM 3109 C CA . ALA B 1 80 ? -5.199 -14.617 -26.438 1 98.38 80 ALA B CA 1
ATOM 3110 C C . ALA B 1 80 ? -4.152 -15.727 -26.375 1 98.38 80 ALA B C 1
ATOM 3112 O O . ALA B 1 80 ? -3.797 -16.312 -27.406 1 98.38 80 ALA B O 1
ATOM 3113 N N . GLN B 1 81 ? -3.586 -16.062 -25.219 1 98.44 81 GLN B N 1
ATOM 3114 C CA . GLN B 1 81 ? -2.543 -17.078 -25.125 1 98.44 81 GLN B CA 1
ATOM 3115 C C . GLN B 1 81 ? -3.076 -18.453 -25.531 1 98.44 81 GLN B C 1
ATOM 3117 O O . GLN B 1 81 ? -4.223 -18.781 -25.219 1 98.44 81 GLN B O 1
ATOM 3122 N N . PRO B 1 82 ? -2.283 -19.266 -26.125 1 96.75 82 PRO B N 1
ATOM 3123 C CA . PRO B 1 82 ? -2.738 -20.578 -26.578 1 96.75 82 PRO B CA 1
ATOM 3124 C C . PRO B 1 82 ? -2.99 -21.547 -25.406 1 96.75 82 PRO B C 1
ATOM 3126 O O . PRO B 1 82 ? -3.771 -22.484 -25.547 1 96.75 82 PRO B O 1
ATOM 3129 N N . ARG B 1 83 ? -2.273 -21.344 -24.281 1 96.81 83 ARG B N 1
ATOM 3130 C CA . ARG B 1 83 ? -2.463 -22.172 -23.094 1 96.81 83 ARG B CA 1
ATOM 3131 C C . ARG B 1 83 ? -2.895 -21.312 -21.906 1 96.81 83 ARG B C 1
ATOM 3133 O O . ARG B 1 83 ? -2.334 -20.234 -21.672 1 96.81 83 ARG B O 1
ATOM 3140 N N . LEU B 1 84 ? -3.889 -21.812 -21.188 1 97.38 84 LEU B N 1
ATOM 3141 C CA . LEU B 1 84 ? -4.289 -21.156 -19.953 1 97.38 84 LEU B CA 1
ATOM 3142 C C . LEU B 1 84 ? -3.289 -21.438 -18.844 1 97.38 84 LEU B C 1
ATOM 3144 O O . LEU B 1 84 ? -2.906 -22.578 -18.625 1 97.38 84 LEU B O 1
ATOM 3148 N N . ALA B 1 85 ? -2.891 -20.438 -18.156 1 98.69 85 ALA B N 1
ATOM 3149 C CA . ALA B 1 85 ? -1.903 -20.594 -17.094 1 98.69 85 ALA B CA 1
ATOM 3150 C C . ALA B 1 85 ? -2.488 -21.359 -15.914 1 98.69 85 ALA B C 1
ATOM 3152 O O . ALA B 1 85 ? -3.645 -21.141 -15.539 1 98.69 85 ALA B O 1
ATOM 3153 N N . ASP B 1 86 ? -1.718 -22.266 -15.383 1 98.31 86 ASP B N 1
ATOM 3154 C CA . ASP B 1 86 ? -2.004 -22.859 -14.078 1 98.31 86 ASP B CA 1
ATOM 3155 C C . ASP B 1 86 ? -1.422 -22.016 -12.945 1 98.31 86 ASP B C 1
ATOM 3157 O O . ASP B 1 86 ? -1.984 -21.969 -11.852 1 98.31 86 ASP B O 1
ATOM 3161 N N . ILE B 1 87 ? -0.268 -21.422 -13.219 1 98.62 87 ILE B N 1
ATOM 3162 C CA . ILE B 1 87 ? 0.506 -20.656 -12.242 1 98.62 87 ILE B CA 1
ATOM 3163 C C . ILE B 1 87 ? 0.929 -19.328 -12.859 1 98.62 87 ILE B C 1
ATOM 3165 O O . ILE B 1 87 ? 1.327 -19.266 -14.023 1 98.62 87 ILE B O 1
ATOM 3169 N N . VAL B 1 88 ? 0.813 -18.281 -12.102 1 98.88 88 VAL B N 1
ATOM 3170 C CA . VAL B 1 88 ? 1.247 -16.953 -12.531 1 98.88 88 VAL B CA 1
ATOM 3171 C C . VAL B 1 88 ? 2.238 -16.375 -11.523 1 98.88 88 VAL B C 1
ATOM 3173 O O . VAL B 1 88 ? 1.938 -16.281 -10.328 1 98.88 88 VAL B O 1
ATOM 3176 N N . TYR B 1 89 ? 3.438 -16.062 -11.977 1 98.88 89 TYR B N 1
ATOM 3177 C CA . TYR B 1 89 ? 4.422 -15.344 -11.18 1 98.88 89 TYR B CA 1
ATOM 3178 C C . TYR B 1 89 ? 4.434 -13.859 -11.539 1 98.88 89 TYR B C 1
ATOM 3180 O O . TYR B 1 89 ? 4.699 -13.5 -12.688 1 98.88 89 TYR B O 1
ATOM 3188 N N . CYS B 1 90 ? 4.133 -13.016 -10.594 1 98.75 90 CYS B N 1
ATOM 3189 C CA . CYS B 1 90 ? 4.199 -11.57 -10.781 1 98.75 90 CYS B CA 1
ATOM 3190 C C . CYS B 1 90 ? 5.535 -11.023 -10.305 1 98.75 90 CYS B C 1
ATOM 3192 O O . CYS B 1 90 ? 5.664 -10.617 -9.148 1 98.75 90 CYS B O 1
ATOM 3194 N N . VAL B 1 91 ? 6.453 -10.844 -11.242 1 98.25 91 VAL B N 1
ATOM 3195 C CA . VAL B 1 91 ? 7.824 -10.508 -10.875 1 98.25 91 VAL B CA 1
ATOM 3196 C C . VAL B 1 91 ? 8.133 -9.07 -11.305 1 98.25 91 VAL B C 1
ATOM 3198 O O . VAL B 1 91 ? 9.172 -8.516 -10.93 1 98.25 91 VAL B O 1
ATOM 3201 N N . ALA B 1 92 ? 7.242 -8.484 -12.141 1 94.12 92 ALA B N 1
ATOM 3202 C CA . ALA B 1 92 ? 7.473 -7.117 -12.602 1 94.12 92 ALA B CA 1
ATOM 3203 C C . ALA B 1 92 ? 7.52 -6.145 -11.43 1 94.12 92 ALA B C 1
ATOM 3205 O O . ALA B 1 92 ? 6.801 -6.316 -10.445 1 94.12 92 ALA B O 1
ATOM 3206 N N . GLY B 1 93 ? 8.375 -5.172 -11.586 1 93.31 93 GLY B N 1
ATOM 3207 C CA . GLY B 1 93 ? 8.445 -4.141 -10.562 1 93.31 93 GLY B CA 1
ATOM 3208 C C . GLY B 1 93 ? 9.859 -3.625 -10.328 1 93.31 93 GLY B C 1
ATOM 3209 O O . GLY B 1 93 ? 10.672 -3.598 -11.258 1 93.31 93 GLY B O 1
ATOM 3210 N N . GLY B 1 94 ? 10.023 -3.139 -9.07 1 89.88 94 GLY B N 1
ATOM 3211 C CA . GLY B 1 94 ? 11.305 -2.561 -8.68 1 89.88 94 GLY B CA 1
ATOM 3212 C C . GLY B 1 94 ? 11.266 -1.047 -8.594 1 89.88 94 GLY B C 1
ATOM 3213 O O . GLY B 1 94 ? 10.203 -0.439 -8.664 1 89.88 94 GLY B O 1
ATOM 3214 N N . THR B 1 95 ? 12.375 -0.478 -8.234 1 91.56 95 THR B N 1
ATOM 3215 C CA . THR B 1 95 ? 12.555 0.961 -8.086 1 91.56 95 THR B CA 1
ATOM 3216 C C . THR B 1 95 ? 13.891 1.404 -8.672 1 91.56 95 THR B C 1
ATOM 3218 O O . THR B 1 95 ? 14.695 2.041 -7.984 1 91.56 95 THR B O 1
ATOM 3221 N N . ALA B 1 96 ? 14.031 1.234 -9.945 1 85.69 96 ALA B N 1
ATOM 3222 C CA . ALA B 1 96 ? 15.328 1.455 -10.594 1 85.69 96 ALA B CA 1
ATOM 3223 C C . ALA B 1 96 ? 15.695 2.936 -10.578 1 85.69 96 ALA B C 1
ATOM 3225 O O . ALA B 1 96 ? 16.844 3.291 -10.289 1 85.69 96 ALA B O 1
ATOM 3226 N N . THR B 1 97 ? 14.742 3.811 -10.828 1 87.94 97 THR B N 1
ATOM 3227 C CA . THR B 1 97 ? 15.078 5.223 -10.961 1 87.94 97 THR B CA 1
ATOM 3228 C C . THR B 1 97 ? 14.227 6.074 -10.023 1 87.94 97 THR B C 1
ATOM 3230 O O . THR B 1 97 ? 14.336 7.301 -10.016 1 87.94 97 THR B O 1
ATOM 3233 N N . GLN B 1 98 ? 13.422 5.461 -9.258 1 94.69 98 GLN B N 1
ATOM 3234 C CA . GLN B 1 98 ? 12.453 6.219 -8.477 1 94.69 98 GLN B CA 1
ATOM 3235 C C . GLN B 1 98 ? 12.922 6.387 -7.035 1 94.69 98 GLN B C 1
ATOM 3237 O O . GLN B 1 98 ? 12.172 6.879 -6.188 1 94.69 98 GLN B O 1
ATOM 3242 N N . CYS B 1 99 ? 14.164 6.117 -6.77 1 94.56 99 CYS B N 1
ATOM 3243 C CA . CYS B 1 99 ? 14.711 6.23 -5.418 1 94.56 99 CYS B CA 1
ATOM 3244 C C . CYS B 1 99 ? 15.109 7.672 -5.113 1 94.56 99 CYS B C 1
ATOM 3246 O O . CYS B 1 99 ? 15.648 8.367 -5.973 1 94.56 99 CYS B O 1
ATOM 3248 N N . GLY B 1 100 ? 14.859 8.172 -3.92 1 96.81 100 GLY B N 1
ATOM 3249 C CA . GLY B 1 100 ? 15.164 9.516 -3.459 1 96.81 100 GLY B CA 1
ATOM 3250 C C . GLY B 1 100 ? 14.203 10.016 -2.4 1 96.81 100 GLY B C 1
ATOM 3251 O O . GLY B 1 100 ? 13.164 9.398 -2.156 1 96.81 100 GLY B O 1
ATOM 3252 N N . PHE B 1 101 ? 14.648 11.094 -1.72 1 97.62 101 PHE B N 1
ATOM 3253 C CA . PHE B 1 101 ? 13.734 11.711 -0.765 1 97.62 101 PHE B CA 1
ATOM 3254 C C . PHE B 1 101 ? 12.516 12.281 -1.476 1 97.62 101 PHE B C 1
ATOM 3256 O O . PHE B 1 101 ? 12.578 12.625 -2.658 1 97.62 101 PHE B O 1
ATOM 3263 N N . LEU B 1 102 ? 11.406 12.414 -0.756 1 98.12 102 LEU B N 1
ATOM 3264 C CA . LEU B 1 102 ? 10.141 12.852 -1.331 1 98.12 102 LEU B CA 1
ATOM 3265 C C . LEU B 1 102 ? 10.297 14.195 -2.029 1 98.12 102 LEU B C 1
ATOM 3267 O O . LEU B 1 102 ? 9.695 14.43 -3.084 1 98.12 102 LEU B O 1
ATOM 3271 N N . THR B 1 103 ? 11.07 15.078 -1.483 1 97.44 103 THR B N 1
ATOM 3272 C CA . THR B 1 103 ? 11.227 16.422 -2.023 1 97.44 103 THR B CA 1
ATOM 3273 C C . THR B 1 103 ? 12.156 16.422 -3.23 1 97.44 103 THR B C 1
ATOM 3275 O O . THR B 1 103 ? 12.227 17.406 -3.975 1 97.44 103 THR B O 1
ATOM 3278 N N . ASP B 1 104 ? 12.883 15.352 -3.43 1 96.62 104 ASP B N 1
ATOM 3279 C CA . ASP B 1 104 ? 13.945 15.359 -4.43 1 96.62 104 ASP B CA 1
ATOM 3280 C C . ASP B 1 104 ? 13.531 14.594 -5.68 1 96.62 104 ASP B C 1
ATOM 3282 O O . ASP B 1 104 ? 14.164 14.711 -6.73 1 96.62 104 ASP B O 1
ATOM 3286 N N . ILE B 1 105 ? 12.539 13.812 -5.582 1 97.12 105 ILE B N 1
ATOM 3287 C CA . ILE B 1 105 ? 12.078 13.062 -6.746 1 97.12 105 ILE B CA 1
ATOM 3288 C C . ILE B 1 105 ? 10.914 13.805 -7.402 1 97.12 105 ILE B C 1
ATOM 3290 O O . ILE B 1 105 ? 10.336 14.719 -6.809 1 97.12 105 ILE B O 1
ATOM 3294 N N . ASP B 1 106 ? 10.617 13.383 -8.648 1 97.12 106 ASP B N 1
ATOM 3295 C CA . ASP B 1 106 ? 9.484 13.961 -9.359 1 97.12 106 ASP B CA 1
ATOM 3296 C C . ASP B 1 106 ? 8.188 13.227 -9.031 1 97.12 106 ASP B C 1
ATOM 3298 O O . ASP B 1 106 ? 8.211 12.039 -8.688 1 97.12 106 ASP B O 1
ATOM 3302 N N . ALA B 1 107 ? 7.07 13.953 -9.141 1 97.69 107 ALA B N 1
ATOM 3303 C CA . ALA B 1 107 ? 5.773 13.312 -8.938 1 97.69 107 ALA B CA 1
ATOM 3304 C C . ALA B 1 107 ? 5.605 12.117 -9.875 1 97.69 107 ALA B C 1
ATOM 3306 O O . ALA B 1 107 ? 4.973 11.117 -9.516 1 97.69 107 ALA B O 1
ATOM 3307 N N . THR B 1 108 ? 6.184 12.242 -11.039 1 97 108 THR B N 1
ATOM 3308 C CA . THR B 1 108 ? 6.105 11.156 -12.008 1 97 108 THR B CA 1
ATOM 3309 C C . THR B 1 108 ? 6.801 9.906 -11.484 1 97 108 THR B C 1
ATOM 3311 O O . THR B 1 108 ? 6.461 8.789 -11.875 1 97 108 THR B O 1
ATOM 3314 N N . ASP B 1 109 ? 7.777 10.047 -10.602 1 97.5 109 ASP B N 1
ATOM 3315 C CA . ASP B 1 109 ? 8.445 8.898 -9.992 1 97.5 109 ASP B CA 1
ATOM 3316 C C . ASP B 1 109 ? 7.5 8.148 -9.055 1 97.5 109 ASP B C 1
ATOM 3318 O O . ASP B 1 109 ? 7.535 6.914 -8.992 1 97.5 109 ASP B O 1
ATOM 3322 N N . LEU B 1 110 ? 6.668 8.875 -8.312 1 98.06 110 LEU B N 1
ATOM 3323 C CA . LEU B 1 110 ? 5.66 8.242 -7.469 1 98.06 110 LEU B CA 1
ATOM 3324 C C . LEU B 1 110 ? 4.688 7.422 -8.305 1 98.06 110 LEU B C 1
ATOM 3326 O O . LEU B 1 110 ? 4.387 6.273 -7.973 1 98.06 110 LEU B O 1
ATOM 3330 N N . ASP B 1 111 ? 4.277 7.988 -9.391 1 96.94 111 ASP B N 1
ATOM 3331 C CA . ASP B 1 111 ? 3.32 7.352 -10.289 1 96.94 111 ASP B CA 1
ATOM 3332 C C . ASP B 1 111 ? 3.918 6.102 -10.938 1 96.94 111 ASP B C 1
ATOM 3334 O O . ASP B 1 111 ? 3.301 5.035 -10.914 1 96.94 111 ASP B O 1
ATOM 3338 N N . SER B 1 112 ? 5.035 6.32 -11.508 1 97 112 SER B N 1
ATOM 3339 C CA . SER B 1 112 ? 5.641 5.223 -12.258 1 97 112 SER B CA 1
ATOM 3340 C C . SER B 1 112 ? 6.02 4.07 -11.336 1 97 112 SER B C 1
ATOM 3342 O O . SER B 1 112 ? 5.922 2.902 -11.719 1 97 112 SER B O 1
ATOM 3344 N N . CYS B 1 113 ? 6.461 4.371 -10.148 1 97.31 113 CYS B N 1
ATOM 3345 C CA . CYS B 1 113 ? 6.801 3.316 -9.203 1 97.31 113 CYS B CA 1
ATOM 3346 C C . CYS B 1 113 ? 5.566 2.504 -8.828 1 97.31 113 CYS B C 1
ATOM 3348 O O . CYS B 1 113 ? 5.625 1.274 -8.758 1 97.31 113 CYS B O 1
ATOM 3350 N N . MET B 1 114 ? 4.449 3.148 -8.578 1 98.31 114 MET B N 1
ATOM 3351 C CA . MET B 1 114 ? 3.193 2.479 -8.258 1 98.31 114 MET B CA 1
ATOM 3352 C C . MET B 1 114 ? 2.699 1.655 -9.438 1 98.31 114 MET B C 1
ATOM 3354 O O . MET B 1 114 ? 2.238 0.526 -9.266 1 98.31 114 MET B O 1
ATOM 3358 N N . ARG B 1 115 ? 2.814 2.207 -10.586 1 97.38 115 ARG B N 1
ATOM 3359 C CA . ARG B 1 115 ? 2.402 1.524 -11.805 1 97.38 115 ARG B CA 1
ATOM 3360 C C . ARG B 1 115 ? 3.223 0.259 -12.031 1 97.38 115 ARG B C 1
ATOM 3362 O O . ARG B 1 115 ? 2.668 -0.804 -12.32 1 97.38 115 ARG B O 1
ATOM 3369 N N . ASN B 1 116 ? 4.469 0.368 -11.867 1 96.31 116 ASN B N 1
ATOM 3370 C CA . ASN B 1 116 ? 5.391 -0.719 -12.18 1 96.31 116 ASN B CA 1
ATOM 3371 C C . ASN B 1 116 ? 5.297 -1.847 -11.156 1 96.31 116 ASN B C 1
ATOM 3373 O O . ASN B 1 116 ? 5.629 -2.994 -11.461 1 96.31 116 ASN B O 1
ATOM 3377 N N . ASN B 1 117 ? 4.902 -1.522 -10.023 1 98 117 ASN B N 1
ATOM 3378 C CA . ASN B 1 117 ? 4.918 -2.527 -8.969 1 98 117 ASN B CA 1
ATOM 3379 C C . ASN B 1 117 ? 3.51 -3.01 -8.633 1 98 117 ASN B C 1
ATOM 3381 O O . ASN B 1 117 ? 3.191 -4.188 -8.82 1 98 117 ASN B O 1
ATOM 3385 N N . TYR B 1 118 ? 2.629 -2.133 -8.219 1 98.75 118 TYR B N 1
ATOM 3386 C CA . TYR B 1 118 ? 1.305 -2.516 -7.738 1 98.75 118 TYR B CA 1
ATOM 3387 C C . TYR B 1 118 ? 0.375 -2.832 -8.906 1 98.75 118 TYR B C 1
ATOM 3389 O O . TYR B 1 118 ? -0.23 -3.906 -8.945 1 98.75 118 TYR B O 1
ATOM 3397 N N . PHE B 1 119 ? 0.244 -1.92 -9.883 1 98.75 119 PHE B N 1
ATOM 3398 C CA . PHE B 1 119 ? -0.767 -2.094 -10.922 1 98.75 119 PHE B CA 1
ATOM 3399 C C . PHE B 1 119 ? -0.418 -3.27 -11.828 1 98.75 119 PHE B C 1
ATOM 3401 O O . PHE B 1 119 ? -1.306 -3.984 -12.289 1 98.75 119 PHE B O 1
ATOM 3408 N N . THR B 1 120 ? 0.848 -3.482 -12.094 1 98.56 120 THR B N 1
ATOM 3409 C CA . THR B 1 120 ? 1.234 -4.66 -12.859 1 98.56 120 THR B CA 1
ATOM 3410 C C . THR B 1 120 ? 0.767 -5.938 -12.164 1 98.56 120 THR B C 1
ATOM 3412 O O . THR B 1 120 ? 0.249 -6.848 -12.82 1 98.56 120 THR B O 1
ATOM 3415 N N . SER B 1 121 ? 0.93 -6.012 -10.859 1 98.69 121 SER B N 1
ATOM 3416 C CA . SER B 1 121 ? 0.504 -7.172 -10.086 1 98.69 121 SER B CA 1
ATOM 3417 C C . SER B 1 121 ? -1.017 -7.273 -10.031 1 98.69 121 SER B C 1
ATOM 3419 O O . SER B 1 121 ? -1.578 -8.352 -10.227 1 98.69 121 SER B O 1
ATOM 3421 N N . ALA B 1 122 ? -1.636 -6.16 -9.773 1 98.81 122 ALA B N 1
ATOM 3422 C CA . ALA B 1 122 ? -3.084 -6.133 -9.594 1 98.81 122 ALA B CA 1
ATOM 3423 C C . ALA B 1 122 ? -3.809 -6.52 -10.875 1 98.81 122 ALA B C 1
ATOM 3425 O O . ALA B 1 122 ? -4.758 -7.305 -10.852 1 98.81 122 ALA B O 1
ATOM 3426 N N . TYR B 1 123 ? -3.396 -5.961 -11.984 1 98.81 123 TYR B N 1
ATOM 3427 C CA . TYR B 1 123 ? -4.051 -6.234 -13.258 1 98.81 123 TYR B CA 1
ATOM 3428 C C . TYR B 1 123 ? -3.807 -7.672 -13.703 1 98.81 123 TYR B C 1
ATOM 3430 O O . TYR B 1 123 ? -4.695 -8.312 -14.266 1 98.81 123 TYR B O 1
ATOM 3438 N N . SER B 1 124 ? -2.607 -8.18 -13.477 1 98.81 124 SER B N 1
ATOM 3439 C CA . SER B 1 124 ? -2.336 -9.586 -13.758 1 98.81 124 SER B CA 1
ATOM 3440 C C . SER B 1 124 ? -3.242 -10.5 -12.938 1 98.81 124 SER B C 1
ATOM 3442 O O . SER B 1 124 ? -3.838 -11.43 -13.477 1 98.81 124 SER B O 1
ATOM 3444 N N . ALA B 1 125 ? -3.299 -10.195 -11.688 1 98.88 125 ALA B N 1
ATOM 3445 C CA . ALA B 1 125 ? -4.125 -10.992 -10.789 1 98.88 125 ALA B CA 1
ATOM 3446 C C . ALA B 1 125 ? -5.594 -10.938 -11.195 1 98.88 125 ALA B C 1
ATOM 3448 O O . ALA B 1 125 ? -6.266 -11.977 -11.258 1 98.88 125 ALA B O 1
ATOM 3449 N N . GLN B 1 126 ? -6.082 -9.734 -11.438 1 98.81 126 GLN B N 1
ATOM 3450 C CA . GLN B 1 126 ? -7.488 -9.586 -11.789 1 98.81 126 GLN B CA 1
ATOM 3451 C C . GLN B 1 126 ? -7.812 -10.344 -13.078 1 98.81 126 GLN B C 1
ATOM 3453 O O . GLN B 1 126 ? -8.797 -11.078 -13.133 1 98.81 126 GLN B O 1
ATOM 3458 N N . SER B 1 127 ? -6.996 -10.148 -14.047 1 98.75 127 SER B N 1
ATOM 3459 C CA . SER B 1 127 ? -7.23 -10.781 -15.336 1 98.75 127 SER B CA 1
ATOM 3460 C C . SER B 1 127 ? -7.223 -12.297 -15.219 1 98.75 127 SER B C 1
ATOM 3462 O O . SER B 1 127 ? -8.148 -12.969 -15.68 1 98.75 127 SER B O 1
ATOM 3464 N N . ILE B 1 128 ? -6.211 -12.891 -14.57 1 98.88 128 ILE B N 1
ATOM 3465 C CA . ILE B 1 128 ? -6.082 -14.344 -14.555 1 98.88 128 ILE B CA 1
ATOM 3466 C C . ILE B 1 128 ? -7.188 -14.945 -13.688 1 98.88 128 ILE B C 1
ATOM 3468 O O . ILE B 1 128 ? -7.703 -16.031 -14 1 98.88 128 ILE B O 1
ATOM 3472 N N . PHE B 1 129 ? -7.551 -14.312 -12.578 1 98.62 129 PHE B N 1
ATOM 3473 C CA . PHE B 1 129 ? -8.633 -14.82 -11.742 1 98.62 129 PHE B CA 1
ATOM 3474 C C . PHE B 1 129 ? -9.953 -14.82 -12.5 1 98.62 129 PHE B C 1
ATOM 3476 O O . PHE B 1 129 ? -10.742 -15.758 -12.383 1 98.62 129 PHE B O 1
ATOM 3483 N N . LYS B 1 130 ? -10.211 -13.719 -13.273 1 98.19 130 LYS B N 1
ATOM 3484 C CA . LYS B 1 130 ? -11.414 -13.688 -14.102 1 98.19 130 LYS B CA 1
ATOM 3485 C C . LYS B 1 130 ? -11.422 -14.852 -15.094 1 98.19 130 LYS B C 1
ATOM 3487 O O . LYS B 1 130 ? -12.43 -15.539 -15.242 1 98.19 130 LYS B O 1
ATOM 3492 N N . ILE B 1 131 ? -10.336 -15.07 -15.719 1 98.38 131 ILE B N 1
ATOM 3493 C CA . ILE B 1 131 ? -10.234 -16.125 -16.719 1 98.38 131 ILE B CA 1
ATOM 3494 C C . ILE B 1 131 ? -10.398 -17.484 -16.031 1 98.38 131 ILE B C 1
ATOM 3496 O O . ILE B 1 131 ? -11.109 -18.359 -16.547 1 98.38 131 ILE B O 1
ATOM 3500 N N . TRP B 1 132 ? -9.703 -17.703 -14.891 1 98.19 132 TRP B N 1
ATOM 3501 C CA . TRP B 1 132 ? -9.789 -18.953 -14.141 1 98.19 132 TRP B CA 1
ATOM 3502 C C . TRP B 1 132 ? -11.219 -19.25 -13.719 1 98.19 132 TRP B C 1
ATOM 3504 O O . TRP B 1 132 ? -11.703 -20.375 -13.859 1 98.19 132 TRP B O 1
ATOM 3514 N N . THR B 1 133 ? -11.883 -18.219 -13.133 1 96.06 133 THR B N 1
ATOM 3515 C CA . THR B 1 133 ? -13.242 -18.422 -12.641 1 96.06 133 THR B CA 1
ATOM 3516 C C . THR B 1 133 ? -14.195 -18.719 -13.797 1 96.06 133 THR B C 1
ATOM 3518 O O . THR B 1 133 ? -15.117 -19.531 -13.656 1 96.06 133 THR B O 1
ATOM 3521 N N . GLU B 1 134 ? -13.992 -18.078 -14.93 1 95.19 134 GLU B N 1
ATOM 3522 C CA . GLU B 1 134 ? -14.773 -18.375 -16.125 1 95.19 134 GLU B CA 1
ATOM 3523 C C . GLU B 1 134 ? -14.539 -19.797 -16.594 1 95.19 134 GLU B C 1
ATOM 3525 O O . GLU B 1 134 ? -15.492 -20.5 -16.953 1 95.19 134 GLU B O 1
ATOM 3530 N N . ASP B 1 135 ? -13.344 -20.188 -16.578 1 95.5 135 ASP B N 1
ATOM 3531 C CA . ASP B 1 135 ? -12.984 -21.547 -16.969 1 95.5 135 ASP B CA 1
ATOM 3532 C C . ASP B 1 135 ? -13.625 -22.578 -16.031 1 95.5 135 ASP B C 1
ATOM 3534 O O . ASP B 1 135 ? -14.07 -23.641 -16.484 1 95.5 135 ASP B O 1
ATOM 3538 N N . ASP B 1 136 ? -13.625 -22.266 -14.789 1 93.5 136 ASP B N 1
ATOM 3539 C CA . ASP B 1 136 ? -14.156 -23.172 -13.773 1 93.5 136 ASP B CA 1
ATOM 3540 C C . ASP B 1 136 ? -15.664 -23.359 -13.945 1 93.5 136 ASP B C 1
ATOM 3542 O O . ASP B 1 136 ? -16.203 -24.406 -13.594 1 93.5 136 ASP B O 1
ATOM 3546 N N . THR B 1 137 ? -16.359 -22.375 -14.406 1 87.81 137 THR B N 1
ATOM 3547 C CA . THR B 1 137 ? -17.812 -22.469 -14.602 1 87.81 137 THR B CA 1
ATOM 3548 C C . THR B 1 137 ? -18.125 -23.484 -15.703 1 87.81 137 THR B C 1
ATOM 3550 O O . THR B 1 137 ? -19.219 -24.047 -15.727 1 87.81 137 THR B O 1
ATOM 3553 N N . LYS B 1 138 ? -17.219 -23.688 -16.562 1 85.69 138 LYS B N 1
ATOM 3554 C CA . LYS B 1 138 ? -17.422 -24.578 -17.688 1 85.69 138 LYS B CA 1
ATOM 3555 C C . LYS B 1 138 ? -16.891 -25.984 -17.406 1 85.69 138 LYS B C 1
ATOM 3557 O O . LYS B 1 138 ? -17.062 -26.906 -18.203 1 85.69 138 LYS B O 1
ATOM 3562 N N . ALA B 1 139 ? -16.297 -26.078 -16.281 1 82.12 139 ALA B N 1
ATOM 3563 C CA . ALA B 1 139 ? -15.57 -27.312 -16 1 82.12 139 ALA B CA 1
ATOM 3564 C C . ALA B 1 139 ? -16.469 -28.328 -15.289 1 82.12 139 ALA B C 1
ATOM 3566 O O . ALA B 1 139 ? -17.297 -27.969 -14.461 1 82.12 139 ALA B O 1
ATOM 3567 N N . ALA B 1 140 ? -16.375 -29.547 -15.742 1 75.44 140 ALA B N 1
ATOM 3568 C CA . ALA B 1 140 ? -17 -30.641 -15.016 1 75.44 140 ALA B CA 1
ATOM 3569 C C . ALA B 1 140 ? -16.234 -30.969 -13.742 1 75.44 140 ALA B C 1
ATOM 3571 O O . ALA B 1 140 ? -15.047 -30.656 -13.625 1 75.44 140 ALA B O 1
ATOM 3572 N N . PRO B 1 141 ? -17.047 -31.375 -12.711 1 72.31 141 PRO B N 1
ATOM 3573 C CA . PRO B 1 141 ? -16.297 -31.797 -11.516 1 72.31 141 PRO B CA 1
ATOM 3574 C C . PRO B 1 141 ? -15.188 -32.781 -11.82 1 72.31 141 PRO B C 1
ATOM 3576 O O . PRO B 1 141 ? -15.367 -33.688 -12.664 1 72.31 141 PRO B O 1
ATOM 3579 N N . ALA B 1 142 ? -14.047 -32.375 -11.5 1 75.69 142 ALA B N 1
ATOM 3580 C CA . ALA B 1 142 ? -12.883 -33.219 -11.734 1 75.69 142 ALA B CA 1
ATOM 3581 C C . ALA B 1 142 ? -12.508 -34 -10.477 1 75.69 142 ALA B C 1
ATOM 3583 O O . ALA B 1 142 ? -12.891 -33.625 -9.367 1 75.69 142 ALA B O 1
ATOM 3584 N N . LYS B 1 143 ? -11.898 -35.156 -10.688 1 81.25 143 LYS B N 1
ATOM 3585 C CA . LYS B 1 143 ? -11.43 -35.969 -9.562 1 81.25 143 LYS B CA 1
ATOM 3586 C C . LYS B 1 143 ? -10.406 -35.188 -8.727 1 81.25 143 LYS B C 1
ATOM 3588 O O . LYS B 1 143 ? -10.445 -35.25 -7.496 1 81.25 143 LYS B O 1
ATOM 3593 N N . THR B 1 144 ? -9.508 -34.469 -9.375 1 89.88 144 THR B N 1
ATOM 3594 C CA . THR B 1 144 ? -8.531 -33.625 -8.703 1 89.88 144 THR B CA 1
ATOM 3595 C C . THR B 1 144 ? -8.656 -32.188 -9.172 1 89.88 144 THR B C 1
ATOM 3597 O O . THR B 1 144 ? -8.586 -31.906 -10.375 1 89.88 144 THR B O 1
ATOM 3600 N N . PRO B 1 145 ? -8.828 -31.328 -8.172 1 92.56 145 PRO B N 1
ATOM 3601 C CA . PRO B 1 145 ? -8.977 -29.938 -8.57 1 92.56 145 PRO B CA 1
ATOM 3602 C C . PRO B 1 145 ? -7.762 -29.391 -9.312 1 92.56 145 PRO B C 1
ATOM 3604 O O . PRO B 1 145 ? -6.625 -29.734 -8.969 1 92.56 145 PRO B O 1
ATOM 3607 N N . LYS B 1 146 ? -7.977 -28.609 -10.312 1 94.12 146 LYS B N 1
ATOM 3608 C CA . LYS B 1 146 ? -6.914 -27.938 -11.047 1 94.12 146 LYS B CA 1
ATOM 3609 C C . LYS B 1 146 ? -6.176 -26.938 -10.148 1 94.12 146 LYS B C 1
ATOM 3611 O O . LYS B 1 146 ? -6.793 -26.266 -9.32 1 94.12 146 LYS B O 1
ATOM 3616 N N . LEU B 1 147 ? -4.926 -26.859 -10.336 1 95 147 LEU B N 1
ATOM 3617 C CA . LEU B 1 147 ? -4.141 -25.891 -9.594 1 95 147 LEU B CA 1
ATOM 3618 C C . LEU B 1 147 ? -4.25 -24.5 -10.234 1 95 147 LEU B C 1
ATOM 3620 O O . LEU B 1 147 ? -4.012 -24.359 -11.438 1 95 147 LEU B O 1
ATOM 3624 N N . ARG B 1 148 ? -4.637 -23.578 -9.477 1 97.94 148 ARG B N 1
ATOM 3625 C CA . ARG B 1 148 ? -4.613 -22.172 -9.844 1 97.94 148 ARG B CA 1
ATOM 3626 C C . ARG B 1 148 ? -3.838 -21.359 -8.812 1 97.94 148 ARG B C 1
ATOM 3628 O O . ARG B 1 148 ? -4.348 -21.078 -7.727 1 97.94 148 ARG B O 1
ATOM 3635 N N . GLN B 1 149 ? -2.637 -21 -9.219 1 98.25 149 GLN B N 1
ATOM 3636 C CA . GLN B 1 149 ? -1.685 -20.453 -8.258 1 98.25 149 GLN B CA 1
ATOM 3637 C C . GLN B 1 149 ? -1.124 -19.109 -8.742 1 98.25 149 GLN B C 1
ATOM 3639 O O . GLN B 1 149 ? -0.757 -18.969 -9.906 1 98.25 149 GLN B O 1
ATOM 3644 N N . ILE B 1 150 ? -1.167 -18.188 -7.859 1 98.62 150 ILE B N 1
ATOM 3645 C CA . ILE B 1 150 ? -0.495 -16.922 -8.172 1 98.62 150 ILE B CA 1
ATOM 3646 C C . ILE B 1 150 ? 0.573 -16.641 -7.121 1 98.62 150 ILE B C 1
ATOM 3648 O O . ILE B 1 150 ? 0.359 -16.875 -5.93 1 98.62 150 ILE B O 1
ATOM 3652 N N . VAL B 1 151 ? 1.769 -16.219 -7.531 1 98.5 151 VAL B N 1
ATOM 3653 C CA . VAL B 1 151 ? 2.91 -15.891 -6.684 1 98.5 151 VAL B CA 1
ATOM 3654 C C . VAL B 1 151 ? 3.336 -14.445 -6.926 1 98.5 151 VAL B C 1
ATOM 3656 O O . VAL B 1 151 ? 3.801 -14.102 -8.016 1 98.5 151 VAL B O 1
ATOM 3659 N N . PHE B 1 152 ? 3.162 -13.578 -5.922 1 98.19 152 PHE B N 1
ATOM 3660 C CA . PHE B 1 152 ? 3.641 -12.203 -5.992 1 98.19 152 PHE B CA 1
ATOM 3661 C C . PHE B 1 152 ? 5.082 -12.102 -5.508 1 98.19 152 PHE B C 1
ATOM 3663 O O . PHE B 1 152 ? 5.41 -12.586 -4.422 1 98.19 152 PHE B O 1
ATOM 3670 N N . ILE B 1 153 ? 5.922 -11.516 -6.328 1 97.56 153 ILE B N 1
ATOM 3671 C CA . ILE B 1 153 ? 7.266 -11.172 -5.867 1 97.56 153 ILE B CA 1
ATOM 3672 C C . ILE B 1 153 ? 7.281 -9.742 -5.34 1 97.56 153 ILE B C 1
ATOM 3674 O O . ILE B 1 153 ? 7.281 -8.781 -6.117 1 97.56 153 ILE B O 1
ATOM 3678 N N . ASN B 1 154 ? 7.297 -9.664 -4.098 1 95.5 154 ASN B N 1
ATOM 3679 C CA . ASN B 1 154 ? 7.293 -8.391 -3.389 1 95.5 154 ASN B CA 1
ATOM 3680 C C . ASN B 1 154 ? 8.695 -8.016 -2.908 1 95.5 154 ASN B C 1
ATOM 3682 O O . ASN B 1 154 ? 9.648 -8.047 -3.686 1 95.5 154 ASN B O 1
ATOM 3686 N N . SER B 1 155 ? 8.836 -7.516 -1.696 1 92.69 155 SER B N 1
ATOM 3687 C CA . SER B 1 155 ? 10.117 -7.074 -1.148 1 92.69 155 SER B CA 1
ATOM 3688 C C . SER B 1 155 ? 10.055 -6.949 0.37 1 92.69 155 SER B C 1
ATOM 3690 O O . SER B 1 155 ? 9 -6.625 0.929 1 92.69 155 SER B O 1
ATOM 3692 N N . ALA B 1 156 ? 11.211 -7.184 0.975 1 89.19 156 ALA B N 1
ATOM 3693 C CA . ALA B 1 156 ? 11.32 -6.871 2.396 1 89.19 156 ALA B CA 1
ATOM 3694 C C . ALA B 1 156 ? 11.078 -5.387 2.654 1 89.19 156 ALA B C 1
ATOM 3696 O O . ALA B 1 156 ? 10.742 -4.992 3.771 1 89.19 156 ALA B O 1
ATOM 3697 N N . GLY B 1 157 ? 11.172 -4.617 1.604 1 88.81 157 GLY B N 1
ATOM 3698 C CA . GLY B 1 157 ? 10.891 -3.193 1.688 1 88.81 157 GLY B CA 1
ATOM 3699 C C . GLY B 1 157 ? 9.461 -2.887 2.068 1 88.81 157 GLY B C 1
ATOM 3700 O O . GLY B 1 157 ? 9.141 -1.761 2.457 1 88.81 157 GLY B O 1
ATOM 3701 N N . ALA B 1 158 ? 8.617 -3.881 2.025 1 90.5 158 ALA B N 1
ATOM 3702 C CA . ALA B 1 158 ? 7.211 -3.691 2.375 1 90.5 158 ALA B CA 1
ATOM 3703 C C . ALA B 1 158 ? 7.027 -3.625 3.889 1 90.5 158 ALA B C 1
ATOM 3705 O O . ALA B 1 158 ? 5.969 -3.221 4.375 1 90.5 158 ALA B O 1
ATOM 3706 N N . PHE B 1 159 ? 8.086 -4.043 4.617 1 84.94 159 PHE B N 1
ATOM 3707 C CA . PHE B 1 159 ? 7.949 -4.137 6.066 1 84.94 159 PHE B CA 1
ATOM 3708 C C . PHE B 1 159 ? 8.578 -2.928 6.75 1 84.94 159 PHE B C 1
ATOM 3710 O O . PHE B 1 159 ? 8.398 -2.725 7.953 1 84.94 159 PHE B O 1
ATOM 3717 N N . VAL B 1 160 ? 9.359 -2.197 5.895 1 81.56 160 VAL B N 1
ATOM 3718 C CA . VAL B 1 160 ? 10.141 -1.13 6.516 1 81.56 160 VAL B CA 1
ATOM 3719 C C . VAL B 1 160 ? 10.062 0.132 5.66 1 81.56 160 VAL B C 1
ATOM 3721 O O . VAL B 1 160 ? 10.102 0.059 4.43 1 81.56 160 VAL B O 1
ATOM 3724 N N . GLY B 1 161 ? 9.75 1.232 6.215 1 82.75 161 GLY B N 1
ATOM 3725 C CA . GLY B 1 161 ? 9.828 2.535 5.574 1 82.75 161 GLY B CA 1
ATOM 3726 C C . GLY B 1 161 ? 11.141 3.25 5.832 1 82.75 161 GLY B C 1
ATOM 3727 O O . GLY B 1 161 ? 11.422 3.656 6.961 1 82.75 161 GLY B O 1
ATOM 3728 N N . LEU B 1 162 ? 11.992 3.252 4.75 1 90.69 162 LEU B N 1
ATOM 3729 C CA . LEU B 1 162 ? 13.273 3.941 4.855 1 90.69 162 LEU B CA 1
ATOM 3730 C C . LEU B 1 162 ? 13.242 5.27 4.105 1 90.69 162 LEU B C 1
ATOM 3732 O O . LEU B 1 162 ? 12.641 5.367 3.035 1 90.69 162 LEU B O 1
ATOM 3736 N N . PRO B 1 163 ? 13.961 6.258 4.746 1 95.06 163 PRO B N 1
ATOM 3737 C CA . PRO B 1 163 ? 14.117 7.469 3.934 1 95.06 163 PRO B CA 1
ATOM 3738 C C . PRO B 1 163 ? 14.766 7.191 2.578 1 95.06 163 PRO B C 1
ATOM 3740 O O . PRO B 1 163 ? 15.711 6.406 2.492 1 95.06 163 PRO B O 1
ATOM 3743 N N . GLY B 1 164 ? 14.211 7.781 1.565 1 96.69 164 GLY B N 1
ATOM 3744 C CA . GLY B 1 164 ? 14.727 7.551 0.224 1 96.69 164 GLY B CA 1
ATOM 3745 C C . GLY B 1 164 ? 13.906 6.539 -0.56 1 96.69 164 GLY B C 1
ATOM 3746 O O . GLY B 1 164 ? 14.055 6.434 -1.78 1 96.69 164 GLY B O 1
ATOM 3747 N N . TYR B 1 165 ? 13.047 5.805 0.081 1 96.38 165 TYR B N 1
ATOM 3748 C CA . TYR B 1 165 ? 12.188 4.816 -0.561 1 96.38 165 TYR B CA 1
ATOM 3749 C C . TYR B 1 165 ? 10.727 5.25 -0.502 1 96.38 165 TYR B C 1
ATOM 3751 O O . TYR B 1 165 ? 9.828 4.41 -0.407 1 96.38 165 TYR B O 1
ATOM 3759 N N . THR B 1 166 ? 10.492 6.488 -0.552 1 96.38 166 THR B N 1
ATOM 3760 C CA . THR B 1 166 ? 9.148 7.023 -0.363 1 96.38 166 THR B CA 1
ATOM 3761 C C . THR B 1 166 ? 8.25 6.652 -1.535 1 96.38 166 THR B C 1
ATOM 3763 O O . THR B 1 166 ? 7.023 6.613 -1.396 1 96.38 166 THR B O 1
ATOM 3766 N N . ALA B 1 167 ? 8.781 6.457 -2.723 1 97.19 167 ALA B N 1
ATOM 3767 C CA . ALA B 1 167 ? 7.988 5.961 -3.846 1 97.19 167 ALA B CA 1
ATOM 3768 C C . ALA B 1 167 ? 7.867 4.441 -3.799 1 97.19 167 ALA B C 1
ATOM 3770 O O . ALA B 1 167 ? 6.805 3.887 -4.102 1 97.19 167 ALA B O 1
ATOM 3771 N N . TYR B 1 168 ? 8.852 3.764 -3.346 1 96.69 168 TYR B N 1
ATOM 3772 C CA . TYR B 1 168 ? 8.984 2.316 -3.455 1 96.69 168 TYR B CA 1
ATOM 3773 C C . TYR B 1 168 ? 8.195 1.608 -2.363 1 96.69 168 TYR B C 1
ATOM 3775 O O . TYR B 1 168 ? 7.375 0.732 -2.65 1 96.69 168 TYR B O 1
ATOM 3783 N N . THR B 1 169 ? 8.422 1.992 -1.125 1 96.06 169 THR B N 1
ATOM 3784 C CA . THR B 1 169 ? 7.844 1.28 0.01 1 96.06 169 THR B CA 1
ATOM 3785 C C . THR B 1 169 ? 6.32 1.267 -0.079 1 96.06 169 THR B C 1
ATOM 3787 O O . THR B 1 169 ? 5.691 0.219 0.091 1 96.06 169 THR B O 1
ATOM 3790 N N . PRO B 1 170 ? 5.695 2.402 -0.389 1 97.5 170 PRO B N 1
ATOM 3791 C CA . PRO B 1 170 ? 4.234 2.367 -0.519 1 97.5 170 PRO B CA 1
ATOM 3792 C C . PRO B 1 170 ? 3.762 1.389 -1.591 1 97.5 170 PRO B C 1
ATOM 3794 O O . PRO B 1 170 ? 2.768 0.686 -1.395 1 97.5 170 PRO B O 1
ATOM 3797 N N . SER B 1 171 ? 4.398 1.34 -2.721 1 98.19 171 SER B N 1
ATOM 3798 C CA . SER B 1 171 ? 3.988 0.447 -3.801 1 98.19 171 SER B CA 1
ATOM 3799 C C . SER B 1 171 ? 4.09 -1.015 -3.377 1 98.19 171 SER B C 1
ATOM 3801 O O . SER B 1 171 ? 3.232 -1.828 -3.725 1 98.19 171 SER B O 1
ATOM 3803 N N . LYS B 1 172 ? 5.125 -1.362 -2.633 1 96.62 172 LYS B N 1
ATOM 3804 C CA . LYS B 1 172 ? 5.324 -2.74 -2.189 1 96.62 172 LYS B CA 1
ATOM 3805 C C . LYS B 1 172 ? 4.363 -3.096 -1.06 1 96.62 172 LYS B C 1
ATOM 3807 O O . LYS B 1 172 ? 3.918 -4.242 -0.953 1 96.62 172 LYS B O 1
ATOM 3812 N N . CYS B 1 173 ? 4.07 -2.113 -0.204 1 95.19 173 CYS B N 1
ATOM 3813 C CA . CYS B 1 173 ? 3.039 -2.346 0.802 1 95.19 173 CYS B CA 1
ATOM 3814 C C . CYS B 1 173 ? 1.689 -2.613 0.148 1 95.19 173 CYS B C 1
ATOM 3816 O O . CYS B 1 173 ? 0.907 -3.428 0.64 1 95.19 173 CYS B O 1
ATOM 3818 N N . ALA B 1 174 ? 1.413 -1.899 -0.891 1 97.69 174 ALA B N 1
ATOM 3819 C CA . ALA B 1 174 ? 0.176 -2.123 -1.635 1 97.69 174 ALA B CA 1
ATOM 3820 C C . ALA B 1 174 ? 0.128 -3.537 -2.207 1 97.69 174 ALA B C 1
ATOM 3822 O O . ALA B 1 174 ? -0.911 -4.199 -2.156 1 97.69 174 ALA B O 1
ATOM 3823 N N . VAL B 1 175 ? 1.208 -4.027 -2.756 1 97.81 175 VAL B N 1
ATOM 3824 C CA . VAL B 1 175 ? 1.265 -5.371 -3.316 1 97.81 175 VAL B CA 1
ATOM 3825 C C . VAL B 1 175 ? 1.021 -6.402 -2.215 1 97.81 175 VAL B C 1
ATOM 3827 O O . VAL B 1 175 ? 0.3 -7.383 -2.42 1 97.81 175 VAL B O 1
ATOM 3830 N N . ARG B 1 176 ? 1.669 -6.223 -1.103 1 94.44 176 ARG B N 1
ATOM 3831 C CA . ARG B 1 176 ? 1.454 -7.133 0.015 1 94.44 176 ARG B CA 1
ATOM 3832 C C . ARG B 1 176 ? -0.018 -7.176 0.413 1 94.44 176 ARG B C 1
ATOM 3834 O O . ARG B 1 176 ? -0.569 -8.25 0.659 1 94.44 176 ARG B O 1
ATOM 3841 N N . ALA B 1 177 ? -0.586 -5.992 0.541 1 94.69 177 ALA B N 1
ATOM 384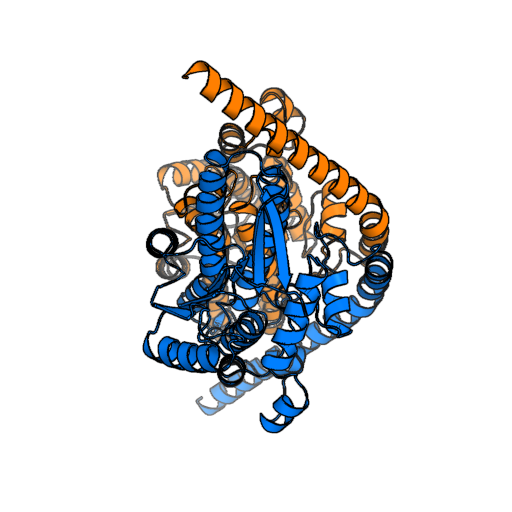2 C CA . ALA B 1 177 ? -2 -5.914 0.896 1 94.69 177 ALA B CA 1
ATOM 3843 C C . ALA B 1 177 ? -2.865 -6.637 -0.134 1 94.69 177 ALA B C 1
ATOM 3845 O O . ALA B 1 177 ? -3.842 -7.297 0.223 1 94.69 177 ALA B O 1
ATOM 3846 N N . LEU B 1 178 ? -2.564 -6.469 -1.387 1 97.31 178 LEU B N 1
ATOM 3847 C CA . LEU B 1 178 ? -3.254 -7.188 -2.453 1 97.31 178 LEU B CA 1
ATOM 3848 C C . LEU B 1 178 ? -3.174 -8.695 -2.236 1 97.31 178 LEU B C 1
ATOM 3850 O O . LEU B 1 178 ? -4.184 -9.391 -2.318 1 97.31 178 LEU B O 1
ATOM 3854 N N . ALA B 1 179 ? -1.972 -9.188 -1.959 1 95.94 179 ALA B N 1
ATOM 3855 C CA . ALA B 1 179 ? -1.758 -10.617 -1.749 1 95.94 179 ALA B CA 1
ATOM 3856 C C . ALA B 1 179 ? -2.584 -11.125 -0.572 1 95.94 179 ALA B C 1
ATOM 3858 O O . ALA B 1 179 ? -3.258 -12.156 -0.678 1 95.94 179 ALA B O 1
ATOM 3859 N N . ASP B 1 180 ? -2.547 -10.422 0.523 1 92.12 180 ASP B N 1
ATOM 3860 C CA . ASP B 1 180 ? -3.262 -10.82 1.73 1 92.12 180 ASP B CA 1
ATOM 3861 C C . ASP B 1 180 ? -4.77 -10.859 1.491 1 92.12 180 ASP B C 1
ATOM 3863 O O . ASP B 1 180 ? -5.449 -11.789 1.919 1 92.12 180 ASP B O 1
ATOM 3867 N N . THR B 1 181 ? -5.281 -9.812 0.872 1 94.62 181 THR B N 1
ATOM 3868 C CA . THR B 1 181 ? -6.715 -9.727 0.61 1 94.62 181 THR B CA 1
ATOM 3869 C C . THR B 1 181 ? -7.148 -10.789 -0.39 1 94.62 181 THR B C 1
ATOM 3871 O O . THR B 1 181 ? -8.172 -11.453 -0.197 1 94.62 181 THR B O 1
ATOM 3874 N N . LEU B 1 182 ? -6.363 -10.93 -1.376 1 96.62 182 LEU B N 1
ATOM 3875 C CA . LEU B 1 182 ? -6.688 -11.883 -2.434 1 96.62 182 LEU B CA 1
ATOM 3876 C C . LEU B 1 182 ? -6.625 -13.312 -1.915 1 96.62 182 LEU B C 1
ATOM 3878 O O . LEU B 1 182 ? -7.355 -14.188 -2.393 1 96.62 182 LEU B O 1
ATOM 3882 N N . ARG B 1 183 ? -5.738 -13.617 -0.967 1 95 183 ARG B N 1
ATOM 3883 C CA . ARG B 1 183 ? -5.672 -14.945 -0.362 1 95 183 ARG B CA 1
ATOM 3884 C C . ARG B 1 183 ? -7.039 -15.383 0.153 1 95 183 ARG B C 1
ATOM 3886 O O . ARG B 1 183 ? -7.453 -16.516 -0.06 1 95 183 ARG B O 1
ATOM 3893 N N . MET B 1 184 ? -7.695 -14.492 0.784 1 94.19 184 MET B N 1
ATOM 3894 C CA . MET B 1 184 ? -9.016 -14.82 1.315 1 94.19 184 MET B CA 1
ATOM 3895 C C . MET B 1 184 ? -10.031 -14.992 0.189 1 94.19 184 MET B C 1
ATOM 3897 O O . MET B 1 184 ? -10.867 -15.898 0.236 1 94.19 184 MET B O 1
ATOM 3901 N N . GLU B 1 185 ? -9.984 -14.133 -0.769 1 96.88 185 GLU B N 1
ATOM 3902 C CA . GLU B 1 185 ? -10.891 -14.281 -1.902 1 96.88 185 GLU B CA 1
ATOM 3903 C C . GLU B 1 185 ? -10.617 -15.586 -2.656 1 96.88 185 GLU B C 1
ATOM 3905 O O . GLU B 1 185 ? -11.539 -16.188 -3.199 1 96.88 185 GLU B O 1
ATOM 3910 N N . ALA B 1 186 ? -9.352 -15.969 -2.723 1 96.81 186 ALA B N 1
ATOM 3911 C CA . ALA B 1 186 ? -8.977 -17.234 -3.357 1 96.81 186 ALA B CA 1
ATOM 3912 C C . ALA B 1 186 ? -9.664 -18.406 -2.686 1 96.81 186 ALA B C 1
ATOM 3914 O O . ALA B 1 186 ? -10.078 -19.359 -3.357 1 96.81 186 ALA B O 1
ATOM 3915 N N . ILE B 1 187 ? -9.75 -18.344 -1.39 1 95.81 187 ILE B N 1
ATOM 3916 C CA . ILE B 1 187 ? -10.438 -19.406 -0.644 1 95.81 187 ILE B CA 1
ATOM 3917 C C . ILE B 1 187 ? -11.883 -19.5 -1.116 1 95.81 187 ILE B C 1
ATOM 3919 O O . ILE B 1 187 ? -12.414 -20.609 -1.269 1 95.81 187 ILE B O 1
ATOM 3923 N N . ARG B 1 188 ? -12.484 -18.375 -1.393 1 95.62 188 ARG B N 1
ATOM 3924 C CA . ARG B 1 188 ? -13.859 -18.328 -1.877 1 95.62 188 ARG B CA 1
ATOM 3925 C C . ARG B 1 188 ? -13.992 -19.031 -3.227 1 95.62 188 ARG B C 1
ATOM 3927 O O . ARG B 1 188 ? -15.008 -19.672 -3.504 1 95.62 188 ARG B O 1
ATOM 3934 N N . HIS B 1 189 ? -13.016 -18.922 -4.051 1 95.94 189 HIS B N 1
ATOM 3935 C CA . HIS B 1 189 ? -13.055 -19.453 -5.41 1 95.94 189 HIS B CA 1
ATOM 3936 C C . HIS B 1 189 ? -12.664 -20.938 -5.438 1 95.94 189 HIS B C 1
ATOM 3938 O O . HIS B 1 189 ? -12.922 -21.625 -6.418 1 95.94 189 HIS B O 1
ATOM 3944 N N . SER B 1 190 ? -11.969 -21.391 -4.363 1 95.06 190 SER B N 1
ATOM 3945 C CA . SER B 1 190 ? -11.516 -22.781 -4.324 1 95.06 190 SER B CA 1
ATOM 3946 C C . SER B 1 190 ? -12.695 -23.75 -4.152 1 95.06 190 SER B C 1
ATOM 3948 O O . SER B 1 190 ? -13.625 -23.469 -3.396 1 95.06 190 SER B O 1
ATOM 3950 N N . GLY B 1 191 ? -12.648 -24.828 -4.883 1 91.44 191 GLY B N 1
ATOM 3951 C CA . GLY B 1 191 ? -13.688 -25.844 -4.859 1 91.44 191 GLY B CA 1
ATOM 3952 C C . GLY B 1 191 ? -13.281 -27.125 -5.559 1 91.44 191 GLY B C 1
ATOM 3953 O O . GLY B 1 191 ? -12.094 -27.438 -5.664 1 91.44 191 GLY B O 1
ATOM 3954 N N . PRO B 1 192 ? -14.281 -27.891 -5.91 1 90.06 192 PRO B N 1
ATOM 3955 C CA . PRO B 1 192 ? -14 -29.203 -6.512 1 90.06 192 PRO B CA 1
ATOM 3956 C C . PRO B 1 192 ? -13.289 -29.078 -7.859 1 90.06 192 PRO B C 1
ATOM 3958 O O . PRO B 1 192 ? -12.508 -29.969 -8.227 1 90.06 192 PRO B O 1
ATOM 3961 N N . ALA B 1 193 ? -13.562 -28 -8.555 1 91.88 193 ALA B N 1
ATOM 3962 C CA . ALA B 1 193 ? -12.992 -27.828 -9.891 1 91.88 193 ALA B CA 1
ATOM 3963 C C . ALA B 1 193 ? -11.547 -27.359 -9.82 1 91.88 193 ALA B C 1
ATOM 3965 O O . ALA B 1 193 ? -10.711 -27.797 -10.617 1 91.88 193 ALA B O 1
ATOM 3966 N N . SER B 1 194 ? -11.305 -26.516 -8.93 1 95.44 194 SER B N 1
ATOM 3967 C CA . SER B 1 194 ? -9.992 -25.891 -8.859 1 95.44 194 SER B CA 1
ATOM 3968 C C . SER B 1 194 ? -9.617 -25.531 -7.426 1 95.44 194 SER B C 1
ATOM 3970 O O . SER B 1 194 ? -10.492 -25.297 -6.594 1 95.44 194 SER B O 1
ATOM 3972 N N . ARG B 1 195 ? -8.359 -25.531 -7.164 1 95.75 195 ARG B N 1
ATOM 3973 C CA . ARG B 1 195 ? -7.773 -25 -5.934 1 95.75 195 ARG B CA 1
ATOM 3974 C C . ARG B 1 195 ? -6.957 -23.75 -6.199 1 95.75 195 ARG B C 1
ATOM 3976 O O . ARG B 1 195 ? -5.953 -23.797 -6.914 1 95.75 195 ARG B O 1
ATOM 3983 N N . TYR B 1 196 ? -7.422 -22.703 -5.617 1 97.62 196 TYR B N 1
ATOM 3984 C CA . TYR B 1 196 ? -6.738 -21.422 -5.766 1 97.62 196 TYR B CA 1
ATOM 3985 C C . TYR B 1 196 ? -5.777 -21.188 -4.609 1 97.62 196 TYR B C 1
ATOM 3987 O O . TYR B 1 196 ? -6.141 -21.359 -3.445 1 97.62 196 TYR B O 1
ATOM 3995 N N . THR B 1 197 ? -4.527 -20.828 -4.883 1 96.19 197 THR B N 1
ATOM 3996 C CA . THR B 1 197 ? -3.561 -20.5 -3.846 1 96.19 197 THR B CA 1
ATOM 3997 C C . THR B 1 197 ? -2.824 -19.203 -4.191 1 96.19 197 THR B C 1
ATOM 3999 O O . THR B 1 197 ? -2.609 -18.906 -5.367 1 96.19 197 THR B O 1
ATOM 4002 N N . VAL B 1 198 ? -2.521 -18.438 -3.168 1 96.62 198 VAL B N 1
ATOM 4003 C CA . VAL B 1 198 ? -1.8 -17.172 -3.289 1 96.62 198 VAL B CA 1
ATOM 4004 C C . VAL B 1 198 ? -0.535 -17.219 -2.434 1 96.62 198 VAL B C 1
ATOM 4006 O O . VAL B 1 198 ? -0.561 -17.703 -1.299 1 96.62 198 VAL B O 1
ATOM 4009 N N . HIS B 1 199 ? 0.562 -16.797 -2.994 1 95.62 199 HIS B N 1
ATOM 4010 C CA . HIS B 1 199 ? 1.835 -16.672 -2.291 1 95.62 199 HIS B CA 1
ATOM 4011 C C . HIS B 1 199 ? 2.426 -15.281 -2.471 1 95.62 199 HIS B C 1
ATOM 4013 O O . HIS B 1 199 ? 2.141 -14.602 -3.459 1 95.62 199 HIS B O 1
ATOM 4019 N N . CYS B 1 200 ? 3.182 -14.867 -1.525 1 94.56 200 CYS B N 1
ATOM 4020 C CA . CYS B 1 200 ? 3.865 -13.578 -1.586 1 94.56 200 CYS B CA 1
ATOM 4021 C C . CYS B 1 200 ? 5.285 -13.695 -1.047 1 94.56 200 CYS B C 1
ATOM 4023 O O . CYS B 1 200 ? 5.488 -14.016 0.125 1 94.56 200 CYS B O 1
ATOM 4025 N N . ALA B 1 201 ? 6.266 -13.445 -1.898 1 94.19 201 ALA B N 1
ATOM 4026 C CA . ALA B 1 201 ? 7.668 -13.523 -1.504 1 94.19 201 ALA B CA 1
ATOM 4027 C C . ALA B 1 201 ? 8.219 -12.148 -1.135 1 94.19 201 ALA B C 1
ATOM 4029 O O . ALA B 1 201 ? 7.891 -11.148 -1.782 1 94.19 201 ALA B O 1
ATOM 4030 N N . PHE B 1 202 ? 9.031 -12.125 -0.135 1 92.75 202 PHE B N 1
ATOM 4031 C CA . PHE B 1 202 ? 9.617 -10.875 0.351 1 92.75 202 PHE B CA 1
ATOM 4032 C C . PHE B 1 202 ? 11.141 -10.969 0.364 1 92.75 202 PHE B C 1
ATOM 4034 O O . PHE B 1 202 ? 11.766 -10.883 1.424 1 92.75 202 PHE B O 1
ATOM 4041 N N . PRO B 1 203 ? 11.703 -11.016 -0.797 1 92.62 203 PRO B N 1
ATOM 4042 C CA . PRO B 1 203 ? 13.164 -11.055 -0.82 1 92.62 203 PRO B CA 1
ATOM 4043 C C . PRO B 1 203 ? 13.797 -9.773 -0.286 1 92.62 203 PRO B C 1
ATOM 4045 O O . PRO B 1 203 ? 13.219 -8.695 -0.409 1 92.62 203 PRO B O 1
ATOM 4048 N N . SER B 1 204 ? 14.938 -9.969 0.328 1 90.62 204 SER B N 1
ATOM 4049 C CA . SER B 1 204 ? 15.789 -8.828 0.666 1 90.62 204 SER B CA 1
ATOM 4050 C C . SER B 1 204 ? 16.672 -8.438 -0.509 1 90.62 204 SER B C 1
ATOM 4052 O O . SER B 1 204 ? 16.375 -8.758 -1.659 1 90.62 204 SER B O 1
ATOM 4054 N N . ASN B 1 205 ? 17.703 -7.68 -0.198 1 91 205 ASN B N 1
ATOM 4055 C CA . ASN B 1 205 ? 18.594 -7.246 -1.271 1 91 205 ASN B CA 1
ATOM 4056 C C . ASN B 1 205 ? 19.234 -8.438 -1.973 1 91 205 ASN B C 1
ATOM 4058 O O . ASN B 1 205 ? 19.609 -9.414 -1.324 1 91 205 ASN B O 1
ATOM 4062 N N . PHE B 1 206 ? 19.234 -8.43 -3.205 1 92.94 206 PHE B N 1
ATOM 4063 C CA . PHE B 1 206 ? 19.969 -9.375 -4.027 1 92.94 206 PHE B CA 1
ATOM 4064 C C . PHE B 1 206 ? 20.484 -8.703 -5.293 1 92.94 206 PHE B C 1
ATOM 4066 O O . PHE B 1 206 ? 20.016 -7.633 -5.672 1 92.94 206 PHE B O 1
ATOM 4073 N N . ILE B 1 207 ? 21.438 -9.297 -5.922 1 93.75 207 ILE B N 1
ATOM 4074 C CA . ILE B 1 207 ? 22.188 -8.633 -6.973 1 93.75 207 ILE B CA 1
ATOM 4075 C C . ILE B 1 207 ? 21.469 -8.789 -8.305 1 93.75 207 ILE B C 1
ATOM 4077 O O . ILE B 1 207 ? 21.234 -9.906 -8.766 1 93.75 207 ILE B O 1
ATOM 4081 N N . THR B 1 208 ? 21.047 -7.676 -8.898 1 93.69 208 THR B N 1
ATOM 4082 C CA . THR B 1 208 ? 20.469 -7.57 -10.234 1 93.69 208 THR B CA 1
ATOM 4083 C C . THR B 1 208 ? 20.938 -6.293 -10.93 1 93.69 208 THR B C 1
ATOM 4085 O O . THR B 1 208 ? 21.547 -5.43 -10.297 1 93.69 208 THR B O 1
ATOM 4088 N N . GLY B 1 209 ? 20.703 -6.273 -12.242 1 88.69 209 GLY B N 1
ATOM 4089 C CA . GLY B 1 209 ? 20.938 -5.023 -12.945 1 88.69 209 GLY B CA 1
ATOM 4090 C C . GLY B 1 209 ? 20.172 -3.854 -12.359 1 88.69 209 GLY B C 1
ATOM 4091 O O . GLY B 1 209 ? 20.719 -2.756 -12.219 1 88.69 209 GLY B O 1
ATOM 4092 N N . ALA B 1 210 ? 18.922 -4.086 -12 1 86.88 210 ALA B N 1
ATOM 4093 C CA . ALA B 1 210 ? 18.078 -3.047 -11.406 1 86.88 210 ALA B CA 1
ATOM 4094 C C . ALA B 1 210 ? 18.641 -2.574 -10.07 1 86.88 210 ALA B C 1
ATOM 4096 O O . ALA B 1 210 ? 18.594 -1.382 -9.758 1 86.88 210 ALA B O 1
ATOM 4097 N N . PHE B 1 211 ? 19.141 -3.49 -9.273 1 90.62 211 PHE B N 1
ATOM 4098 C CA . PHE B 1 211 ? 19.766 -3.162 -8 1 90.62 211 PHE B CA 1
ATOM 4099 C C . PHE B 1 211 ? 20.938 -2.221 -8.203 1 90.62 211 PHE B C 1
ATOM 4101 O O . PHE B 1 211 ? 21.094 -1.241 -7.473 1 90.62 211 PHE B O 1
ATOM 4108 N N . MET B 1 212 ? 21.641 -2.504 -9.219 1 89.25 212 MET B N 1
ATOM 4109 C CA . MET B 1 212 ? 22.812 -1.69 -9.492 1 89.25 212 MET B CA 1
ATOM 4110 C C . MET B 1 212 ? 22.422 -0.294 -9.961 1 89.25 212 MET B C 1
ATOM 4112 O O . MET B 1 212 ? 23.062 0.694 -9.586 1 89.25 212 MET B O 1
ATOM 4116 N N . GLU B 1 213 ? 21.453 -0.231 -10.781 1 89.56 213 GLU B N 1
ATOM 4117 C CA . GLU B 1 213 ? 20.953 1.062 -11.234 1 89.56 213 GLU B CA 1
ATOM 4118 C C . GLU B 1 213 ? 20.422 1.891 -10.07 1 89.56 213 GLU B C 1
ATOM 4120 O O . GLU B 1 213 ? 20.656 3.1 -10 1 89.56 213 GLU B O 1
ATOM 4125 N N . GLU B 1 214 ? 19.703 1.255 -9.219 1 91.19 214 GLU B N 1
ATOM 4126 C CA . GLU B 1 214 ? 19.156 1.889 -8.023 1 91.19 214 GLU B CA 1
ATOM 4127 C C . GLU B 1 214 ? 20.266 2.451 -7.141 1 91.19 214 GLU B C 1
ATOM 4129 O O . GLU B 1 214 ? 20.141 3.549 -6.594 1 91.19 214 GLU B O 1
ATOM 4134 N N . GLN B 1 215 ? 21.328 1.692 -7.023 1 92.19 215 GLN B N 1
ATOM 4135 C CA . GLN B 1 215 ? 22.438 2.076 -6.156 1 92.19 215 GLN B CA 1
ATOM 4136 C C . GLN B 1 215 ? 23.062 3.389 -6.613 1 92.19 215 GLN B C 1
ATOM 4138 O O . GLN B 1 215 ? 23.594 4.148 -5.797 1 92.19 215 GLN B O 1
ATOM 4143 N N . LYS B 1 216 ? 22.953 3.684 -7.902 1 90.75 216 LYS B N 1
ATOM 4144 C CA . LYS B 1 216 ? 23.531 4.902 -8.453 1 90.75 216 LYS B CA 1
ATOM 4145 C C . LYS B 1 216 ? 22.75 6.137 -8.016 1 90.75 216 LYS B C 1
ATOM 4147 O O . LYS B 1 216 ? 23.297 7.23 -7.906 1 90.75 216 LYS B O 1
ATOM 4152 N N . LYS B 1 217 ? 21.5 5.988 -7.734 1 91.25 217 LYS B N 1
ATOM 4153 C CA . LYS B 1 217 ? 20.609 7.117 -7.449 1 91.25 217 LYS B CA 1
ATOM 4154 C C . LYS B 1 217 ? 20.25 7.168 -5.969 1 91.25 217 LYS B C 1
ATOM 4156 O O . LYS B 1 217 ? 19.781 8.203 -5.473 1 91.25 217 LYS B O 1
ATOM 4161 N N . LYS B 1 218 ? 20.469 6.129 -5.324 1 94.12 218 LYS B N 1
ATOM 4162 C CA . LYS B 1 218 ? 20.047 5.977 -3.934 1 94.12 218 LYS B CA 1
ATOM 4163 C C . LYS B 1 218 ? 20.828 6.93 -3.023 1 94.12 218 LYS B C 1
ATOM 4165 O O . LYS B 1 218 ? 22.047 6.984 -3.072 1 94.12 218 LYS B O 1
ATOM 4170 N N . PRO B 1 219 ? 20.062 7.738 -2.162 1 95.69 219 PRO B N 1
ATOM 4171 C CA . PRO B 1 219 ? 20.75 8.625 -1.227 1 95.69 219 PRO B CA 1
ATOM 4172 C C . PRO B 1 219 ? 21.703 7.875 -0.291 1 95.69 219 PRO B C 1
ATOM 4174 O O . PRO B 1 219 ? 21.406 6.746 0.111 1 95.69 219 PRO B O 1
ATOM 4177 N N . GLU B 1 220 ? 22.75 8.539 0.101 1 95.81 220 GLU B N 1
ATOM 4178 C CA . GLU B 1 220 ? 23.734 7.922 0.989 1 95.81 220 GLU B CA 1
ATOM 4179 C C . GLU B 1 220 ? 23.094 7.5 2.309 1 95.81 220 GLU B C 1
ATOM 4181 O O . GLU B 1 220 ? 23.406 6.438 2.846 1 95.81 220 GLU B O 1
ATOM 4186 N N . LEU B 1 221 ? 22.234 8.32 2.848 1 96.94 221 LEU B N 1
ATOM 4187 C CA . LEU B 1 221 ? 21.531 7.992 4.082 1 96.94 221 LEU B CA 1
ATOM 4188 C C . LEU B 1 221 ? 20.781 6.676 3.945 1 96.94 221 LEU B C 1
ATOM 4190 O O . LEU B 1 221 ? 20.797 5.848 4.859 1 96.94 221 LEU B O 1
ATOM 4194 N N . THR B 1 222 ? 20.078 6.496 2.838 1 95.94 222 THR B N 1
ATOM 4195 C CA . THR B 1 222 ? 19.344 5.27 2.566 1 95.94 222 THR B CA 1
ATOM 4196 C C . THR B 1 222 ? 20.281 4.066 2.555 1 95.94 222 THR B C 1
ATOM 4198 O O . THR B 1 222 ? 19.969 3.029 3.148 1 95.94 222 THR B O 1
ATOM 4201 N N . LYS B 1 223 ? 21.406 4.18 1.833 1 95.5 223 LYS B N 1
ATOM 4202 C CA . LYS B 1 223 ? 22.391 3.104 1.764 1 95.5 223 LYS B CA 1
ATOM 4203 C C . LYS B 1 223 ? 22.891 2.723 3.154 1 95.5 223 LYS B C 1
ATOM 4205 O O . LYS B 1 223 ? 23.078 1.541 3.455 1 95.5 223 LYS B O 1
ATOM 4210 N N . GLN B 1 224 ? 23.109 3.701 4.004 1 94.69 224 GLN B N 1
ATOM 4211 C CA . GLN B 1 224 ? 23.609 3.477 5.355 1 94.69 224 GLN B CA 1
ATOM 4212 C C . GLN B 1 224 ? 22.609 2.693 6.191 1 94.69 224 GLN B C 1
ATOM 4214 O O . GLN B 1 224 ? 22.969 1.753 6.898 1 94.69 224 GLN B O 1
ATOM 4219 N N . ILE B 1 225 ? 21.391 3.096 6.125 1 93 225 ILE B N 1
ATOM 4220 C CA . ILE B 1 225 ? 20.359 2.467 6.941 1 93 225 ILE B CA 1
ATOM 4221 C C . ILE B 1 225 ? 20.047 1.074 6.398 1 93 225 ILE B C 1
ATOM 4223 O O . ILE B 1 225 ? 19.875 0.127 7.168 1 93 225 ILE B O 1
ATOM 4227 N N . GLU B 1 226 ? 19.984 0.95 5.066 1 89.75 226 GLU B N 1
ATOM 4228 C CA . GLU B 1 226 ? 19.672 -0.311 4.398 1 89.75 226 GLU B CA 1
ATOM 4229 C C . GLU B 1 226 ? 20.844 -1.29 4.5 1 89.75 226 GLU B C 1
ATOM 4231 O O . GLU B 1 226 ? 20.656 -2.504 4.383 1 89.75 226 GLU B O 1
ATOM 4236 N N . GLY B 1 227 ? 22.016 -0.805 4.703 1 90.56 227 GLY B N 1
ATOM 4237 C CA . GLY B 1 227 ? 23.203 -1.635 4.758 1 90.56 227 GLY B CA 1
ATOM 4238 C C . GLY B 1 227 ? 23.75 -1.974 3.389 1 90.56 227 GLY B C 1
ATOM 4239 O O . GLY B 1 227 ? 24.188 -3.102 3.15 1 90.56 227 GLY B O 1
ATOM 4240 N N . THR B 1 228 ? 23.672 -1.043 2.5 1 92.88 228 THR B N 1
ATOM 4241 C CA . THR B 1 228 ? 24.141 -1.311 1.146 1 92.88 228 THR B CA 1
ATOM 4242 C C . THR B 1 228 ? 25.266 -0.354 0.765 1 92.88 228 THR B C 1
ATOM 4244 O O . THR B 1 228 ? 25.438 -0.029 -0.411 1 92.88 228 THR B O 1
ATOM 4247 N N . THR B 1 229 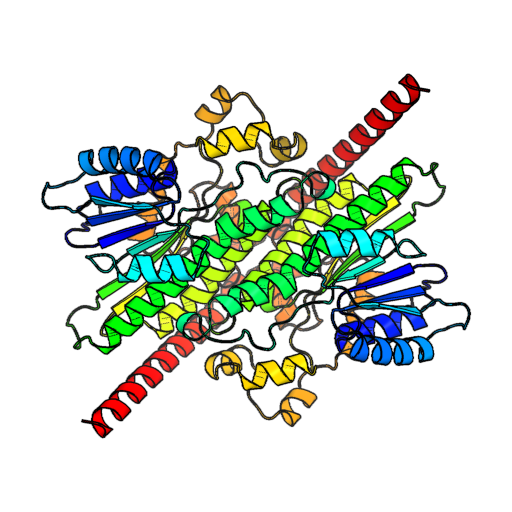? 25.844 0.152 1.764 1 93.5 229 THR B N 1
ATOM 4248 C CA . THR B 1 229 ? 27.047 0.925 1.49 1 93.5 229 THR B CA 1
ATOM 4249 C C . THR B 1 229 ? 28.172 0.02 0.986 1 93.5 229 THR B C 1
ATOM 4251 O O . THR B 1 229 ? 28.203 -1.175 1.29 1 93.5 229 THR B O 1
ATOM 4254 N N . GLY B 1 230 ? 29.062 0.547 0.141 1 90.44 230 GLY B N 1
ATOM 4255 C CA . GLY B 1 230 ? 30.203 -0.216 -0.337 1 90.44 230 GLY B CA 1
ATOM 4256 C C . GLY B 1 230 ? 30.297 -0.27 -1.851 1 90.44 230 GLY B C 1
ATOM 4257 O O . GLY B 1 230 ? 29.406 0.202 -2.549 1 90.44 230 GLY B O 1
ATOM 4258 N N . SER B 1 231 ? 31.422 -0.876 -2.295 1 90.94 231 SER B N 1
ATOM 4259 C CA . SER B 1 231 ? 31.625 -1.032 -3.73 1 90.94 231 SER B CA 1
ATOM 4260 C C . SER B 1 231 ? 30.719 -2.127 -4.301 1 90.94 231 SER B C 1
ATOM 4262 O O . SER B 1 231 ? 30.219 -2.971 -3.559 1 90.94 231 SER B O 1
ATOM 4264 N N . LEU B 1 232 ? 30.484 -2.068 -5.555 1 87.19 232 LEU B N 1
ATOM 4265 C CA . LEU B 1 232 ? 29.672 -3.084 -6.215 1 87.19 232 LEU B CA 1
ATOM 4266 C C . LEU B 1 232 ? 30.234 -4.48 -5.957 1 87.19 232 LEU B C 1
ATOM 4268 O O . LEU B 1 232 ? 29.469 -5.43 -5.758 1 87.19 232 LEU B O 1
ATOM 4272 N N . GLU B 1 233 ? 31.516 -4.566 -6.004 1 91 233 GLU B N 1
ATOM 4273 C CA . GLU B 1 233 ? 32.188 -5.84 -5.754 1 91 233 GLU B CA 1
ATOM 4274 C C . GLU B 1 233 ? 31.875 -6.355 -4.348 1 91 233 GLU B C 1
ATOM 4276 O O . GLU B 1 233 ? 31.641 -7.551 -4.156 1 91 233 GLU B O 1
ATOM 4281 N N . GLU B 1 234 ? 31.891 -5.453 -3.438 1 93.31 234 GLU B N 1
ATOM 4282 C CA . GLU B 1 234 ? 31.594 -5.82 -2.055 1 93.31 234 GLU B CA 1
ATOM 4283 C C . GLU B 1 234 ? 30.141 -6.266 -1.897 1 93.31 234 GLU B C 1
ATOM 4285 O O . GLU B 1 234 ? 29.859 -7.238 -1.194 1 93.31 234 GLU B O 1
ATOM 4290 N N . LEU B 1 235 ? 29.312 -5.555 -2.527 1 93.06 235 LEU B N 1
ATOM 4291 C CA . LEU B 1 235 ? 27.891 -5.871 -2.445 1 93.06 235 LEU B CA 1
ATOM 4292 C C . LEU B 1 235 ? 27.578 -7.211 -3.107 1 93.06 235 LEU B C 1
ATOM 4294 O O . LEU B 1 235 ? 26.75 -7.977 -2.621 1 93.06 235 LEU B O 1
ATOM 4298 N N . GLN B 1 236 ? 28.25 -7.508 -4.191 1 92.06 236 GLN B N 1
ATOM 4299 C CA . GLN B 1 236 ? 28.078 -8.773 -4.895 1 92.06 236 GLN B CA 1
ATOM 4300 C C . GLN B 1 236 ? 28.484 -9.953 -4.012 1 92.06 236 GLN B C 1
ATOM 4302 O O . GLN B 1 236 ? 27.891 -11.031 -4.105 1 92.06 236 GLN B O 1
ATOM 4307 N N . LYS B 1 237 ? 29.438 -9.742 -3.158 1 92.56 237 LYS B N 1
ATOM 4308 C CA . LYS B 1 237 ? 29.891 -10.789 -2.248 1 92.56 237 LYS B CA 1
ATOM 4309 C C . LYS B 1 237 ? 28.953 -10.938 -1.062 1 92.56 237 LYS B C 1
ATOM 4311 O O . LYS B 1 237 ? 28.812 -12.031 -0.507 1 92.56 237 LYS B O 1
ATOM 4316 N N . ARG B 1 238 ? 28.328 -9.898 -0.753 1 91.44 238 ARG B N 1
ATOM 4317 C CA . ARG B 1 238 ? 27.516 -9.859 0.464 1 91.44 238 ARG B CA 1
ATOM 4318 C C . ARG B 1 238 ? 26.094 -10.328 0.194 1 91.44 238 ARG B C 1
ATOM 4320 O O . ARG B 1 238 ? 25.453 -10.93 1.063 1 91.44 238 ARG B O 1
ATOM 4327 N N . PHE B 1 239 ? 25.547 -10.07 -0.934 1 93.19 239 PHE B N 1
ATOM 4328 C CA . PHE B 1 239 ? 24.141 -10.352 -1.229 1 93.19 239 PHE B CA 1
ATOM 4329 C C . PHE B 1 239 ? 24.031 -11.492 -2.234 1 93.19 239 PHE B C 1
ATOM 4331 O O . PHE B 1 239 ? 24.906 -11.672 -3.084 1 93.19 239 PHE B O 1
ATOM 4338 N N . PRO B 1 240 ? 22.953 -12.297 -2.133 1 94.5 240 PRO B N 1
ATOM 4339 C CA . PRO B 1 240 ? 22.766 -13.43 -3.043 1 94.5 240 PRO B CA 1
ATOM 4340 C C . PRO B 1 240 ? 22.484 -12.992 -4.477 1 94.5 240 PRO B C 1
ATOM 4342 O O . PRO B 1 240 ? 22.078 -11.852 -4.707 1 94.5 240 PRO B O 1
ATOM 4345 N N . SER B 1 241 ? 22.703 -13.93 -5.387 1 95.25 241 SER B N 1
ATOM 4346 C CA . SER B 1 241 ? 22.375 -13.711 -6.789 1 95.25 241 SER B CA 1
ATOM 4347 C C . SER B 1 241 ? 20.875 -13.891 -7.039 1 95.25 241 SER B C 1
ATOM 4349 O O . SER B 1 241 ? 20.172 -14.445 -6.199 1 95.25 241 SER B O 1
ATOM 4351 N N . ALA B 1 242 ? 20.422 -13.438 -8.18 1 96.44 242 ALA B N 1
ATOM 4352 C CA . ALA B 1 242 ? 19.031 -13.641 -8.594 1 96.44 242 ALA B CA 1
ATOM 4353 C C . ALA B 1 242 ? 18.688 -15.133 -8.656 1 96.44 242 ALA B C 1
ATOM 4355 O O . ALA B 1 242 ? 17.578 -15.539 -8.312 1 96.44 242 ALA B O 1
ATOM 4356 N N . GLU B 1 243 ? 19.594 -15.93 -9.109 1 97.12 243 GLU B N 1
ATOM 4357 C CA . GLU B 1 243 ? 19.391 -17.375 -9.219 1 97.12 243 GLU B CA 1
ATOM 4358 C C . GLU B 1 243 ? 19.156 -18 -7.848 1 97.12 243 GLU B C 1
ATOM 4360 O O . GLU B 1 243 ? 18.25 -18.828 -7.684 1 97.12 243 GLU B O 1
ATOM 4365 N N . GLU B 1 244 ? 19.969 -17.594 -6.895 1 96.12 244 GLU B N 1
ATOM 4366 C CA . GLU B 1 244 ? 19.828 -18.125 -5.539 1 96.12 244 GLU B CA 1
ATOM 4367 C C . GLU B 1 244 ? 18.469 -17.75 -4.945 1 96.12 244 GLU B C 1
ATOM 4369 O O . GLU B 1 244 ? 17.812 -18.578 -4.309 1 96.12 244 GLU B O 1
ATOM 4374 N N . VAL B 1 245 ? 18.078 -16.531 -5.141 1 95.94 245 VAL B N 1
ATOM 4375 C CA . VAL B 1 245 ? 16.781 -16.062 -4.641 1 95.94 245 VAL B CA 1
ATOM 4376 C C . VAL B 1 245 ? 15.656 -16.812 -5.328 1 95.94 245 VAL B C 1
ATOM 4378 O O . VAL B 1 245 ? 14.695 -17.234 -4.68 1 95.94 245 VAL B O 1
ATOM 4381 N N . ALA B 1 246 ? 15.766 -17 -6.648 1 97.56 246 ALA B N 1
ATOM 4382 C CA . ALA B 1 246 ? 14.758 -17.734 -7.414 1 97.56 246 ALA B CA 1
ATOM 4383 C C . ALA B 1 246 ? 14.578 -19.141 -6.875 1 97.56 246 ALA B C 1
ATOM 4385 O O . ALA B 1 246 ? 13.453 -19.625 -6.719 1 97.56 246 ALA B O 1
ATOM 4386 N N . CYS B 1 247 ? 15.664 -19.828 -6.586 1 96.69 247 CYS B N 1
ATOM 4387 C CA . CYS B 1 247 ? 15.633 -21.188 -6.062 1 96.69 247 CYS B CA 1
ATOM 4388 C C . CYS B 1 247 ? 14.867 -21.25 -4.746 1 96.69 247 CYS B C 1
ATOM 4390 O O . CYS B 1 247 ? 14.031 -22.141 -4.547 1 96.69 247 CYS B O 1
ATOM 4392 N N . LYS B 1 248 ? 15.18 -20.297 -3.918 1 94.62 248 LYS B N 1
ATOM 4393 C CA . LYS B 1 248 ? 14.539 -20.266 -2.609 1 94.62 248 LYS B CA 1
ATOM 4394 C C . LYS B 1 248 ? 13.039 -20.016 -2.738 1 94.62 248 LYS B C 1
ATOM 4396 O O . LYS B 1 248 ? 12.234 -20.625 -2.037 1 94.62 248 LYS B O 1
ATOM 4401 N N . ILE B 1 249 ? 12.688 -19.125 -3.582 1 95.62 249 ILE B N 1
ATOM 4402 C CA . ILE B 1 249 ? 11.281 -18.766 -3.773 1 95.62 249 ILE B CA 1
ATOM 4403 C C . ILE B 1 249 ? 10.516 -19.984 -4.301 1 95.62 249 ILE B C 1
ATOM 4405 O O . ILE B 1 249 ? 9.469 -20.359 -3.758 1 95.62 249 ILE B O 1
ATOM 4409 N N . ILE B 1 250 ? 11.023 -20.625 -5.344 1 96.81 250 ILE B N 1
ATOM 4410 C CA . ILE B 1 250 ? 10.344 -21.75 -5.969 1 96.81 250 ILE B CA 1
ATOM 4411 C C . ILE B 1 250 ? 10.203 -22.891 -4.965 1 96.81 250 ILE B C 1
ATOM 4413 O O . ILE B 1 250 ? 9.156 -23.547 -4.898 1 96.81 250 ILE B O 1
ATOM 4417 N N . ALA B 1 251 ? 11.234 -23.141 -4.203 1 94.31 251 ALA B N 1
ATOM 4418 C CA . ALA B 1 251 ? 11.18 -24.188 -3.182 1 94.31 251 ALA B CA 1
ATOM 4419 C C . ALA B 1 251 ? 10.086 -23.891 -2.156 1 94.31 251 ALA B C 1
ATOM 4421 O O . ALA B 1 251 ? 9.344 -24.797 -1.759 1 94.31 251 ALA B O 1
ATOM 4422 N N . ALA B 1 252 ? 10.055 -22.656 -1.697 1 92.56 252 ALA B N 1
ATOM 4423 C CA . ALA B 1 252 ? 9.078 -22.266 -0.686 1 92.56 252 ALA B CA 1
ATOM 4424 C C . ALA B 1 252 ? 7.656 -22.344 -1.232 1 92.56 252 ALA B C 1
ATOM 4426 O O . ALA B 1 252 ? 6.734 -22.75 -0.517 1 92.56 252 ALA B O 1
ATOM 4427 N N . VAL B 1 253 ? 7.465 -21.953 -2.455 1 94.12 253 VAL B N 1
ATOM 4428 C CA . VAL B 1 253 ? 6.164 -22.078 -3.105 1 94.12 253 VAL B CA 1
ATOM 4429 C C . VAL B 1 253 ? 5.746 -23.547 -3.145 1 94.12 253 VAL B C 1
ATOM 4431 O O . VAL B 1 253 ? 4.586 -23.875 -2.883 1 94.12 253 VAL B O 1
ATOM 4434 N N . GLY B 1 254 ? 6.652 -24.422 -3.486 1 92.56 254 GLY B N 1
ATOM 4435 C CA . GLY B 1 254 ? 6.391 -25.844 -3.523 1 92.56 254 GLY B CA 1
ATOM 4436 C C . GLY B 1 254 ? 5.938 -26.406 -2.186 1 92.56 254 GLY B C 1
ATOM 4437 O O . GLY B 1 254 ? 5.184 -27.375 -2.137 1 92.56 254 GLY B O 1
ATOM 4438 N N . LYS B 1 255 ? 6.395 -25.781 -1.14 1 89.81 255 LYS B N 1
ATOM 4439 C CA . LYS B 1 255 ? 6.035 -26.219 0.206 1 89.81 255 LYS B CA 1
ATOM 4440 C C . LYS B 1 255 ? 4.691 -25.625 0.631 1 89.81 255 LYS B C 1
ATOM 4442 O O . LYS B 1 255 ? 4.172 -25.969 1.697 1 89.81 255 LYS B O 1
ATOM 4447 N N . GLY B 1 256 ? 4.129 -24.734 -0.138 1 90.31 256 GLY B N 1
ATOM 4448 C CA . GLY B 1 256 ? 2.811 -24.172 0.12 1 90.31 256 GLY B CA 1
ATOM 4449 C C . GLY B 1 256 ? 2.842 -22.969 1.048 1 90.31 256 GLY B C 1
ATOM 4450 O O . GLY B 1 256 ? 1.812 -22.578 1.603 1 90.31 256 GLY B O 1
ATOM 4451 N N . GLU B 1 257 ? 3.912 -22.297 1.187 1 87.56 257 GLU B N 1
ATOM 4452 C CA . GLU B 1 257 ? 4.051 -21.141 2.072 1 87.56 257 GLU B CA 1
ATOM 4453 C C . GLU B 1 257 ? 3.385 -19.906 1.475 1 87.56 257 GLU B C 1
ATOM 4455 O O . GLU B 1 257 ? 3.557 -19.625 0.289 1 87.56 257 GLU B O 1
ATOM 4460 N N . PHE B 1 258 ? 2.58 -19.281 2.365 1 89.38 258 PHE B N 1
ATOM 4461 C CA . PHE B 1 258 ? 1.991 -18.031 1.882 1 89.38 258 PHE B CA 1
ATOM 4462 C C . PHE B 1 258 ? 3.025 -16.922 1.866 1 89.38 258 PHE B C 1
ATOM 4464 O O . PHE B 1 258 ? 3.348 -16.375 0.806 1 89.38 258 PHE B O 1
ATOM 4471 N N . ALA B 1 259 ? 3.494 -16.578 3.025 1 87.31 259 ALA B N 1
ATOM 4472 C CA . ALA B 1 259 ? 4.543 -15.562 3.156 1 87.31 259 ALA B CA 1
ATOM 4473 C C . ALA B 1 259 ? 5.93 -16.203 3.092 1 87.31 259 ALA B C 1
ATOM 4475 O O . ALA B 1 259 ? 6.281 -17.016 3.943 1 87.31 259 ALA B O 1
ATOM 4476 N N . ILE B 1 260 ? 6.711 -15.773 2.047 1 87.12 260 ILE B N 1
ATOM 4477 C CA . ILE B 1 260 ? 8.023 -16.359 1.797 1 87.12 260 ILE B CA 1
ATOM 4478 C C . ILE B 1 260 ? 9.109 -15.32 2.111 1 87.12 260 ILE B C 1
ATOM 4480 O O . ILE B 1 260 ? 9.312 -14.375 1.353 1 87.12 260 ILE B O 1
ATOM 4484 N N . CYS B 1 261 ? 9.695 -15.492 3.271 1 80.38 261 CYS B N 1
ATOM 4485 C CA . CYS B 1 261 ? 10.766 -14.594 3.689 1 80.38 261 CYS B CA 1
ATOM 4486 C C . CYS B 1 261 ? 12.125 -15.258 3.523 1 80.38 261 CYS B C 1
ATOM 4488 O O . CYS B 1 261 ? 12.219 -16.484 3.506 1 80.38 261 CYS B O 1
ATOM 4490 N N . ASP B 1 262 ? 13.07 -14.398 3.227 1 75 262 ASP B N 1
ATOM 4491 C CA . ASP B 1 262 ? 14.406 -14.992 3.119 1 75 262 ASP B CA 1
ATOM 4492 C C . ASP B 1 262 ? 14.859 -15.555 4.461 1 75 262 ASP B C 1
ATOM 4494 O O . ASP B 1 262 ? 14.195 -15.359 5.484 1 75 262 ASP B O 1
ATOM 4498 N N . ASP B 1 263 ? 15.742 -16.375 4.375 1 64.19 263 ASP B N 1
ATOM 4499 C CA . ASP B 1 263 ? 16.188 -17.125 5.551 1 64.19 263 ASP B CA 1
ATOM 4500 C C . ASP B 1 263 ? 17 -16.234 6.48 1 64.19 263 ASP B C 1
ATOM 4502 O O . ASP B 1 263 ? 17.562 -16.703 7.477 1 64.19 263 ASP B O 1
ATOM 4506 N N . SER B 1 264 ? 16.922 -14.984 6.156 1 65.19 264 SER B N 1
ATOM 4507 C CA . SER B 1 264 ? 17.734 -14.102 6.996 1 65.19 264 SER B CA 1
ATOM 4508 C C . SER B 1 264 ? 16.984 -13.727 8.273 1 65.19 264 SER B C 1
ATOM 4510 O O . SER B 1 264 ? 15.758 -13.672 8.289 1 65.19 264 SER B O 1
ATOM 4512 N N . PHE B 1 265 ? 17.797 -13.531 9.266 1 63.25 265 PHE B N 1
ATOM 4513 C CA . PHE B 1 265 ? 17.25 -13.078 10.539 1 63.25 265 PHE B CA 1
ATOM 4514 C C . PHE B 1 265 ? 16.547 -11.734 10.391 1 63.25 265 PHE B C 1
ATOM 4516 O O . PHE B 1 265 ? 15.492 -11.508 10.977 1 63.25 265 PHE B O 1
ATOM 4523 N N . GLU B 1 266 ? 17.047 -10.992 9.539 1 67.38 266 GLU B N 1
ATOM 4524 C CA . GLU B 1 266 ? 16.5 -9.656 9.32 1 67.38 266 GLU B CA 1
ATOM 4525 C C . GLU B 1 266 ? 15.094 -9.727 8.727 1 67.38 266 GLU B C 1
ATOM 4527 O O . GLU B 1 266 ? 14.188 -9.031 9.188 1 67.38 266 GLU B O 1
ATOM 4532 N N . SER B 1 267 ? 15.008 -10.57 7.82 1 65 267 SER B N 1
ATOM 4533 C CA . SER B 1 267 ? 13.703 -10.688 7.176 1 65 267 SER B CA 1
ATOM 4534 C C . SER B 1 267 ? 12.664 -11.266 8.133 1 65 267 SER B C 1
ATOM 4536 O O . SER B 1 267 ? 11.508 -10.844 8.125 1 65 267 SER B O 1
ATOM 4538 N N . ALA B 1 268 ? 13.086 -12.164 8.891 1 63.72 268 ALA B N 1
ATOM 4539 C CA . ALA B 1 268 ? 12.195 -12.773 9.883 1 63.72 268 ALA B CA 1
ATOM 4540 C C . ALA B 1 268 ? 11.75 -11.75 10.922 1 63.72 268 ALA B C 1
ATOM 4542 O O . ALA B 1 268 ? 10.578 -11.727 11.312 1 63.72 268 ALA B O 1
ATOM 4543 N N . LEU B 1 269 ? 12.695 -10.922 11.227 1 66.5 269 LEU B N 1
ATOM 4544 C CA . LEU B 1 269 ? 12.391 -9.906 12.227 1 66.5 269 LEU B CA 1
ATOM 4545 C C . LEU B 1 269 ? 11.422 -8.867 11.68 1 66.5 269 LEU B C 1
ATOM 4547 O O . LEU B 1 269 ? 10.484 -8.461 12.359 1 66.5 269 LEU B O 1
ATOM 4551 N N . LEU B 1 270 ? 11.656 -8.617 10.484 1 66.94 270 LEU B N 1
ATOM 4552 C CA . LEU B 1 270 ? 10.836 -7.59 9.859 1 66.94 270 LEU B CA 1
ATOM 4553 C C . LEU B 1 270 ? 9.406 -8.094 9.648 1 66.94 270 LEU B C 1
ATOM 4555 O O . LEU B 1 270 ? 8.445 -7.395 9.953 1 66.94 270 LEU B O 1
ATOM 4559 N N . PHE B 1 271 ? 9.352 -9.297 9.25 1 68.38 271 PHE B N 1
ATOM 4560 C CA . PHE B 1 271 ? 8.047 -9.891 9 1 68.38 271 PHE B CA 1
ATOM 4561 C C . PHE B 1 271 ? 7.281 -10.094 10.305 1 68.38 271 PHE B C 1
ATOM 4563 O O . PHE B 1 271 ? 6.082 -9.82 10.375 1 68.38 271 PHE B O 1
ATOM 4570 N N . SER B 1 272 ? 7.977 -10.469 11.297 1 62.94 272 SER B N 1
ATOM 4571 C CA . SER B 1 272 ? 7.32 -10.797 12.555 1 62.94 272 SER B CA 1
ATOM 4572 C C . SER B 1 272 ? 6.73 -9.547 13.211 1 62.94 272 SER B C 1
ATOM 4574 O O . SER B 1 272 ? 5.82 -9.648 14.039 1 62.94 272 SER B O 1
ATOM 4576 N N . ASN B 1 273 ? 7.188 -8.469 12.797 1 63.03 273 ASN B N 1
ATOM 4577 C CA . ASN B 1 273 ? 6.703 -7.223 13.383 1 63.03 273 ASN B CA 1
ATOM 4578 C C . ASN B 1 273 ? 5.52 -6.66 12.594 1 63.03 273 ASN B C 1
ATOM 4580 O O . ASN B 1 273 ? 4.926 -5.656 12.992 1 63.03 273 ASN B O 1
ATOM 4584 N N . MET B 1 274 ? 5.254 -7.359 11.523 1 67.31 274 MET B N 1
ATOM 4585 C CA . MET B 1 274 ? 4.164 -6.906 10.664 1 67.31 274 MET B CA 1
ATOM 4586 C C . MET B 1 274 ? 3.396 -8.094 10.086 1 67.31 274 MET B C 1
ATOM 4588 O O . MET B 1 274 ? 3.199 -8.18 8.875 1 67.31 274 MET B O 1
ATOM 4592 N N . ILE B 1 275 ? 3 -8.906 10.914 1 61.81 275 ILE B N 1
ATOM 4593 C CA . ILE B 1 275 ? 2.371 -10.133 10.453 1 61.81 275 ILE B CA 1
ATOM 4594 C C . ILE B 1 275 ? 0.994 -9.828 9.867 1 61.81 275 ILE B C 1
ATOM 4596 O O . ILE B 1 275 ? 0.665 -10.281 8.773 1 61.81 275 ILE B O 1
ATOM 4600 N N . GLY B 1 276 ? 0.31 -8.961 10.555 1 52.62 276 GLY B N 1
ATOM 4601 C CA . GLY B 1 276 ? -1.033 -8.664 10.086 1 52.62 276 GLY B CA 1
ATOM 4602 C C . GLY B 1 276 ? -1.896 -9.898 9.914 1 52.62 276 GLY B C 1
ATOM 4603 O O . GLY B 1 276 ? -1.876 -10.797 10.75 1 52.62 276 GLY B O 1
ATOM 4604 N N . PRO B 1 277 ? -2.699 -9.938 8.898 1 46.06 277 PRO B N 1
ATOM 4605 C CA . PRO B 1 277 ? -3.621 -11.055 8.656 1 46.06 277 PRO B CA 1
ATOM 4606 C C . PRO B 1 277 ? -2.936 -12.258 8.016 1 46.06 277 PRO B C 1
ATOM 4608 O O . PRO B 1 277 ? -3.576 -13.289 7.785 1 46.06 277 PRO B O 1
ATOM 4611 N N . SER B 1 278 ? -1.701 -12.109 7.723 1 54.72 278 SER B N 1
ATOM 4612 C CA . SER B 1 278 ? -1.004 -13.18 7.008 1 54.72 278 SER B CA 1
ATOM 4613 C C . SER B 1 278 ? -0.903 -14.438 7.859 1 54.72 278 SER B C 1
ATOM 4615 O O . SER B 1 278 ? -0.721 -14.359 9.078 1 54.72 278 SER B O 1
ATOM 4617 N N . PRO B 1 279 ? -1.126 -15.586 7.176 1 58.84 279 PRO B N 1
ATOM 4618 C CA . PRO B 1 279 ? -0.856 -16.812 7.926 1 58.84 279 PRO B CA 1
ATOM 4619 C C . PRO B 1 279 ? 0.575 -16.875 8.453 1 58.84 279 PRO B C 1
ATOM 4621 O O . PRO B 1 279 ? 1.502 -16.406 7.797 1 58.84 279 PRO B O 1
ATOM 4624 N N . LYS B 1 280 ? 0.634 -17.172 9.703 1 59.28 280 LYS B N 1
ATOM 4625 C CA . LYS B 1 280 ? 1.956 -17.297 10.305 1 59.28 280 LYS B CA 1
ATOM 4626 C C . LYS B 1 280 ? 2.705 -18.516 9.758 1 59.28 280 LYS B C 1
ATOM 4628 O O . LYS B 1 280 ? 2.088 -19.453 9.25 1 59.28 280 LYS B O 1
ATOM 4633 N N . ARG B 1 281 ? 3.914 -18.266 9.68 1 55.66 281 ARG B N 1
ATOM 4634 C CA . ARG B 1 281 ? 4.762 -19.375 9.242 1 55.66 281 ARG B CA 1
ATOM 4635 C C . ARG B 1 281 ? 4.789 -20.484 10.281 1 55.66 281 ARG B C 1
ATOM 4637 O O . ARG B 1 281 ? 4.984 -20.234 11.469 1 55.66 281 ARG B O 1
ATOM 4644 N N . GLY B 1 282 ? 4.57 -21.594 9.781 1 49.97 282 GLY B N 1
ATOM 4645 C CA . GLY B 1 282 ? 4.531 -22.734 10.664 1 49.97 282 GLY B CA 1
ATOM 4646 C C . GLY B 1 282 ? 3.422 -22.656 11.695 1 49.97 282 GLY B C 1
ATOM 4647 O O . GLY B 1 282 ? 2.271 -22.375 11.359 1 49.97 282 GLY B O 1
ATOM 4648 N N . LEU B 1 283 ? 3.742 -23 13 1 47.53 283 LEU B N 1
ATOM 4649 C CA . LEU B 1 283 ? 2.75 -22.953 14.07 1 47.53 283 LEU B CA 1
ATOM 4650 C C . LEU B 1 283 ? 2.625 -21.531 14.625 1 47.53 283 LEU B C 1
ATOM 4652 O O . LEU B 1 283 ? 1.801 -21.266 15.5 1 47.53 283 LEU B O 1
ATOM 4656 N N . GLY B 1 284 ? 3.297 -20.672 14.008 1 56 284 GLY B N 1
ATOM 4657 C CA . GLY B 1 284 ? 3.215 -19.266 14.359 1 56 284 GLY B CA 1
ATOM 4658 C C . GLY B 1 284 ? 3.885 -18.938 15.68 1 56 284 GLY B C 1
ATOM 4659 O O . GLY B 1 284 ? 3.902 -17.781 16.109 1 56 284 GLY B O 1
ATOM 4660 N N . ILE B 1 285 ? 4.473 -19.906 16.312 1 54.75 285 ILE B N 1
ATOM 4661 C CA . ILE B 1 285 ? 5.055 -19.719 17.625 1 54.75 285 ILE B CA 1
ATOM 4662 C C . ILE B 1 285 ? 6.316 -18.875 17.516 1 54.75 285 ILE B C 1
ATOM 4664 O O . ILE B 1 285 ? 6.484 -17.891 18.266 1 54.75 285 ILE B O 1
ATOM 4668 N N . VAL B 1 286 ? 7.156 -19.234 16.609 1 58.19 286 VAL B N 1
ATOM 4669 C CA . VAL B 1 286 ? 8.414 -18.516 16.438 1 58.19 286 VAL B CA 1
ATOM 4670 C C . VAL B 1 286 ? 8.133 -17.078 16.016 1 58.19 286 VAL B C 1
ATOM 4672 O O . VAL B 1 286 ? 8.711 -16.141 16.562 1 58.19 286 VAL B O 1
ATOM 4675 N N . ASP B 1 287 ? 7.199 -16.984 15.117 1 62.66 287 ASP B N 1
ATOM 4676 C CA . ASP B 1 287 ? 6.852 -15.656 14.648 1 62.66 287 ASP B CA 1
ATOM 4677 C C . ASP B 1 287 ? 6.277 -14.797 15.773 1 62.66 287 ASP B C 1
ATOM 4679 O O . ASP B 1 287 ? 6.566 -13.609 15.867 1 62.66 287 ASP B O 1
ATOM 4683 N N . SER B 1 288 ? 5.574 -15.438 16.609 1 63.97 288 SER B N 1
ATOM 4684 C CA . SER B 1 288 ? 4.945 -14.711 17.703 1 63.97 288 SER B CA 1
ATOM 4685 C C . SER B 1 288 ? 5.969 -14.289 18.75 1 63.97 288 SER B C 1
ATOM 4687 O O . SER B 1 288 ? 5.922 -13.164 19.266 1 63.97 288 SER B O 1
ATOM 4689 N N . LEU B 1 289 ? 6.867 -15.18 19.062 1 65.75 289 LEU B N 1
ATOM 4690 C CA . LEU B 1 289 ? 7.898 -14.867 20.047 1 65.75 289 LEU B CA 1
ATOM 4691 C C . LEU B 1 289 ? 8.859 -13.805 19.5 1 65.75 289 LEU B C 1
ATOM 4693 O O . LEU B 1 289 ? 9.258 -12.898 20.234 1 65.75 289 LEU B O 1
ATOM 4697 N N . LEU B 1 290 ? 9.195 -13.992 18.297 1 67 290 LEU B N 1
ATOM 4698 C CA . LEU B 1 290 ? 10.078 -13.016 17.656 1 67 290 LEU B CA 1
ATOM 4699 C C . LEU B 1 290 ? 9.422 -11.641 17.594 1 67 290 LEU B C 1
ATOM 4701 O O . LEU B 1 290 ? 10.086 -10.625 17.781 1 67 290 LEU B O 1
ATOM 4705 N N . ALA B 1 291 ? 8.156 -11.695 17.422 1 65.94 291 ALA B N 1
ATOM 4706 C CA . ALA B 1 291 ? 7.426 -10.43 17.344 1 65.94 291 ALA B CA 1
ATOM 4707 C C . ALA B 1 291 ? 7.547 -9.648 18.656 1 65.94 291 ALA B C 1
ATOM 4709 O O . ALA B 1 291 ? 7.703 -8.43 18.641 1 65.94 291 ALA B O 1
ATOM 4710 N N . VAL B 1 292 ? 7.59 -10.391 19.703 1 65.69 292 VAL B N 1
ATOM 4711 C CA . VAL B 1 292 ? 7.691 -9.758 21.016 1 65.69 292 VAL B CA 1
ATOM 4712 C C . VAL B 1 292 ? 9.086 -9.164 21.203 1 65.69 292 VAL B C 1
ATOM 4714 O O . VAL B 1 292 ? 9.227 -8.008 21.594 1 65.69 292 VAL B O 1
ATOM 4717 N N . ILE B 1 293 ? 10.031 -9.938 20.922 1 68.31 293 ILE B N 1
ATOM 4718 C CA . ILE B 1 293 ? 11.414 -9.516 21.094 1 68.31 293 ILE B CA 1
ATOM 4719 C C . ILE B 1 293 ? 11.711 -8.336 20.172 1 68.31 293 ILE B C 1
ATOM 4721 O O . ILE B 1 293 ? 12.305 -7.34 20.594 1 68.31 293 ILE B O 1
ATOM 4725 N N . VAL B 1 294 ? 11.219 -8.484 19.031 1 68.38 294 VAL B N 1
ATOM 4726 C CA . VAL B 1 294 ? 11.484 -7.445 18.031 1 68.38 294 VAL B CA 1
ATOM 4727 C C . VAL B 1 294 ? 10.727 -6.172 18.406 1 68.38 294 VAL B C 1
ATOM 4729 O O . VAL B 1 294 ? 11.289 -5.074 18.359 1 68.38 294 VAL B O 1
ATOM 4732 N N . GLY B 1 295 ? 9.547 -6.355 18.766 1 68.31 295 GLY B N 1
ATOM 4733 C CA . GLY B 1 295 ? 8.719 -5.203 19.094 1 68.31 295 GLY B CA 1
ATOM 4734 C C . GLY B 1 295 ? 9.188 -4.465 20.328 1 68.31 295 GLY B C 1
ATOM 4735 O O . GLY B 1 295 ? 9.156 -3.234 20.375 1 68.31 295 GLY B O 1
ATOM 4736 N N . LEU B 1 296 ? 9.672 -5.223 21.266 1 67.88 296 LEU B N 1
ATOM 4737 C CA . LEU B 1 296 ? 10.016 -4.621 22.562 1 67.88 296 LEU B CA 1
ATOM 4738 C C . LEU B 1 296 ? 11.461 -4.129 22.562 1 67.88 296 LEU B C 1
ATOM 4740 O O . LEU B 1 296 ? 11.773 -3.115 23.188 1 67.88 296 LEU B O 1
ATOM 4744 N N . PHE B 1 297 ? 12.258 -4.84 21.875 1 73 297 PHE B N 1
ATOM 4745 C CA . PHE B 1 297 ? 13.664 -4.527 22.078 1 73 297 PHE B CA 1
ATOM 4746 C C . PHE B 1 297 ? 14.32 -4.086 20.781 1 73 297 PHE B C 1
ATOM 4748 O O . PHE B 1 297 ? 14.969 -3.037 20.734 1 73 297 PHE B O 1
ATOM 4755 N N . VAL B 1 298 ? 14.094 -4.777 19.797 1 74.88 298 VAL B N 1
ATOM 4756 C CA . VAL B 1 298 ? 14.875 -4.566 18.578 1 74.88 298 VAL B CA 1
ATOM 4757 C C . VAL B 1 298 ? 14.391 -3.305 17.859 1 74.88 298 VAL B C 1
ATOM 4759 O O . VAL B 1 298 ? 15.18 -2.396 17.594 1 74.88 298 VAL B O 1
ATOM 4762 N N . TRP B 1 299 ? 13.148 -3.182 17.672 1 76.69 299 TRP B N 1
ATOM 4763 C CA . TRP B 1 299 ? 12.609 -2.1 16.844 1 76.69 299 TRP B CA 1
ATOM 4764 C C . TRP B 1 299 ? 12.82 -0.749 17.531 1 76.69 299 TRP B C 1
ATOM 4766 O O . TRP B 1 299 ? 13.211 0.224 16.875 1 76.69 299 TRP B O 1
ATOM 4776 N N . PRO B 1 300 ? 12.609 -0.692 18.859 1 76.5 300 PRO B N 1
ATOM 4777 C CA . PRO B 1 300 ? 12.859 0.612 19.469 1 76.5 300 PRO B CA 1
ATOM 4778 C C . PRO B 1 300 ? 14.312 1.061 19.344 1 76.5 300 PRO B C 1
ATOM 4780 O O . PRO B 1 300 ? 14.586 2.25 19.156 1 76.5 300 PRO B O 1
ATOM 4783 N N . ILE B 1 301 ? 15.195 0.157 19.406 1 80.62 301 ILE B N 1
ATOM 4784 C CA . ILE B 1 301 ? 16.609 0.489 19.281 1 80.62 301 ILE B CA 1
ATOM 4785 C C . ILE B 1 301 ? 16.906 0.904 17.828 1 80.62 301 ILE B C 1
ATOM 4787 O O . ILE B 1 301 ? 17.562 1.921 17.609 1 80.62 301 ILE B O 1
ATOM 4791 N N . LEU B 1 302 ? 16.422 0.135 16.906 1 82 302 LEU B N 1
ATOM 4792 C CA . LEU B 1 302 ? 16.641 0.454 15.5 1 82 302 LEU B CA 1
ATOM 4793 C C . LEU B 1 302 ? 16.031 1.805 15.148 1 82 302 LEU B C 1
ATOM 4795 O O . LEU B 1 302 ? 16.641 2.596 14.422 1 82 302 LEU B O 1
ATOM 4799 N N . ARG B 1 303 ? 14.898 2.016 15.602 1 83.75 303 ARG B N 1
ATOM 4800 C CA . ARG B 1 303 ? 14.219 3.279 15.328 1 83.75 303 ARG B CA 1
ATOM 4801 C C . ARG B 1 303 ? 15.031 4.461 15.852 1 83.75 303 ARG B C 1
ATOM 4803 O O . ARG B 1 303 ? 15.188 5.469 15.156 1 83.75 303 ARG B O 1
ATOM 4810 N N . ARG B 1 304 ? 15.477 4.371 17.078 1 86.69 304 ARG B N 1
ATOM 4811 C CA . ARG B 1 304 ? 16.281 5.441 17.656 1 86.69 304 ARG B CA 1
ATOM 4812 C C . ARG B 1 304 ? 17.547 5.684 16.828 1 86.69 304 ARG B C 1
ATOM 4814 O O . ARG B 1 304 ? 17.938 6.832 16.594 1 86.69 304 ARG B O 1
ATOM 4821 N N . GLN B 1 305 ? 18.141 4.586 16.469 1 89.75 305 GLN B N 1
ATOM 4822 C CA . GLN B 1 305 ? 19.359 4.691 15.672 1 89.75 305 GLN B CA 1
ATOM 4823 C C . GLN B 1 305 ? 19.078 5.344 14.32 1 89.75 305 GLN B C 1
ATOM 4825 O O . GLN B 1 305 ? 19.844 6.207 13.875 1 89.75 305 GLN B O 1
ATOM 4830 N N . TRP B 1 306 ? 18.047 4.91 13.672 1 91.19 306 TRP B N 1
ATOM 4831 C CA . TRP B 1 306 ? 17.703 5.434 12.359 1 91.19 306 TRP B CA 1
ATOM 4832 C C . TRP B 1 306 ? 17.266 6.891 12.445 1 91.19 306 TRP B C 1
ATOM 4834 O O . TRP B 1 306 ? 17.609 7.707 11.594 1 91.19 306 TRP B O 1
ATOM 4844 N N . ASP B 1 307 ? 16.469 7.215 13.477 1 92.44 307 ASP B N 1
ATOM 4845 C CA . ASP B 1 307 ? 16.078 8.609 13.695 1 92.44 307 ASP B CA 1
ATOM 4846 C C . ASP B 1 307 ? 17.312 9.492 13.891 1 92.44 307 ASP B C 1
ATOM 4848 O O . ASP B 1 307 ? 17.359 10.617 13.383 1 92.44 307 ASP B O 1
ATOM 4852 N N . ALA B 1 308 ? 18.234 8.992 14.656 1 94.38 308 ALA B N 1
ATOM 4853 C CA . ALA B 1 308 ? 19.453 9.742 14.898 1 94.38 308 ALA B CA 1
ATOM 4854 C C . ALA B 1 308 ? 20.219 9.961 13.594 1 94.38 308 ALA B C 1
ATOM 4856 O O . ALA B 1 308 ? 20.797 11.031 13.375 1 94.38 308 ALA B O 1
ATOM 4857 N N . LYS B 1 309 ? 20.281 8.953 12.812 1 95.25 309 LYS B N 1
ATOM 4858 C CA . LYS B 1 309 ? 20.953 9.086 11.523 1 95.25 309 LYS B CA 1
ATOM 4859 C C . LYS B 1 309 ? 20.266 10.125 10.648 1 95.25 309 LYS B C 1
ATOM 4861 O O . LYS B 1 309 ? 20.938 10.891 9.938 1 95.25 309 LYS B O 1
ATOM 4866 N N . CYS B 1 310 ? 18.984 10.133 10.617 1 95.88 310 CYS B N 1
ATOM 4867 C CA . CYS B 1 310 ? 18.219 11.117 9.859 1 95.88 310 CYS B CA 1
ATOM 4868 C C . CYS B 1 310 ? 18.516 12.531 10.344 1 95.88 310 CYS B C 1
ATOM 4870 O O . CYS B 1 310 ? 18.703 13.445 9.539 1 95.88 310 CYS B O 1
ATOM 4872 N N . LYS B 1 311 ? 18.484 12.688 11.648 1 96.12 311 LYS B N 1
ATOM 4873 C CA . LYS B 1 311 ? 18.797 13.992 12.227 1 96.12 311 LYS B CA 1
ATOM 4874 C C . LYS B 1 311 ? 20.172 14.477 11.812 1 96.12 311 LYS B C 1
ATOM 4876 O O . LYS B 1 311 ? 20.344 15.625 11.414 1 96.12 311 LYS B O 1
ATOM 4881 N N . LYS B 1 312 ? 21.141 13.594 11.969 1 96.62 312 LYS B N 1
ATOM 4882 C CA . LYS B 1 312 ? 22.516 13.93 11.609 1 96.62 312 LYS B CA 1
ATOM 4883 C C . LYS B 1 312 ? 22.625 14.289 10.133 1 96.62 312 LYS B C 1
ATOM 4885 O O . LYS B 1 312 ? 23.297 15.266 9.773 1 96.62 312 LYS B O 1
ATOM 4890 N N . ASP B 1 313 ? 22.047 13.523 9.297 1 96.5 313 ASP B N 1
ATOM 4891 C CA . ASP B 1 313 ? 22.062 13.781 7.863 1 96.5 313 ASP B CA 1
ATOM 4892 C C . ASP B 1 313 ? 21.453 15.148 7.539 1 96.5 313 ASP B C 1
ATOM 4894 O O . ASP B 1 313 ? 21.984 15.875 6.695 1 96.5 313 ASP B O 1
ATOM 4898 N N . GLY B 1 314 ? 20.312 15.453 8.172 1 95.19 314 GLY B N 1
ATOM 4899 C CA . GLY B 1 314 ? 19.688 16.75 7.984 1 95.19 314 GLY B CA 1
ATOM 4900 C C . GLY B 1 314 ? 20.562 17.906 8.414 1 95.19 314 GLY B C 1
ATOM 4901 O O . GLY B 1 314 ? 20.625 18.938 7.746 1 95.19 314 GLY B O 1
ATOM 4902 N N . GLU B 1 315 ? 21.234 17.734 9.5 1 94.81 315 GLU B N 1
ATOM 4903 C CA . GLU B 1 315 ? 22.125 18.766 10 1 94.81 315 GLU B CA 1
ATOM 4904 C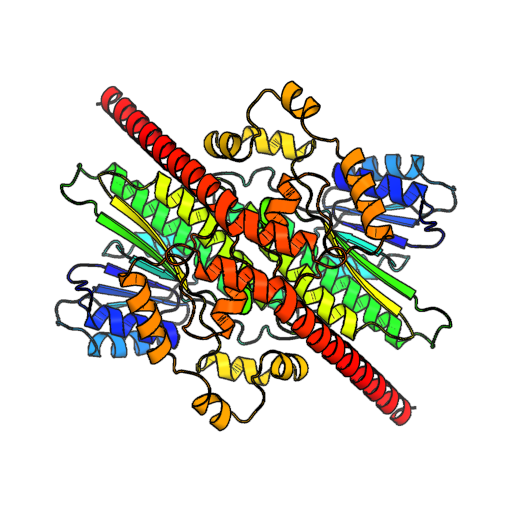 C . GLU B 1 315 ? 23.297 19 9.039 1 94.81 315 GLU B C 1
ATOM 4906 O O . GLU B 1 315 ? 23.656 20.141 8.758 1 94.81 315 GLU B O 1
ATOM 4911 N N . GLU B 1 316 ? 23.844 17.906 8.594 1 94.5 316 GLU B N 1
ATOM 4912 C CA . GLU B 1 316 ? 24.953 18 7.652 1 94.5 316 GLU B CA 1
ATOM 4913 C C . GLU B 1 316 ? 24.516 18.656 6.348 1 94.5 316 GLU B C 1
ATOM 4915 O O . GLU B 1 316 ? 25.266 19.438 5.758 1 94.5 316 GLU B O 1
ATOM 4920 N N . TYR B 1 317 ? 23.391 18.359 5.883 1 91.88 317 TYR B N 1
ATOM 4921 C CA . TYR B 1 317 ? 22.844 18.969 4.668 1 91.88 317 TYR B CA 1
ATOM 4922 C C . TYR B 1 317 ? 22.688 20.469 4.828 1 91.88 317 TYR B C 1
ATOM 4924 O O . TYR B 1 317 ? 23.062 21.25 3.941 1 91.88 317 TYR B O 1
ATOM 4932 N N . ARG B 1 318 ? 22.125 20.891 5.914 1 89.31 318 ARG B N 1
ATOM 4933 C CA . ARG B 1 318 ? 21.906 22.312 6.172 1 89.31 318 ARG B CA 1
ATOM 4934 C C . ARG B 1 318 ? 23.219 23.062 6.297 1 89.31 318 ARG B C 1
ATOM 4936 O O . ARG B 1 318 ? 23.359 24.188 5.824 1 89.31 318 ARG B O 1
ATOM 4943 N N . GLN B 1 319 ? 24.125 22.406 6.93 1 90.38 319 GLN B N 1
ATOM 4944 C CA . GLN B 1 319 ? 25.438 23 7.062 1 90.38 319 GLN B CA 1
ATOM 4945 C C . GLN B 1 319 ? 26.109 23.188 5.703 1 90.38 319 GLN B C 1
ATOM 4947 O O . GLN B 1 319 ? 26.75 24.203 5.441 1 90.38 319 GLN B O 1
ATOM 4952 N N . ALA B 1 320 ? 25.953 22.203 4.898 1 89.12 320 ALA B N 1
ATOM 4953 C CA . ALA B 1 320 ? 26.531 22.25 3.559 1 89.12 320 ALA B CA 1
ATOM 4954 C C . ALA B 1 320 ? 25.875 23.359 2.73 1 89.12 320 ALA B C 1
ATOM 4956 O O . ALA B 1 320 ? 26.547 24.031 1.94 1 89.12 320 ALA B O 1
ATOM 4957 N N . GLN B 1 321 ? 24.594 23.531 2.859 1 84.31 321 GLN B N 1
ATOM 4958 C CA . GLN B 1 321 ? 23.875 24.578 2.131 1 84.31 321 GLN B CA 1
ATOM 4959 C C . GLN B 1 321 ? 24.297 25.969 2.596 1 84.31 321 GLN B C 1
ATOM 4961 O O . GLN B 1 321 ? 24.422 26.891 1.786 1 84.31 321 GLN B O 1
ATOM 4966 N N . HIS B 1 322 ? 24.531 26.094 3.848 1 82.5 322 HIS B N 1
ATOM 4967 C CA . HIS B 1 322 ? 24.969 27.375 4.402 1 82.5 322 HIS B CA 1
ATOM 4968 C C . HIS B 1 322 ? 26.375 27.719 3.934 1 82.5 322 HIS B C 1
ATOM 4970 O O . HIS B 1 322 ? 26.672 28.875 3.639 1 82.5 322 HIS B O 1
ATOM 4976 N N . ALA B 1 323 ? 27.156 26.703 3.965 1 84.31 323 ALA B N 1
ATOM 4977 C CA . ALA B 1 323 ? 28.531 26.906 3.52 1 84.31 323 ALA B CA 1
ATOM 4978 C C . ALA B 1 323 ? 28.578 27.328 2.051 1 84.31 323 ALA B C 1
ATOM 4980 O O . ALA B 1 323 ? 29.359 28.203 1.671 1 84.31 323 ALA B O 1
ATOM 4981 N N . LYS B 1 324 ? 27.797 26.797 1.268 1 81.31 324 LYS B N 1
ATOM 4982 C CA . LYS B 1 324 ? 27.75 27.125 -0.155 1 81.31 324 LYS B CA 1
ATOM 4983 C C . LYS B 1 324 ? 27.25 28.547 -0.377 1 81.31 324 LYS B C 1
ATOM 4985 O O . LYS B 1 324 ? 27.719 29.25 -1.267 1 81.31 324 LYS B O 1
ATOM 4990 N N . ALA B 1 325 ? 26.234 28.891 0.383 1 77.19 325 ALA B N 1
ATOM 4991 C CA . ALA B 1 325 ? 25.656 30.219 0.282 1 77.19 325 ALA B CA 1
ATOM 4992 C C . ALA B 1 325 ? 26.656 31.297 0.706 1 77.19 325 ALA B C 1
ATOM 4994 O O . ALA B 1 325 ? 26.703 32.375 0.124 1 77.19 325 ALA B O 1
ATOM 4995 N N . ALA B 1 326 ? 27.469 30.953 1.573 1 81.75 326 ALA B N 1
ATOM 4996 C CA . ALA B 1 326 ? 28.484 31.891 2.059 1 81.75 326 ALA B CA 1
ATOM 4997 C C . ALA B 1 326 ? 29.594 32.062 1.026 1 81.75 326 ALA B C 1
ATOM 4999 O O . ALA B 1 326 ? 30.203 33.156 0.95 1 81.75 326 ALA B O 1
ATOM 5000 N N . GLU B 1 327 ? 29.766 31 0.37 1 76.81 327 GLU B N 1
ATOM 5001 C CA . GLU B 1 327 ? 30.781 31.078 -0.666 1 76.81 327 GLU B CA 1
ATOM 5002 C C . GLU B 1 327 ? 30.344 31.984 -1.815 1 76.81 327 GLU B C 1
ATOM 5004 O O . GLU B 1 327 ? 31.156 32.625 -2.461 1 76.81 327 GLU B O 1
ATOM 5009 N N . TYR B 1 328 ? 29.031 31.953 -2.088 1 73.81 328 TYR B N 1
ATOM 5010 C CA . TYR B 1 328 ? 28.531 32.75 -3.211 1 73.81 328 TYR B CA 1
ATOM 5011 C C . TYR B 1 328 ? 28.109 34.125 -2.762 1 73.81 328 TYR B C 1
ATOM 5013 O O . TYR B 1 328 ? 27.766 34.969 -3.586 1 73.81 328 TYR B O 1
ATOM 5021 N N . SER B 1 329 ? 28.047 34.438 -1.53 1 60.56 329 SER B N 1
ATOM 5022 C CA . SER B 1 329 ? 27.844 35.781 -1.045 1 60.56 329 SER B CA 1
ATOM 5023 C C . SER B 1 329 ? 29.156 36.531 -0.909 1 60.56 329 SER B C 1
ATOM 5025 O O . SER B 1 329 ? 30.172 35.969 -0.543 1 60.56 329 SER B O 1
#

Solvent-accessible surface area (backbone atoms only — not comparable to full-atom values): 32116 Å² total; per-residue (Å²): 128,75,80,32,64,89,36,29,35,36,28,35,23,17,49,42,64,48,27,31,36,39,47,22,53,42,16,44,30,31,19,24,37,36,28,29,32,67,53,53,66,55,26,53,55,34,43,54,56,27,60,70,36,39,64,52,88,83,49,52,72,46,62,46,64,43,57,49,63,33,55,68,57,38,38,56,51,62,70,64,44,94,65,77,62,30,31,37,38,34,48,39,53,69,47,45,79,39,40,21,43,64,71,74,46,53,71,65,31,43,51,50,24,28,35,40,28,26,40,25,43,50,33,50,50,34,37,51,50,40,52,49,54,55,51,48,73,72,49,64,84,40,98,64,46,41,63,37,35,39,36,40,52,57,35,45,49,41,45,43,55,44,45,26,33,48,27,44,23,15,19,33,24,18,39,51,34,36,46,49,9,43,39,46,44,27,40,22,69,34,52,59,46,28,41,44,47,53,27,38,33,25,48,64,81,45,51,40,72,53,48,53,49,21,60,75,54,43,41,68,69,32,26,60,74,72,65,62,65,74,53,70,70,55,46,55,72,72,32,50,45,31,56,58,52,28,51,52,50,54,52,40,51,74,71,66,44,42,70,40,59,44,91,43,68,64,44,47,50,39,43,30,29,42,43,46,76,49,75,56,67,81,90,24,56,67,45,27,53,47,20,33,50,31,50,63,48,49,46,56,51,50,48,52,52,51,50,49,51,28,38,51,51,25,51,53,50,52,51,51,52,52,52,53,50,55,68,74,96,129,75,79,31,65,86,36,28,33,36,27,35,24,16,49,41,63,46,25,32,36,39,47,22,54,42,16,45,31,32,19,23,36,36,29,28,32,66,51,54,66,55,26,52,56,35,42,55,56,27,60,72,36,38,63,52,89,84,48,52,72,45,61,47,65,42,57,50,63,33,53,65,56,40,40,55,52,62,70,65,44,94,64,76,63,30,32,37,37,33,48,40,52,68,49,46,80,35,40,22,44,65,70,74,47,56,69,64,32,42,51,50,25,28,35,41,29,25,40,26,43,51,35,50,50,35,39,51,49,41,52,50,54,55,51,49,74,71,49,65,84,41,97,65,46,41,63,37,37,41,36,39,52,58,34,45,48,42,47,43,53,45,47,26,33,47,27,43,21,15,19,34,23,18,39,51,35,36,47,49,9,45,40,46,44,27,41,23,69,34,50,60,48,28,41,44,47,54,26,38,32,25,48,62,81,46,51,40,72,54,48,54,48,22,59,76,54,43,41,68,69,35,27,61,74,72,65,60,66,74,54,70,70,54,47,54,72,73,31,49,45,30,56,58,52,28,52,52,49,54,53,40,50,74,72,64,42,41,69,40,59,44,92,43,70,65,43,49,48,40,42,29,29,42,43,47,76,49,74,55,68,81,91,23,56,65,43,28,52,47,20,34,50,31,52,62,51,48,48,56,51,50,49,53,52,51,49,50,49,28,37,51,52,24,51,53,50,52,50,52,53,50,52,52,50,55,68,75,94

Radius of gyration: 24.95 Å; Cα contacts (8 Å, |Δi|>4): 1313; chains: 2; bounding box: 66×74×54 Å

Foldseek 3Di:
DDQQAPAEEEEEVCLFFLNLLLLLVVQLSHYAYEYEEADVVSQVVSQVNSCVSHNDNVRHYHYDHFQLLDLVRLLVVQVPDPDQHLEYEYPWAAQLPLFAAPVPGDPVSLVVRLSRQQSSLVSNVVNSVVVVLVVLVPDDQDPAARHREYEYEAALLCLDDDGRCPSNNVSRVNNVVVQLVVQVVQVVSDDRHHRYHGAYEHEYDADTPSSVSNVVNHDPLRCVLSVNDDDPVVNNVVHHHSNVVSVQRVVCVVVRARYHYDPDPVSLLSCLCPVPSPDAPDPNPVSVVSNVCSVPPVVVVSVVVSVVSVVVVVVVVVVVVVVVVVVVD/DDQQAPAEEEEEVCLFFLNLLLLLVVQLSHYAYEYEEADVVSQVVSQVSSCVSHNDNVRHYHYDHFQLLDLVRLLVVQVPDPDQHLEYEYPWAAQLPLFAAPVPGDPVSLVVRLSRQQSSLVSNVVNSVVVVLVVLVVDDQDPAAGHREYEYEAALLCLDDAGRCPSNNVSRVNNVVVQLVVQVVQVVSDDRHHRYAGAYEHEYDADTPSSVSNVVNHDPLRCVLSVNDDDPVVNNVVHHHSNVVSVQRVVCVVVRARYHYPPDPVSLLSCLCPVPSPDAPDPNPVSVVSNVCSVPPVVVVSVVVSVVSVVVVVVVVVVVVVVVVVVVD

Organism: NCBI:txid1448308

Nearest PDB structures (foldseek):
  1iy8-assembly1_B  TM=8.388E-01  e=4.701E-15  Leifsonia aquatica
  7x5j-assembly1_D  TM=8.025E-01  e=1.146E-12  Candidatus Methanoliparum
  7lg9-assembly1_B  TM=9.000E-01  e=1.740E-11  Mycobacterium tuberculosis
  8aew-assembly1_A  TM=7.032E-01  e=5.324E-09  Chloroflexus aurantiacus J-10-fl
  8aew-assembly1_B  TM=6.944E-01  e=1.750E-08  Chloroflexus aurantiacus J-10-fl

pLDDT: mean 90.54, std 11.59, range [46.06, 98.94]

Sequence (658 aa):
MKDLSDKTVYVIGGSGDLGKEISKLLAAQGAHVTIFARRQGPLDGARDEILAARRNDTQQVDAVSVDMANAVEVETTFRAQPRLADIVYCVAGGTATQCGFLTDIDATDLDSCMRNNYFTSAYSAQSIFKIWTEDDTKAAPAKTPKLRQIVFINSAGAFVGLPGYTAYTPSKCAVRALADTLRMEAIRHSGPASRYTVHCAFPSNFITGAFMEEQKKKPELTKQIEGTTGSLEELQKRFPSAEEVACKIIAAVGKGEFAICDDSFESALLFSNMIGPSPKRGLGIVDSLLAVIVGLFVWPILRRQWDAKCKKDGEEYRQAQHAKAAEYSMKDLSDKTVYVIGGSGDLGKEISKLLAAQGAHVTIFARRQGPLDGARDEILAARRNDTQQVDAVSVDMANAVEVETTFRAQPRLADIVYCVAGGTATQCGFLTDIDATDLDSCMRNNYFTSAYSAQSIFKIWTEDDTKAAPAKTPKLRQIVFINSAGAFVGLPGYTAYTPSKCAVRALADTLRMEAIRHSGPASRYTVHCAFPSNFITGAFMEEQKKKPELTKQIEGTTGSLEELQKRFPSAEEVACKIIAAVGKGEFAICDDSFESALLFSNMIGPSPKRGLGIVDSLLAVIVGLFVWPILRRQWDAKCKKDGEEYRQAQHAKAAEYS